Protein AF-A0A6N7VT45-F1 (afdb_monomer_lite)

Radius of gyration: 26.15 Å; chains: 1; bounding box: 59×44×74 Å

Secondary structure (DSSP, 8-state):
--TTS--TTEEEEEEEESGGGGGG---GGGHHHHHHHHHHHHHHHHHHHHHH-TTSPPPGGGGG--EEE----SSSEEEEEEE---TTSHHHHHHHHHHHHHHHHHHH-TT-PPP---TT--HHHHHHHHTTTTT--TT-EEEEEEEETTEEEEEEE-HHHHHHHHHHHHHS-------SS-----TTEEEEEEEEEEEEEEETTTTEEEEE-TTS-EEEEE-TT-GGGHHHHHHHHTTSTT--EEEEEEEEEEETTEEEEEEEEEEEEEE---SSTTHHHHHHHHT--TTTTSSSPPPPPHHHHHHHHHHHHTS-TT-SSPPEEEEETTTEEEEEEE-SS-EEEEEE-TTS-EEEEEE-TT----EEEEES-HHHHHHHHHHHH-

pLDDT: mean 81.91, std 13.83, range [29.31, 97.38]

Sequence (386 aa):
MDENGKEGNEALELRLSGKRFENGHLPIDSLADLERYQRLVRSITIAKWTTANPEEEVPKDLSEIGLSIARIDEGSVVLPLLFTPNVEYVDYQLEAAQAVETAFVEIYDDNGGMVILPPEMDEEDAEALAGIGRTLLPDEKLTVTLQVQEESRVVVIDSASRERAEERMRVSGLMIVEDDEVATVTENSKLPGKVCGKITALDTDAMRYRLKLPTGETINGLYKNAPTVVDDLRDAIDKAEEGPVVRISGTLHYKDEMLWRVWQTDEVEVFDSPEISRRGDLERIALLGRGWDGEDAPAISFVALEVAGKLLQDLPESTQFDASIFPDEGSGLLIEWANAQRVLSVEVDAAGRMIITHLPEGKFETYEEETANVADAVKFVREVLS

Organism: NCBI:txid2652290

Foldseek 3Di:
DPPLPDDLFFQWKKFKDDDCCAFLHDDPLLCVLVVLLFVQLLQLLQLVVCVVPVPDDRDPCSNVWGKDFPDFDHDRTMTGIGIDDDPVSSVSSNVSSQQLLLQLCQLLPPPPDARAHALSADLVSQLSSLCRCVSPDQRMWMWIFGQHPNDTDIGIDHPVSSVSSNVSSVVRQHANDDDDDDPPLPQKDKDWFKAKFAWQDADLVQQKTWGQAPVRDIAIAHAPVPNVCVVVSVQQHVDDNGGFMKMFTDIFIDHPNHGRHHDYTDDIDTQDADPDPCSVVLRVLQSQQACNNNYGQHRAASLQSVLVRLLRVLADPPQVADWDWDQDSQSHIKIWDDDPFWIWIWIQHNNRKIWIWIDGGPDPDIDIDIDSDSVVVSVVVNVVRD

Structure (mmCIF, N/CA/C/O backbone):
data_AF-A0A6N7VT45-F1
#
_entry.id   AF-A0A6N7VT45-F1
#
loop_
_atom_site.group_PDB
_atom_site.id
_atom_site.type_symbol
_atom_site.label_atom_id
_atom_site.label_alt_id
_atom_site.label_comp_id
_atom_site.label_asym_id
_atom_site.label_entity_id
_atom_site.label_seq_id
_atom_site.pdbx_PDB_ins_code
_atom_site.Cartn_x
_atom_site.Cartn_y
_atom_site.Cartn_z
_atom_site.occupancy
_atom_site.B_iso_or_equiv
_atom_site.auth_seq_id
_atom_site.auth_comp_id
_atom_site.auth_asym_id
_atom_site.auth_atom_id
_atom_site.pdbx_PDB_model_num
ATOM 1 N N . MET A 1 1 ? -1.310 -1.747 -41.324 1.00 36.09 1 MET A N 1
ATOM 2 C CA . MET A 1 1 ? -0.644 -3.007 -40.980 1.00 36.09 1 MET A CA 1
ATOM 3 C C . MET A 1 1 ? 0.737 -2.641 -40.522 1.00 36.09 1 MET A C 1
ATOM 5 O O . MET A 1 1 ? 1.634 -2.460 -41.340 1.00 36.09 1 MET A O 1
ATOM 9 N N . ASP A 1 2 ? 0.820 -2.388 -39.226 1.00 39.03 2 ASP A N 1
ATOM 10 C CA . ASP A 1 2 ? 2.075 -2.406 -38.490 1.00 39.03 2 ASP A CA 1
ATOM 11 C C . ASP A 1 2 ? 2.617 -3.848 -38.427 1.00 39.03 2 ASP A C 1
ATOM 13 O O . ASP A 1 2 ? 2.012 -4.783 -38.968 1.00 39.03 2 ASP A O 1
ATOM 17 N N . GLU A 1 3 ? 3.772 -4.034 -37.789 1.00 33.59 3 GLU A N 1
ATOM 18 C CA . GLU A 1 3 ? 4.434 -5.340 -37.652 1.00 33.59 3 GLU A CA 1
ATOM 19 C C . GLU A 1 3 ? 3.574 -6.384 -36.903 1.00 33.59 3 GLU A C 1
ATOM 21 O O . GLU A 1 3 ? 3.852 -7.579 -36.994 1.00 33.59 3 GLU A O 1
ATOM 26 N N . ASN A 1 4 ? 2.461 -5.956 -36.291 1.00 40.97 4 ASN A N 1
ATOM 27 C CA . ASN A 1 4 ? 1.520 -6.772 -35.522 1.00 40.97 4 ASN A CA 1
ATOM 28 C C . ASN A 1 4 ? 0.184 -7.043 -36.241 1.00 40.97 4 ASN A C 1
ATOM 30 O O . ASN A 1 4 ? -0.714 -7.667 -35.677 1.00 40.97 4 ASN A O 1
ATOM 34 N N . GLY A 1 5 ? 0.037 -6.624 -37.503 1.00 36.84 5 GLY A N 1
ATOM 35 C CA . GLY A 1 5 ? -1.136 -6.945 -38.319 1.00 36.84 5 GLY A CA 1
ATOM 36 C C . GLY A 1 5 ? -2.401 -6.140 -38.002 1.00 36.84 5 GLY A C 1
ATOM 37 O O . GLY A 1 5 ? -3.433 -6.428 -38.611 1.00 36.84 5 GLY A O 1
ATOM 38 N N . LYS A 1 6 ? -2.328 -5.111 -37.146 1.00 47.81 6 LYS A N 1
ATOM 39 C CA . LYS A 1 6 ? -3.442 -4.184 -36.899 1.00 47.81 6 LYS A CA 1
ATOM 40 C C . LYS A 1 6 ? -3.551 -3.159 -38.040 1.00 47.81 6 LYS A C 1
ATOM 42 O O . LYS A 1 6 ? -2.555 -2.703 -38.631 1.00 47.81 6 LYS A O 1
ATOM 47 N N . GLU A 1 7 ? -4.773 -2.787 -38.423 1.00 51.41 7 GLU A N 1
ATOM 48 C CA . GLU A 1 7 ? -4.971 -1.520 -39.144 1.00 51.41 7 GLU A CA 1
ATOM 49 C C . GLU A 1 7 ? -4.612 -0.377 -38.182 1.00 51.41 7 GLU A C 1
ATOM 51 O O . GLU A 1 7 ? -4.917 -0.467 -37.001 1.00 51.41 7 GLU A O 1
ATOM 56 N N . GLY A 1 8 ? -3.938 0.682 -38.649 1.00 53.69 8 GLY A N 1
ATOM 57 C CA . GLY A 1 8 ? -3.247 1.662 -37.783 1.00 53.69 8 GLY A CA 1
ATOM 58 C C . GLY A 1 8 ? -4.119 2.466 -36.801 1.00 53.69 8 GLY A C 1
ATOM 59 O O . GLY A 1 8 ? -3.593 3.332 -36.118 1.00 53.69 8 GLY A O 1
ATOM 60 N N . ASN A 1 9 ? -5.423 2.181 -36.726 1.00 63.88 9 ASN A N 1
ATOM 61 C CA . ASN A 1 9 ? -6.386 2.804 -35.820 1.00 63.88 9 ASN A CA 1
ATOM 62 C C . ASN A 1 9 ? -7.136 1.782 -34.934 1.00 63.88 9 ASN A C 1
ATOM 64 O O . ASN A 1 9 ? -8.100 2.166 -34.270 1.00 63.88 9 ASN A O 1
ATOM 68 N N . GLU A 1 10 ? -6.766 0.495 -34.944 1.00 69.25 10 GLU A N 1
ATOM 69 C CA . GLU A 1 10 ? -7.385 -0.529 -34.088 1.00 69.25 10 GLU A CA 1
ATOM 70 C C . GLU A 1 10 ? -6.926 -0.399 -32.634 1.00 69.25 10 GLU A C 1
ATOM 72 O O . GLU A 1 10 ? -5.774 -0.673 -32.302 1.00 69.25 10 GLU A O 1
ATOM 77 N N . ALA A 1 11 ? -7.862 -0.016 -31.765 1.00 70.88 11 ALA A N 1
ATOM 78 C CA . ALA A 1 11 ? -7.623 0.151 -30.340 1.00 70.88 11 ALA A CA 1
ATOM 79 C C . ALA A 1 11 ? -7.677 -1.206 -29.626 1.00 70.88 11 ALA A C 1
ATOM 81 O O . ALA A 1 11 ? -6.660 -1.698 -29.150 1.00 70.88 11 ALA A O 1
ATOM 82 N N . LEU A 1 12 ? -8.847 -1.854 -29.612 1.00 83.69 12 LEU A N 1
ATOM 83 C CA . LEU A 1 12 ? -9.111 -3.011 -28.754 1.00 83.69 12 LEU A CA 1
ATOM 84 C C . LEU A 1 12 ? -10.168 -3.944 -29.355 1.00 83.69 12 LEU A C 1
ATOM 86 O O . LEU A 1 12 ? -11.122 -3.474 -29.974 1.00 83.69 12 LEU A O 1
ATOM 90 N N . GLU A 1 13 ? -10.048 -5.253 -29.123 1.00 86.00 13 GLU A N 1
ATOM 91 C CA . GLU A 1 13 ? -11.112 -6.218 -29.420 1.00 86.00 13 GLU A CA 1
ATOM 92 C C . GLU A 1 13 ? -11.757 -6.722 -28.124 1.00 86.00 13 GLU A C 1
ATOM 94 O O . GLU A 1 13 ? -11.098 -7.291 -27.249 1.00 86.00 13 GLU A O 1
ATOM 99 N N . LEU A 1 14 ? -13.072 -6.531 -28.021 1.00 88.69 14 LEU A N 1
ATOM 100 C CA . LEU A 1 14 ? -13.881 -6.960 -26.884 1.00 88.69 14 LEU A CA 1
ATOM 101 C C . LEU A 1 14 ? -14.895 -8.010 -27.320 1.00 88.69 14 LEU A C 1
ATOM 103 O O . LEU A 1 14 ? -15.483 -7.908 -28.391 1.00 88.69 14 LEU A O 1
ATOM 107 N N . ARG A 1 15 ? -15.176 -8.991 -26.467 1.00 89.69 15 ARG A N 1
ATOM 108 C CA . ARG A 1 15 ? -16.216 -9.995 -26.689 1.00 89.69 15 ARG A CA 1
ATOM 109 C C . ARG A 1 15 ? -17.127 -10.109 -25.475 1.00 89.69 15 ARG A C 1
ATOM 111 O O . ARG A 1 15 ? -16.706 -10.558 -24.415 1.00 89.69 15 ARG A O 1
ATOM 118 N N . LEU A 1 16 ? -18.401 -9.783 -25.653 1.00 87.94 16 LEU A N 1
ATOM 119 C CA . LEU A 1 16 ? -19.444 -9.914 -24.638 1.00 87.94 16 LEU A CA 1
ATOM 120 C C . LEU A 1 16 ? -20.206 -11.226 -24.821 1.00 87.94 16 LEU A C 1
ATOM 122 O O . LEU A 1 16 ? -20.733 -11.517 -25.895 1.00 87.94 16 LEU A O 1
ATOM 126 N N . SER A 1 17 ? -20.272 -12.037 -23.770 1.00 89.62 17 SER A N 1
ATOM 127 C CA . SER A 1 17 ? -20.905 -13.357 -23.789 1.00 89.62 17 SER A CA 1
ATOM 128 C C . SER A 1 17 ? -21.931 -13.509 -22.672 1.00 89.62 17 SER A C 1
ATOM 130 O O . SER A 1 17 ? -21.762 -12.981 -21.576 1.00 89.62 17 SER A O 1
ATOM 132 N N . GLY A 1 18 ? -23.023 -14.208 -22.981 1.00 88.50 18 GLY A N 1
ATOM 133 C CA . GLY A 1 18 ? -24.178 -14.361 -22.103 1.00 88.50 18 GLY A CA 1
ATOM 134 C C . GLY A 1 18 ? -25.484 -14.277 -22.884 1.00 88.50 18 GLY A C 1
ATOM 135 O O . GLY A 1 18 ? -25.509 -13.830 -24.031 1.00 88.50 18 GLY A O 1
ATOM 136 N N . LYS A 1 19 ? -26.586 -14.697 -22.258 1.00 88.38 19 LYS A N 1
ATOM 137 C CA . LYS A 1 19 ? -27.891 -14.849 -22.920 1.00 88.38 19 LYS A CA 1
ATOM 138 C C . LYS A 1 19 ? -28.386 -13.569 -23.605 1.00 88.38 19 LYS A C 1
ATOM 140 O O . LYS A 1 19 ? -29.022 -13.642 -24.652 1.00 88.38 19 LYS A O 1
ATOM 145 N N . ARG A 1 20 ? -28.111 -12.393 -23.028 1.00 88.00 20 ARG A N 1
ATOM 146 C CA . ARG A 1 20 ? -28.543 -11.103 -23.593 1.00 88.00 20 ARG A CA 1
ATOM 147 C C . ARG A 1 20 ? -27.713 -10.637 -24.791 1.00 88.00 20 ARG A C 1
ATOM 149 O O . ARG A 1 20 ? -28.169 -9.759 -25.513 1.00 88.00 20 ARG A O 1
ATOM 156 N N . PHE A 1 21 ? -26.535 -11.231 -24.983 1.00 86.94 21 PHE A N 1
ATOM 157 C CA . PHE A 1 21 ? -25.620 -10.935 -26.083 1.00 86.94 21 PHE A CA 1
ATOM 158 C C . PHE A 1 21 ? -25.774 -11.897 -27.266 1.00 86.94 21 PHE A C 1
ATOM 160 O O . PHE A 1 21 ? -25.095 -11.752 -28.276 1.00 86.94 21 PHE A O 1
ATOM 167 N N . GLU A 1 22 ? -26.646 -12.902 -27.158 1.00 82.50 22 GLU A N 1
ATOM 168 C CA . GLU A 1 22 ? -26.900 -13.846 -28.245 1.00 82.50 22 GLU A CA 1
ATOM 169 C C . GLU A 1 22 ? -27.477 -13.139 -29.479 1.00 82.50 22 GLU A C 1
ATOM 171 O O . GLU A 1 22 ? -28.194 -12.144 -29.376 1.00 82.50 22 GLU A O 1
ATOM 176 N N . ASN A 1 23 ? -27.197 -13.688 -30.664 1.00 79.62 23 ASN A N 1
ATOM 177 C CA . ASN A 1 23 ? -27.683 -13.175 -31.951 1.00 79.62 23 ASN A CA 1
ATOM 178 C C . ASN A 1 23 ? -27.278 -11.716 -32.243 1.00 79.62 23 ASN A C 1
ATOM 180 O O . ASN A 1 23 ? -28.004 -11.006 -32.937 1.00 79.62 23 ASN A O 1
ATOM 184 N N . GLY A 1 24 ? -26.135 -11.259 -31.717 1.00 76.06 24 GLY A N 1
ATOM 185 C CA . GLY A 1 24 ? -25.619 -9.916 -31.997 1.00 76.06 24 GLY A CA 1
ATOM 186 C C . GLY A 1 24 ? -26.363 -8.790 -31.268 1.00 76.06 24 GLY A C 1
ATOM 187 O O . GLY A 1 24 ? -26.262 -7.628 -31.660 1.00 76.06 24 GLY A O 1
ATOM 188 N N . HIS A 1 25 ? -27.139 -9.105 -30.227 1.00 82.94 25 HIS A N 1
ATOM 189 C CA . HIS A 1 25 ? -27.810 -8.090 -29.419 1.00 82.94 25 HIS A CA 1
ATOM 190 C C . HIS A 1 25 ? -26.824 -7.403 -28.469 1.00 82.94 25 HIS A C 1
ATOM 192 O O . HIS A 1 25 ? -26.188 -8.056 -27.653 1.00 82.94 25 HIS A O 1
ATOM 198 N N . LEU A 1 26 ? -26.734 -6.072 -28.534 1.00 85.19 26 LEU A N 1
ATOM 199 C CA . LEU A 1 26 ? -25.936 -5.268 -27.608 1.00 85.19 26 LEU A CA 1
ATOM 200 C C . LEU A 1 26 ? -26.868 -4.402 -26.745 1.00 85.19 26 LEU A C 1
ATOM 202 O O . LEU A 1 26 ? -27.403 -3.403 -27.235 1.00 85.19 26 LEU A O 1
ATOM 206 N N . PRO A 1 27 ? -27.124 -4.793 -25.488 1.00 86.44 27 PRO A N 1
ATOM 207 C CA . PRO A 1 27 ? -27.891 -3.985 -24.549 1.00 86.44 27 PRO A CA 1
ATOM 208 C C . PRO A 1 27 ? -27.260 -2.605 -24.335 1.00 86.44 27 PRO A C 1
ATOM 210 O O . PRO A 1 27 ? -26.041 -2.461 -24.287 1.00 86.44 27 PRO A O 1
ATOM 213 N N . ILE A 1 28 ? -28.102 -1.578 -24.202 1.00 85.62 28 ILE A N 1
ATOM 214 C CA . ILE A 1 28 ? -27.654 -0.178 -24.088 1.00 85.62 28 ILE A CA 1
ATOM 215 C C . ILE A 1 28 ? -26.821 0.041 -22.824 1.00 85.62 28 ILE A C 1
ATOM 217 O O . ILE A 1 28 ? -25.854 0.792 -22.846 1.00 85.62 28 ILE A O 1
ATOM 221 N N . ASP A 1 29 ? -27.179 -0.617 -21.727 1.00 83.00 29 ASP A N 1
ATOM 222 C CA . ASP A 1 29 ? -26.443 -0.539 -20.469 1.00 83.00 29 ASP A CA 1
ATOM 223 C C . ASP A 1 29 ? -25.021 -1.103 -20.594 1.00 83.00 29 ASP A C 1
ATOM 225 O O . ASP A 1 29 ? -24.113 -0.554 -19.983 1.00 83.00 29 ASP A O 1
ATOM 229 N N . SER A 1 30 ? -24.790 -2.104 -21.453 1.00 84.44 30 SER A N 1
ATOM 230 C CA . SER A 1 30 ? -23.446 -2.644 -21.728 1.00 84.44 30 SER A CA 1
ATOM 231 C C . SER A 1 30 ? -22.500 -1.635 -22.387 1.00 84.44 30 SER A C 1
ATOM 233 O O . SER A 1 30 ? -21.284 -1.803 -22.332 1.00 84.44 30 SER A O 1
ATOM 235 N N . LEU A 1 31 ? -23.029 -0.568 -23.000 1.00 87.00 31 LEU A N 1
ATOM 236 C CA . LEU A 1 31 ? -22.211 0.495 -23.591 1.00 87.00 31 LEU A CA 1
ATOM 237 C C . LEU A 1 31 ? -21.480 1.330 -22.531 1.00 87.00 31 LEU A C 1
ATOM 239 O O . LEU A 1 31 ? -20.489 1.976 -22.860 1.00 87.00 31 LEU A O 1
ATOM 243 N N . ALA A 1 32 ? -21.924 1.298 -21.270 1.00 88.88 32 ALA A N 1
ATOM 244 C CA . ALA A 1 32 ? -21.266 2.030 -20.191 1.00 88.88 32 ALA A CA 1
ATOM 245 C C . ALA A 1 32 ? -19.831 1.532 -19.936 1.00 88.88 32 ALA A C 1
ATOM 247 O O . ALA A 1 32 ? -18.970 2.327 -19.571 1.00 88.88 32 ALA A O 1
ATOM 248 N N . ASP A 1 33 ? -19.551 0.244 -20.159 1.00 88.06 33 ASP A N 1
ATOM 249 C CA . ASP A 1 33 ? -18.195 -0.305 -20.030 1.00 88.06 33 ASP A CA 1
ATOM 250 C C . ASP A 1 33 ? -17.280 0.170 -21.179 1.00 88.06 33 ASP A C 1
ATOM 252 O O . ASP A 1 33 ? -16.107 0.466 -20.956 1.00 88.06 33 ASP A O 1
ATOM 256 N N . LEU A 1 34 ? -17.827 0.346 -22.390 1.00 88.00 34 LEU A N 1
ATOM 257 C CA . LEU A 1 34 ? -17.097 0.935 -23.524 1.00 88.00 34 LEU A CA 1
ATOM 258 C C . LEU A 1 34 ? -16.803 2.421 -23.295 1.00 88.00 34 LEU A C 1
ATOM 260 O O . LEU A 1 34 ? -15.720 2.904 -23.620 1.00 88.00 34 LEU A O 1
ATOM 264 N N . GLU A 1 35 ? -17.764 3.147 -22.723 1.00 88.56 35 GLU A N 1
ATOM 265 C CA . GLU A 1 35 ? -17.587 4.552 -22.365 1.00 88.56 35 GLU A CA 1
ATOM 266 C C . GLU A 1 35 ? -16.511 4.724 -21.285 1.00 88.56 35 GLU A C 1
ATOM 268 O O . GLU A 1 35 ? -15.682 5.625 -21.403 1.00 88.56 35 GLU A O 1
ATOM 273 N N . ARG A 1 36 ? -16.480 3.850 -20.265 1.00 90.44 36 ARG A N 1
ATOM 274 C CA . ARG A 1 36 ? -15.406 3.832 -19.257 1.00 90.44 36 ARG A CA 1
ATOM 275 C C . ARG A 1 36 ? -14.045 3.646 -19.913 1.00 90.44 36 ARG A C 1
ATOM 277 O O . ARG A 1 36 ? -13.170 4.475 -19.700 1.00 90.44 36 ARG A O 1
ATOM 284 N N . TYR A 1 37 ? -13.895 2.633 -20.766 1.00 89.56 37 TYR A N 1
ATOM 285 C CA . TYR A 1 37 ? -12.637 2.400 -21.476 1.00 89.56 37 TYR A CA 1
ATOM 286 C C . TYR A 1 37 ? -12.209 3.612 -22.322 1.00 89.56 37 TYR A C 1
ATOM 288 O O . TYR A 1 37 ? -11.057 4.032 -22.265 1.00 89.56 37 TYR A O 1
ATOM 296 N N . GLN A 1 38 ? -13.140 4.245 -23.046 1.00 90.25 38 GLN A N 1
ATOM 297 C CA . GLN A 1 38 ? -12.843 5.467 -23.801 1.00 90.25 38 GLN A CA 1
ATOM 298 C C . GLN A 1 38 ? -12.351 6.611 -22.902 1.00 90.25 38 GLN A C 1
ATOM 300 O O . GLN A 1 38 ? -11.449 7.350 -23.296 1.00 90.25 38 GLN A O 1
ATOM 305 N N . ARG A 1 39 ? -12.958 6.791 -21.723 1.00 90.56 39 ARG A N 1
ATOM 306 C CA . ARG A 1 39 ? -12.552 7.835 -20.771 1.00 90.56 39 ARG A CA 1
ATOM 307 C C . ARG A 1 39 ? -11.147 7.589 -20.234 1.00 90.56 39 ARG A C 1
ATOM 309 O O . ARG A 1 39 ? -10.378 8.538 -20.231 1.00 90.56 39 ARG A O 1
ATOM 316 N N . LEU A 1 40 ? -10.809 6.344 -19.898 1.00 91.06 40 LEU A N 1
ATOM 317 C CA . LEU A 1 40 ? -9.468 5.959 -19.440 1.00 91.06 40 LEU A CA 1
ATOM 318 C C . LEU A 1 40 ? -8.399 6.298 -20.476 1.00 91.06 40 LEU A C 1
ATOM 320 O O . LEU A 1 40 ? -7.451 7.024 -20.198 1.00 91.06 40 LEU A O 1
ATOM 324 N N . VAL A 1 41 ? -8.593 5.840 -21.716 1.00 89.69 41 VAL A N 1
ATOM 325 C CA . VAL A 1 41 ? -7.637 6.124 -22.793 1.00 89.69 41 VAL A CA 1
ATOM 326 C C . VAL A 1 41 ? -7.493 7.630 -23.012 1.00 89.69 41 VAL A C 1
ATOM 328 O O . VAL A 1 41 ? -6.388 8.120 -23.229 1.00 89.69 41 VAL A O 1
ATOM 331 N N . ARG A 1 42 ? -8.592 8.386 -22.926 1.00 89.81 42 ARG A N 1
ATOM 332 C CA . ARG A 1 42 ? -8.562 9.847 -23.046 1.00 89.81 42 ARG A CA 1
ATOM 333 C C . ARG A 1 42 ? -7.813 10.507 -21.886 1.00 89.81 42 ARG A C 1
ATOM 335 O O . ARG A 1 42 ? -7.014 11.396 -22.157 1.00 89.81 42 ARG A O 1
ATOM 342 N N . SER A 1 43 ? -8.073 10.091 -20.648 1.00 90.62 43 SER A N 1
ATOM 343 C CA . SER A 1 43 ? -7.412 10.601 -19.440 1.00 90.62 43 SER A CA 1
ATOM 344 C C . SER A 1 43 ? -5.895 10.471 -19.570 1.00 90.62 43 SER A C 1
ATOM 346 O O . SER A 1 43 ? -5.178 11.471 -19.590 1.00 90.62 43 SER A O 1
ATOM 348 N N . ILE A 1 44 ? -5.427 9.260 -19.874 1.00 89.81 44 ILE A N 1
ATOM 349 C CA . ILE A 1 44 ? -4.000 8.957 -20.031 1.00 89.81 44 ILE A CA 1
ATOM 350 C C . ILE A 1 44 ? -3.397 9.673 -21.244 1.00 89.81 44 ILE A C 1
ATOM 352 O O . ILE A 1 44 ? -2.256 10.127 -21.199 1.00 89.81 44 ILE A O 1
ATOM 356 N N . THR A 1 45 ? -4.159 9.835 -22.330 1.00 89.75 45 THR A N 1
ATOM 357 C CA . THR A 1 45 ? -3.715 10.632 -23.487 1.00 89.75 45 THR A CA 1
ATOM 358 C C . THR A 1 45 ? -3.469 12.092 -23.089 1.00 89.75 45 THR A C 1
ATOM 360 O O . THR A 1 45 ? -2.461 12.675 -23.490 1.00 89.75 45 THR A O 1
ATOM 363 N N . ILE A 1 46 ? -4.358 12.684 -22.281 1.00 89.19 46 ILE A N 1
ATOM 364 C CA . ILE A 1 46 ? -4.202 14.049 -21.758 1.00 89.19 46 ILE A CA 1
ATOM 365 C C . ILE A 1 46 ? -3.001 14.128 -20.811 1.00 89.19 46 ILE A C 1
ATOM 367 O O . ILE A 1 46 ? -2.205 15.060 -20.940 1.00 89.19 46 ILE A O 1
ATOM 371 N N . ALA A 1 47 ? -2.837 13.156 -19.909 1.00 86.00 47 ALA A N 1
ATOM 372 C CA . ALA A 1 47 ? -1.704 13.091 -18.990 1.00 86.00 47 ALA A CA 1
ATOM 373 C C . ALA A 1 47 ? -0.371 13.049 -19.757 1.00 86.00 47 ALA A C 1
ATOM 375 O O . ALA A 1 47 ? 0.470 13.930 -19.584 1.00 86.00 47 ALA A O 1
ATOM 376 N N . LYS A 1 48 ? -0.226 12.120 -20.713 1.00 85.44 48 LYS A N 1
ATOM 377 C CA . LYS A 1 48 ? 0.968 12.007 -21.569 1.00 85.44 48 LYS A CA 1
ATOM 378 C C . LYS A 1 48 ? 1.250 13.276 -22.372 1.00 85.44 48 LYS A C 1
ATOM 380 O O . LYS A 1 48 ? 2.400 13.709 -22.456 1.00 85.44 48 LYS A O 1
ATOM 385 N N . TRP A 1 49 ? 0.219 13.888 -22.957 1.00 88.31 49 TRP A N 1
ATOM 386 C CA . TRP A 1 49 ? 0.385 15.141 -23.693 1.00 88.31 49 TRP A CA 1
ATOM 387 C C . TRP A 1 49 ? 0.870 16.268 -22.775 1.00 88.31 49 TRP A C 1
ATOM 389 O O . TRP A 1 49 ? 1.780 17.007 -23.148 1.00 88.31 49 TRP A O 1
ATOM 399 N N . THR A 1 50 ? 0.308 16.370 -21.569 1.00 86.94 50 THR A N 1
ATOM 400 C CA . THR A 1 50 ? 0.655 17.408 -20.587 1.00 86.94 50 THR A CA 1
ATOM 401 C C . THR A 1 50 ? 2.097 17.255 -20.110 1.00 86.94 50 THR A C 1
ATOM 403 O O . THR A 1 50 ? 2.836 18.236 -20.086 1.00 86.94 50 THR A O 1
ATOM 406 N N . THR A 1 51 ? 2.539 16.026 -19.830 1.00 83.00 51 THR A N 1
ATOM 407 C CA . THR A 1 51 ? 3.933 15.729 -19.464 1.00 83.00 51 THR A CA 1
ATOM 408 C C . THR A 1 51 ? 4.913 16.123 -20.570 1.00 83.00 51 THR A C 1
ATOM 410 O O . THR A 1 51 ? 5.976 16.677 -20.296 1.00 83.00 51 THR A O 1
ATOM 413 N N . ALA A 1 52 ? 4.557 15.885 -21.836 1.00 82.75 52 ALA A N 1
ATOM 414 C CA . ALA A 1 52 ? 5.389 16.270 -22.974 1.00 82.75 52 ALA A CA 1
ATOM 415 C C . ALA A 1 52 ? 5.368 17.785 -23.271 1.00 82.75 52 ALA A C 1
ATOM 417 O O . ALA A 1 52 ? 6.311 18.294 -23.879 1.00 82.75 52 ALA A O 1
ATOM 418 N N . ASN A 1 53 ? 4.320 18.504 -22.849 1.00 86.19 53 ASN A N 1
ATOM 419 C CA . ASN A 1 53 ? 4.089 19.919 -23.156 1.00 86.19 53 ASN A CA 1
ATOM 420 C C . ASN A 1 53 ? 3.735 20.728 -21.884 1.00 86.19 53 ASN A C 1
ATOM 422 O O . ASN A 1 53 ? 2.650 21.305 -21.800 1.00 86.19 53 ASN A O 1
ATOM 426 N N . PRO A 1 54 ? 4.641 20.822 -20.890 1.00 86.75 54 PRO A N 1
ATOM 427 C CA . PRO A 1 54 ? 4.324 21.350 -19.555 1.00 86.75 54 PRO A CA 1
ATOM 428 C C . PRO A 1 54 ? 3.998 22.852 -19.520 1.00 86.75 54 PRO A C 1
ATOM 430 O O . PRO A 1 54 ? 3.408 23.341 -18.559 1.00 86.75 54 PRO A O 1
ATOM 433 N N . GLU A 1 55 ? 4.404 23.606 -20.545 1.00 90.88 55 GLU A N 1
ATOM 434 C CA . GLU A 1 55 ? 4.150 25.049 -20.655 1.00 90.88 55 GLU A CA 1
ATOM 435 C C . GLU A 1 55 ? 2.909 25.380 -21.505 1.00 90.88 55 GLU A C 1
ATOM 437 O O . GLU A 1 55 ? 2.555 26.555 -21.643 1.00 90.88 55 GLU A O 1
ATOM 442 N N . GLU A 1 56 ? 2.251 24.374 -22.089 1.00 91.12 56 GLU A N 1
ATOM 443 C CA . GLU A 1 56 ? 1.121 24.555 -22.998 1.00 91.12 56 GLU A CA 1
ATOM 444 C C . GLU A 1 56 ? -0.212 24.163 -22.340 1.00 91.12 56 GLU A C 1
ATOM 446 O O . GLU A 1 56 ? -0.304 23.226 -21.551 1.00 91.12 56 GLU A O 1
ATOM 451 N N . GLU A 1 57 ? -1.283 24.892 -22.668 1.00 89.12 57 GLU A N 1
ATOM 452 C CA . GLU A 1 57 ? -2.634 24.506 -22.251 1.00 89.12 57 GLU A CA 1
ATOM 453 C C . GLU A 1 57 ? -3.127 23.319 -23.086 1.00 89.12 57 GLU A C 1
ATOM 455 O O . GLU A 1 57 ? -2.984 23.320 -24.309 1.00 89.12 57 GLU A O 1
ATOM 460 N N . VAL A 1 58 ? -3.788 22.354 -22.436 1.00 88.69 58 VAL A N 1
ATOM 461 C CA . VAL A 1 58 ? -4.343 21.166 -23.102 1.00 88.69 58 VAL A CA 1
ATOM 462 C C . VAL A 1 58 ? -5.277 21.564 -24.262 1.00 88.69 58 VAL A C 1
ATOM 464 O O . VAL A 1 58 ? -6.266 22.278 -24.036 1.00 88.69 58 VAL A O 1
ATOM 467 N N . PRO A 1 59 ? -5.020 21.087 -25.498 1.00 89.81 59 PRO A N 1
ATOM 468 C CA . PRO A 1 59 ? -5.865 21.344 -26.651 1.00 89.81 59 PRO A CA 1
ATOM 469 C C . PRO A 1 59 ? -7.295 20.860 -26.414 1.00 89.81 59 PRO A C 1
ATOM 471 O O . PRO A 1 59 ? -7.545 19.771 -25.893 1.00 89.81 59 PRO A O 1
ATOM 474 N N . LYS A 1 60 ? -8.277 21.675 -26.808 1.00 86.75 60 LYS A N 1
ATOM 475 C CA . LYS A 1 60 ? -9.696 21.365 -26.558 1.00 86.75 60 LYS A CA 1
ATOM 476 C C . LYS A 1 60 ? -10.153 20.098 -27.275 1.00 86.75 60 LYS A C 1
ATOM 478 O O . LYS A 1 60 ? -10.977 19.361 -26.744 1.00 86.75 60 LYS A O 1
ATOM 483 N N . ASP A 1 61 ? -9.622 19.843 -28.458 1.00 85.81 61 ASP A N 1
ATOM 484 C CA . ASP A 1 61 ? -9.908 18.680 -29.295 1.00 85.81 61 ASP A CA 1
ATOM 485 C C . ASP A 1 61 ? -9.271 17.380 -28.776 1.00 85.81 61 ASP A C 1
ATOM 487 O O . ASP A 1 61 ? -9.754 16.293 -29.094 1.00 85.81 61 ASP A O 1
ATOM 491 N N . LEU A 1 62 ? -8.284 17.460 -27.877 1.00 83.44 62 LEU A N 1
ATOM 492 C CA . LEU A 1 62 ? -7.762 16.304 -27.135 1.00 83.44 62 LEU A CA 1
ATOM 493 C C . LEU A 1 62 ? -8.842 15.695 -26.219 1.00 83.44 62 LEU A C 1
ATOM 495 O O . LEU A 1 62 ? -8.926 14.480 -26.037 1.00 83.44 62 LEU A O 1
ATOM 499 N N . SER A 1 63 ? -9.767 16.528 -25.727 1.00 79.12 63 SER A N 1
ATOM 500 C CA . SER A 1 63 ? -10.943 16.071 -24.975 1.00 79.12 63 SER A CA 1
ATOM 501 C C . SER A 1 63 ? -12.035 15.439 -25.853 1.00 79.12 63 SER A C 1
ATOM 503 O O . SER A 1 63 ? -12.975 14.839 -25.328 1.00 79.12 63 SER A O 1
ATOM 505 N N . GLU A 1 64 ? -11.924 15.532 -27.182 1.00 81.56 64 GLU A N 1
ATOM 506 C CA . GLU A 1 64 ? -12.891 14.988 -28.145 1.00 81.56 64 GLU A CA 1
ATOM 507 C C . GLU A 1 64 ? -12.493 13.597 -28.671 1.00 81.56 64 GLU A C 1
ATOM 509 O O . GLU A 1 64 ? -13.261 12.973 -29.406 1.00 81.56 64 GLU A O 1
ATOM 514 N N . ILE A 1 65 ? -11.338 13.066 -28.248 1.00 77.56 65 ILE A N 1
ATOM 515 C CA . ILE A 1 65 ? -10.863 11.723 -28.611 1.00 77.56 65 ILE A CA 1
ATOM 516 C C . ILE A 1 65 ? -11.913 10.677 -28.231 1.00 77.56 65 ILE A C 1
ATOM 518 O O . ILE A 1 65 ? -12.334 10.588 -27.073 1.00 77.56 65 ILE A O 1
ATOM 522 N N . GLY A 1 66 ? -12.345 9.882 -29.208 1.00 82.56 66 GLY A N 1
ATOM 523 C CA . GLY A 1 66 ? -13.419 8.910 -29.043 1.00 82.56 66 GLY A CA 1
ATOM 524 C C . GLY A 1 66 ? -13.151 7.589 -29.750 1.00 82.56 66 GLY A C 1
ATOM 525 O O . GLY A 1 66 ? -12.371 7.522 -30.703 1.00 82.56 66 GLY A O 1
ATOM 526 N N . LEU A 1 67 ? -13.846 6.551 -29.297 1.00 84.81 67 LEU A N 1
ATOM 527 C CA . LEU A 1 67 ? -13.834 5.211 -29.862 1.00 84.81 67 LEU A CA 1
ATOM 528 C C . LEU A 1 67 ? -15.129 4.954 -30.629 1.00 84.81 67 LEU A C 1
ATOM 530 O O . LEU A 1 67 ? -16.207 5.426 -30.267 1.00 84.81 67 LEU A O 1
ATOM 534 N N . SER A 1 68 ? -15.024 4.167 -31.692 1.00 84.94 68 SER A N 1
ATOM 535 C CA . SER A 1 68 ? -16.167 3.726 -32.484 1.00 84.94 68 SER A CA 1
ATOM 536 C C . SER A 1 68 ? -16.164 2.211 -32.634 1.00 84.94 68 SER A C 1
ATOM 538 O O . SER A 1 68 ? -15.114 1.589 -32.782 1.00 84.94 68 SER A O 1
ATOM 540 N N . ILE A 1 69 ? -17.353 1.609 -32.588 1.00 85.31 69 ILE A N 1
ATOM 541 C CA . ILE A 1 69 ? -17.535 0.184 -32.872 1.00 85.31 69 ILE A CA 1
ATOM 542 C C . ILE A 1 69 ? -17.431 0.004 -34.389 1.00 85.31 69 ILE A C 1
ATOM 544 O O . ILE A 1 69 ? -18.270 0.527 -35.124 1.00 85.31 69 ILE A O 1
ATOM 548 N N . ALA A 1 70 ? -16.428 -0.737 -34.863 1.00 81.44 70 ALA A N 1
ATOM 549 C CA . ALA A 1 70 ? -16.208 -0.916 -36.300 1.00 81.44 70 ALA A CA 1
ATOM 550 C C . ALA A 1 70 ? -17.274 -1.815 -36.939 1.00 81.44 70 ALA A C 1
ATOM 552 O O . ALA A 1 70 ? -17.748 -1.562 -38.047 1.00 81.44 70 ALA A O 1
ATOM 553 N N . ARG A 1 71 ? -17.650 -2.884 -36.231 1.00 77.50 71 ARG A N 1
ATOM 554 C CA . ARG A 1 71 ? -18.698 -3.835 -36.616 1.00 77.50 71 ARG A CA 1
ATOM 555 C C . ARG A 1 71 ? -19.211 -4.594 -35.393 1.00 77.50 71 ARG A C 1
ATOM 557 O O . ARG A 1 71 ? -18.571 -4.587 -34.348 1.00 77.50 71 ARG A O 1
ATOM 564 N N . ILE A 1 72 ? -20.359 -5.246 -35.548 1.00 78.06 72 ILE A N 1
ATOM 565 C CA . ILE A 1 72 ? -20.937 -6.167 -34.564 1.00 78.06 72 ILE A CA 1
ATOM 566 C C . ILE A 1 72 ? -21.125 -7.503 -35.283 1.00 78.06 72 ILE A C 1
ATOM 568 O O . ILE A 1 72 ? -21.940 -7.588 -36.203 1.00 78.06 72 ILE A O 1
ATOM 572 N N . ASP A 1 73 ? -20.355 -8.517 -34.893 1.00 69.75 73 ASP A N 1
ATOM 573 C CA . ASP A 1 73 ? -20.395 -9.844 -35.518 1.00 69.75 73 ASP A CA 1
ATOM 574 C C . ASP A 1 73 ? -21.400 -10.792 -34.818 1.00 69.75 73 ASP A C 1
ATOM 576 O O . ASP A 1 73 ? -21.718 -10.632 -33.635 1.00 69.75 73 ASP A O 1
ATOM 580 N N . GLU A 1 74 ? -21.924 -11.789 -35.550 1.00 58.06 74 GLU A N 1
ATOM 581 C CA . GLU A 1 74 ? -22.876 -12.785 -35.023 1.00 58.06 74 GLU A CA 1
ATOM 582 C C . GLU A 1 74 ? -22.211 -13.743 -34.011 1.00 58.06 74 GLU A C 1
ATOM 584 O O . GLU A 1 74 ? -21.218 -14.405 -34.314 1.00 58.06 74 GLU A O 1
ATOM 589 N N . GLY A 1 75 ? -22.794 -13.869 -32.813 1.00 60.69 75 GLY A N 1
ATOM 590 C CA . GLY A 1 75 ? -22.304 -14.725 -31.726 1.00 60.69 75 GLY A CA 1
ATOM 591 C C . GLY A 1 75 ? -22.427 -14.034 -30.368 1.00 60.69 75 GLY A C 1
ATOM 592 O O . GLY A 1 75 ? -23.264 -13.153 -30.203 1.00 60.69 75 GLY A O 1
ATOM 593 N N . SER A 1 76 ? -21.586 -14.420 -29.401 1.00 56.41 76 SER A N 1
ATOM 594 C CA . SER A 1 76 ? -21.190 -13.506 -28.319 1.00 56.41 76 SER A CA 1
ATOM 595 C C . SER A 1 76 ? -20.648 -12.236 -28.982 1.00 56.41 76 SER A C 1
ATOM 597 O O . SER A 1 76 ? -19.684 -12.352 -29.733 1.00 56.41 76 SER A O 1
ATOM 599 N N . VAL A 1 77 ? -21.289 -11.086 -28.777 1.00 73.81 77 VAL A N 1
ATOM 600 C CA . VAL A 1 77 ? -20.998 -9.825 -29.478 1.00 73.81 77 VAL A CA 1
ATOM 601 C C . VAL A 1 77 ? -19.501 -9.505 -29.432 1.00 73.81 77 VAL A C 1
ATOM 603 O O . VAL A 1 77 ? -18.976 -9.197 -28.364 1.00 73.81 77 VAL A O 1
ATOM 606 N N . VAL A 1 78 ? -18.825 -9.597 -30.584 1.00 78.56 78 VAL A N 1
ATOM 607 C CA . VAL A 1 78 ? -17.429 -9.168 -30.766 1.00 78.56 78 VAL A CA 1
ATOM 608 C C . VAL A 1 78 ? -17.428 -7.736 -31.294 1.00 78.56 78 VAL A C 1
ATOM 610 O O . VAL A 1 78 ? -18.115 -7.433 -32.270 1.00 78.56 78 VAL A O 1
ATOM 613 N N . LEU A 1 79 ? -16.683 -6.865 -30.621 1.00 80.81 79 LEU A N 1
ATOM 614 C CA . LEU A 1 79 ? -16.621 -5.424 -30.823 1.00 80.81 79 LEU A CA 1
ATOM 615 C C . LEU A 1 79 ? -15.162 -5.014 -31.050 1.00 80.81 79 LEU A C 1
ATOM 617 O O . LEU A 1 79 ? -14.455 -4.715 -30.085 1.00 80.81 79 LEU A O 1
ATOM 621 N N . PRO A 1 80 ? -14.693 -4.996 -32.305 1.00 80.06 80 PRO A N 1
ATOM 622 C CA . PRO A 1 80 ? -13.478 -4.276 -32.650 1.00 80.06 80 PRO A CA 1
ATOM 623 C C . PRO A 1 80 ? -13.719 -2.767 -32.498 1.00 80.06 80 PRO A C 1
ATOM 625 O O . PRO A 1 80 ? -14.650 -2.209 -33.093 1.00 80.06 80 PRO A O 1
ATOM 628 N N . LEU A 1 81 ? -12.892 -2.116 -31.684 1.00 82.00 81 LEU A N 1
ATOM 629 C CA . LEU A 1 81 ? -12.926 -0.680 -31.429 1.00 82.00 81 LEU A CA 1
ATOM 630 C C . LEU A 1 81 ? -11.849 0.033 -32.244 1.00 82.00 81 LEU A C 1
ATOM 632 O O . LEU A 1 81 ? -10.688 -0.377 -32.254 1.00 82.00 81 LEU A O 1
ATOM 636 N N . LEU A 1 82 ? -12.236 1.133 -32.888 1.00 83.12 82 LEU A N 1
ATOM 637 C CA . LEU A 1 82 ? -11.333 2.006 -33.634 1.00 83.12 82 LEU A CA 1
ATOM 638 C C . LEU A 1 82 ? -11.267 3.384 -32.991 1.00 83.12 82 LEU A C 1
ATOM 640 O O . LEU A 1 82 ? -12.309 3.952 -32.638 1.00 83.12 82 LEU A O 1
ATOM 644 N N . PHE A 1 83 ? -10.066 3.956 -32.936 1.00 81.19 83 PHE A N 1
ATOM 645 C CA . PHE A 1 83 ? -9.909 5.376 -32.654 1.00 81.19 83 PHE A CA 1
ATOM 646 C C . PHE A 1 83 ? -10.545 6.218 -33.752 1.00 81.19 83 PHE A C 1
ATOM 648 O O . PHE A 1 83 ? -10.387 5.962 -34.952 1.00 81.19 83 PHE A O 1
ATOM 655 N N . THR A 1 84 ? -11.252 7.263 -33.329 1.00 77.62 84 THR A N 1
ATOM 656 C CA . THR A 1 84 ? -11.669 8.322 -34.244 1.00 77.62 84 THR A CA 1
ATOM 657 C C . THR A 1 84 ? -10.400 8.968 -34.805 1.00 77.62 84 THR A C 1
ATOM 659 O O . THR A 1 84 ? -9.574 9.413 -34.010 1.00 77.62 84 THR A O 1
ATOM 662 N N . PRO A 1 85 ? -10.206 9.017 -36.137 1.00 64.38 85 PRO A N 1
ATOM 663 C CA . PRO A 1 85 ? -8.943 9.456 -36.715 1.00 64.38 85 PRO A CA 1
ATOM 664 C C . PRO A 1 85 ? -8.605 10.888 -36.290 1.00 64.38 85 PRO A C 1
ATOM 666 O O . PRO A 1 85 ? -9.246 11.836 -36.745 1.00 64.38 85 PRO A O 1
ATOM 669 N N . ASN A 1 86 ? -7.576 11.042 -35.460 1.00 70.12 86 ASN A N 1
ATOM 670 C CA . ASN A 1 86 ? -6.928 12.319 -35.206 1.00 70.12 86 ASN A CA 1
ATOM 671 C C . ASN A 1 86 ? -5.421 12.136 -35.407 1.00 70.12 86 ASN A C 1
ATOM 673 O O . ASN A 1 86 ? -4.740 11.547 -34.576 1.00 70.12 86 ASN A O 1
ATOM 677 N N . VAL A 1 87 ? -4.921 12.610 -36.551 1.00 71.56 87 VAL A N 1
ATOM 678 C CA . VAL A 1 87 ? -3.521 12.422 -36.969 1.00 71.56 87 VAL A CA 1
ATOM 679 C C . VAL A 1 87 ? -2.549 13.145 -36.031 1.00 71.56 87 VAL A C 1
ATOM 681 O O . VAL A 1 87 ? -1.396 12.749 -35.944 1.00 71.56 87 VAL A O 1
ATOM 684 N N . GLU A 1 88 ? -3.004 14.185 -35.330 1.00 81.19 88 GLU A N 1
ATOM 685 C CA . GLU A 1 88 ? -2.156 15.006 -34.462 1.00 81.19 88 GLU A CA 1
ATOM 686 C C . GLU A 1 88 ? -1.803 14.306 -33.144 1.00 81.19 88 GLU A C 1
ATOM 688 O O . GLU A 1 88 ? -0.699 14.477 -32.639 1.00 81.19 88 GLU A O 1
ATOM 693 N N . TYR A 1 89 ? -2.710 13.477 -32.618 1.00 83.50 89 TYR A N 1
ATOM 694 C CA . TYR A 1 89 ? -2.562 12.834 -31.304 1.00 83.50 89 TYR A CA 1
ATOM 695 C C . TYR A 1 89 ? -2.496 11.308 -31.377 1.00 83.50 89 TYR A C 1
ATOM 697 O O . TYR A 1 89 ? -2.620 10.643 -30.352 1.00 83.50 89 TYR A O 1
ATOM 705 N N . VAL A 1 90 ? -2.333 10.746 -32.578 1.00 81.31 90 VAL A N 1
ATOM 706 C CA . VAL A 1 90 ? -2.379 9.294 -32.794 1.00 81.31 90 VAL A CA 1
ATOM 707 C C . VAL A 1 90 ? -1.330 8.554 -31.961 1.00 81.31 90 VAL A C 1
ATOM 709 O O . VAL A 1 90 ? -1.650 7.526 -31.375 1.00 81.31 90 VAL A O 1
ATOM 712 N N . ASP A 1 91 ? -0.124 9.107 -31.825 1.00 81.56 91 ASP A N 1
ATOM 713 C CA . ASP A 1 91 ? 0.948 8.480 -31.046 1.00 81.56 91 ASP A CA 1
ATOM 714 C C . ASP A 1 91 ? 0.585 8.436 -29.551 1.00 81.56 91 ASP A C 1
ATOM 716 O O . ASP A 1 91 ? 0.614 7.369 -28.941 1.00 81.56 91 ASP A O 1
ATOM 720 N N . TYR A 1 92 ? 0.099 9.550 -28.987 1.00 83.81 92 TYR A N 1
ATOM 721 C CA . TYR A 1 92 ? -0.371 9.593 -27.598 1.00 83.81 92 TYR A CA 1
ATOM 722 C C . TYR A 1 92 ? -1.557 8.654 -27.343 1.00 83.81 92 TYR A C 1
ATOM 724 O O . TYR A 1 92 ? -1.629 8.035 -26.286 1.00 83.81 92 TYR A O 1
ATOM 732 N N . GLN A 1 93 ? -2.473 8.515 -28.308 1.00 83.88 93 GLN A N 1
ATOM 733 C CA . GLN A 1 93 ? -3.611 7.594 -28.209 1.00 83.88 93 GLN A CA 1
ATOM 734 C C . GLN A 1 93 ? -3.168 6.131 -28.198 1.00 83.88 93 GLN A C 1
ATOM 736 O O . GLN A 1 93 ? -3.704 5.334 -27.428 1.00 83.88 93 GLN A O 1
ATOM 741 N N . LEU A 1 94 ? -2.207 5.772 -29.052 1.00 81.44 94 LEU A N 1
ATOM 742 C CA . LEU A 1 94 ? -1.665 4.418 -29.120 1.00 81.44 94 LEU A CA 1
ATOM 743 C C . LEU A 1 94 ? -0.891 4.073 -27.846 1.00 81.44 94 LEU A C 1
ATOM 745 O O . LEU A 1 94 ? -1.105 3.003 -27.279 1.00 81.44 94 LEU A O 1
ATOM 749 N N . GLU A 1 95 ? -0.058 4.988 -27.353 1.00 83.00 95 GLU A N 1
ATOM 750 C CA . GLU A 1 95 ? 0.652 4.807 -26.085 1.00 83.00 95 GLU A CA 1
ATOM 751 C C . GLU A 1 95 ? -0.308 4.722 -24.892 1.00 83.00 95 GLU A C 1
ATOM 753 O O . GLU A 1 95 ? -0.133 3.882 -24.011 1.00 83.00 95 GLU A O 1
ATOM 758 N N . ALA A 1 96 ? -1.352 5.555 -24.862 1.00 87.00 96 ALA A N 1
ATOM 759 C CA . ALA A 1 96 ? -2.376 5.496 -23.825 1.00 87.00 96 ALA A CA 1
ATOM 760 C C . ALA A 1 96 ? -3.150 4.173 -23.868 1.00 87.00 96 ALA A C 1
ATOM 762 O O . ALA A 1 96 ? -3.398 3.574 -22.825 1.00 87.00 96 ALA A O 1
ATOM 763 N N . ALA A 1 97 ? -3.494 3.674 -25.060 1.00 86.06 97 ALA A N 1
ATOM 764 C CA . ALA A 1 97 ? -4.110 2.359 -25.206 1.00 86.06 97 ALA A CA 1
ATOM 765 C C . ALA A 1 97 ? -3.213 1.265 -24.617 1.00 86.06 97 ALA A C 1
ATOM 767 O O . ALA A 1 97 ? -3.680 0.482 -23.798 1.00 86.06 97 ALA A O 1
ATOM 768 N N . GLN A 1 98 ? -1.922 1.259 -24.962 1.00 84.31 98 GLN A N 1
ATOM 769 C CA . GLN A 1 98 ? -0.946 0.297 -24.439 1.00 84.31 98 GLN A CA 1
ATOM 770 C C . GLN A 1 98 ? -0.806 0.365 -22.913 1.00 84.31 98 GLN A C 1
ATOM 772 O O . GLN A 1 98 ? -0.712 -0.677 -22.260 1.00 84.31 98 GLN A O 1
ATOM 777 N N . ALA A 1 99 ? -0.836 1.569 -22.335 1.00 85.06 99 ALA A N 1
ATOM 778 C CA . ALA A 1 99 ? -0.838 1.763 -20.888 1.00 85.06 99 ALA A CA 1
ATOM 779 C C . ALA A 1 99 ? -2.084 1.126 -20.244 1.00 85.06 99 ALA A C 1
ATOM 781 O O . ALA A 1 99 ? -1.954 0.317 -19.324 1.00 85.06 99 ALA A O 1
ATOM 782 N N . VAL A 1 100 ? -3.284 1.390 -20.780 1.00 89.38 100 VAL A N 1
ATOM 783 C CA . VAL A 1 100 ? -4.525 0.758 -20.290 1.00 89.38 100 VAL A CA 1
ATOM 784 C C . VAL A 1 100 ? -4.494 -0.762 -20.468 1.00 89.38 100 VAL A C 1
ATOM 786 O O . VAL A 1 100 ? -4.934 -1.490 -19.583 1.00 89.38 100 VAL A O 1
ATOM 789 N N . GLU A 1 101 ? -3.982 -1.268 -21.592 1.00 87.81 101 GLU A N 1
ATOM 790 C CA . GLU A 1 101 ? -3.866 -2.709 -21.841 1.00 87.81 101 GLU A CA 1
ATOM 791 C C . GLU A 1 101 ? -2.916 -3.391 -20.842 1.00 87.81 101 GLU A C 1
ATOM 793 O O . GLU A 1 101 ? -3.231 -4.466 -20.331 1.00 87.81 101 GLU A O 1
ATOM 798 N N . THR A 1 102 ? -1.792 -2.746 -20.519 1.00 84.44 102 THR A N 1
ATOM 799 C CA . THR A 1 102 ? -0.842 -3.220 -19.500 1.00 84.44 102 THR A CA 1
ATOM 800 C C . THR A 1 102 ? -1.514 -3.270 -18.130 1.00 84.44 102 THR A C 1
ATOM 802 O O . THR A 1 102 ? -1.536 -4.321 -17.492 1.00 84.44 102 THR A O 1
ATOM 805 N N . ALA A 1 103 ? -2.170 -2.180 -17.729 1.00 87.31 103 ALA A N 1
ATOM 806 C CA . ALA A 1 103 ? -2.918 -2.111 -16.477 1.00 87.31 103 ALA A CA 1
ATOM 807 C C . ALA A 1 103 ? -4.045 -3.160 -16.400 1.00 87.31 103 ALA A C 1
ATOM 809 O O . ALA A 1 103 ? -4.282 -3.745 -15.346 1.00 87.31 103 ALA A O 1
ATOM 810 N N . PHE A 1 104 ? -4.717 -3.455 -17.519 1.00 88.50 104 PHE A N 1
ATOM 811 C CA . PHE A 1 104 ? -5.731 -4.509 -17.593 1.00 88.50 104 PHE A CA 1
ATOM 812 C C . PHE A 1 104 ? -5.165 -5.876 -17.219 1.00 88.50 104 PHE A C 1
ATOM 814 O O . PHE A 1 104 ? -5.811 -6.621 -16.481 1.00 88.50 104 PHE A O 1
ATOM 821 N N . VAL A 1 105 ? -3.988 -6.223 -17.751 1.00 86.00 105 VAL A N 1
ATOM 822 C CA . VAL A 1 105 ? -3.327 -7.487 -17.417 1.00 86.00 105 VAL A CA 1
ATOM 823 C C . VAL A 1 105 ? -2.980 -7.499 -15.937 1.00 86.00 105 VAL A C 1
ATOM 825 O O . VAL A 1 105 ? -3.358 -8.440 -15.250 1.00 86.00 105 VAL A O 1
ATOM 828 N N . GLU A 1 106 ? -2.351 -6.442 -15.435 1.00 84.50 106 GLU A N 1
ATOM 829 C CA . GLU A 1 106 ? -1.881 -6.364 -14.051 1.00 84.50 106 GLU A CA 1
ATOM 830 C C . GLU A 1 106 ? -3.026 -6.468 -13.030 1.00 84.50 106 GLU A C 1
ATOM 832 O O . GLU A 1 106 ? -2.978 -7.290 -12.109 1.00 84.50 106 GLU A O 1
ATOM 837 N N . ILE A 1 107 ? -4.109 -5.708 -13.229 1.00 86.88 107 ILE A N 1
ATOM 838 C CA . ILE A 1 107 ? -5.274 -5.684 -12.331 1.00 86.88 107 ILE A CA 1
ATOM 839 C C . ILE A 1 107 ? -6.004 -7.034 -12.316 1.00 86.88 107 ILE A C 1
ATOM 841 O O . ILE A 1 107 ? -6.428 -7.502 -11.252 1.00 86.88 107 ILE A O 1
ATOM 845 N N . TYR A 1 108 ? -6.139 -7.678 -13.476 1.00 85.94 108 TYR A N 1
ATOM 846 C CA . TYR A 1 108 ? -6.889 -8.929 -13.618 1.00 85.94 108 TYR A CA 1
ATOM 847 C C . TYR A 1 108 ? -6.014 -10.192 -13.575 1.00 85.94 108 TYR A C 1
ATOM 849 O O . TYR A 1 108 ? -6.543 -11.294 -13.746 1.00 85.94 108 TYR A O 1
ATOM 857 N N . ASP A 1 109 ? -4.706 -10.073 -13.325 1.00 79.88 109 ASP A N 1
ATOM 858 C CA . ASP A 1 109 ? -3.830 -11.233 -13.158 1.00 79.88 109 ASP A CA 1
ATOM 859 C C . ASP A 1 109 ? -4.082 -11.952 -11.820 1.00 79.88 109 ASP A C 1
ATOM 861 O O . ASP A 1 109 ? -3.786 -11.453 -10.736 1.00 79.88 109 ASP A O 1
ATOM 865 N N . ASP A 1 110 ? -4.591 -13.181 -11.879 1.00 67.56 110 ASP A N 1
ATOM 866 C CA . ASP A 1 110 ? -4.943 -13.980 -10.698 1.00 67.56 110 ASP A CA 1
ATOM 867 C C . ASP A 1 110 ? -3.710 -14.538 -9.940 1.00 67.56 110 ASP A C 1
ATOM 869 O O . ASP A 1 110 ? -3.865 -15.274 -8.962 1.00 67.56 110 ASP A O 1
ATOM 873 N N . ASN A 1 111 ? -2.481 -14.193 -10.343 1.00 66.50 111 ASN A N 1
ATOM 874 C CA . ASN A 1 111 ? -1.250 -14.676 -9.703 1.00 66.50 111 ASN A CA 1
ATOM 875 C C . ASN A 1 111 ? -0.969 -14.066 -8.316 1.00 66.50 111 ASN A C 1
ATOM 877 O O . ASN A 1 111 ? -0.022 -14.486 -7.651 1.00 66.50 111 ASN A O 1
ATOM 881 N N . GLY A 1 112 ? -1.784 -13.110 -7.853 1.00 53.66 112 GLY A N 1
ATOM 882 C CA . GLY A 1 112 ? -1.693 -12.561 -6.494 1.00 53.66 112 GLY A CA 1
ATOM 883 C C . GLY A 1 112 ? -0.443 -11.712 -6.234 1.00 53.66 112 GLY A C 1
ATOM 884 O O . GLY A 1 112 ? -0.086 -11.498 -5.077 1.00 53.66 112 GLY A O 1
ATOM 885 N N . GLY A 1 113 ? 0.222 -11.252 -7.298 1.00 55.88 113 GLY A N 1
ATOM 886 C CA . GLY A 1 113 ? 1.321 -10.293 -7.230 1.00 55.88 113 GLY A CA 1
ATOM 887 C C . GLY A 1 113 ? 0.840 -8.868 -6.947 1.00 55.88 113 GLY A C 1
ATOM 888 O O . GLY A 1 113 ? -0.358 -8.570 -6.996 1.00 55.88 113 GLY A O 1
ATOM 889 N N . MET A 1 114 ? 1.793 -7.986 -6.657 1.00 61.00 114 MET A N 1
ATOM 890 C CA . MET A 1 114 ? 1.561 -6.543 -6.580 1.00 61.00 114 MET A CA 1
ATOM 891 C C . MET A 1 114 ? 1.112 -6.020 -7.949 1.00 61.00 114 MET A C 1
ATOM 893 O O . MET A 1 114 ? 1.640 -6.465 -8.962 1.00 61.00 114 MET A O 1
ATOM 897 N N . VAL A 1 115 ? 0.142 -5.106 -7.974 1.00 65.81 115 VAL A N 1
ATOM 898 C CA . VAL A 1 115 ? -0.301 -4.459 -9.215 1.00 65.81 115 VAL A CA 1
ATOM 899 C C . VAL A 1 115 ? 0.603 -3.262 -9.481 1.00 65.81 115 VAL A C 1
ATOM 901 O O . VAL A 1 115 ? 0.679 -2.362 -8.648 1.00 65.81 115 VAL A O 1
ATOM 904 N N . ILE A 1 116 ? 1.288 -3.262 -10.623 1.00 67.25 116 ILE A N 1
ATOM 905 C CA . ILE A 1 116 ? 2.108 -2.133 -11.074 1.00 67.25 116 ILE A CA 1
ATOM 906 C C . ILE A 1 116 ? 1.334 -1.423 -12.179 1.00 67.25 116 ILE A C 1
ATOM 908 O O . ILE A 1 116 ? 1.084 -2.009 -13.231 1.00 67.25 116 ILE A O 1
ATOM 912 N N . LEU A 1 117 ? 0.927 -0.178 -11.938 1.00 78.00 117 LEU A N 1
ATOM 913 C CA . LEU A 1 117 ? 0.213 0.610 -12.938 1.00 78.00 117 LEU A CA 1
ATOM 914 C C . LEU A 1 117 ? 1.161 1.538 -13.704 1.00 78.00 117 LEU A C 1
ATOM 916 O O . LEU A 1 117 ? 2.210 1.918 -13.179 1.00 78.00 117 LEU A O 1
ATOM 920 N N . PRO A 1 118 ? 0.815 1.897 -14.952 1.00 76.12 118 PRO A N 1
ATOM 921 C CA . PRO A 1 118 ? 1.518 2.945 -15.677 1.00 76.12 118 PRO A CA 1
ATOM 922 C C . PRO A 1 118 ? 1.535 4.249 -14.867 1.00 76.12 118 PRO A C 1
ATOM 924 O O . PRO A 1 118 ? 0.519 4.580 -14.258 1.00 76.12 118 PRO A O 1
ATOM 927 N N . PRO A 1 119 ? 2.638 5.015 -14.884 1.00 67.75 119 PRO A N 1
ATOM 928 C CA . PRO A 1 119 ? 2.766 6.236 -14.085 1.00 67.75 119 PRO A CA 1
ATOM 929 C C . PRO A 1 119 ? 1.761 7.322 -14.485 1.00 67.75 119 PRO A C 1
ATOM 931 O O . PRO A 1 119 ? 1.453 8.201 -13.693 1.00 67.75 119 PRO A O 1
ATOM 934 N N . GLU A 1 120 ? 1.229 7.270 -15.708 1.00 79.69 120 GLU A N 1
ATOM 935 C CA . GLU A 1 120 ? 0.212 8.211 -16.180 1.00 79.69 120 GLU A CA 1
ATOM 936 C C . GLU A 1 120 ? -1.216 7.838 -15.754 1.00 79.69 120 GLU A C 1
ATOM 938 O O . GLU A 1 120 ? -2.154 8.534 -16.136 1.00 79.69 120 GLU A O 1
ATOM 943 N N . MET A 1 121 ? -1.390 6.726 -15.030 1.00 82.25 121 MET A N 1
ATOM 944 C CA . MET A 1 121 ? -2.674 6.251 -14.521 1.00 82.25 121 MET A CA 1
ATOM 945 C C . MET A 1 121 ? -2.809 6.613 -13.040 1.00 82.25 121 MET A C 1
ATOM 947 O O . MET A 1 121 ? -2.069 6.096 -12.204 1.00 82.25 121 MET A O 1
ATOM 951 N N . ASP A 1 122 ? -3.773 7.476 -12.726 1.00 80.88 122 ASP A N 1
ATOM 952 C CA . ASP A 1 122 ? -4.106 7.831 -11.347 1.00 80.88 122 ASP A CA 1
ATOM 953 C C . ASP A 1 122 ? -5.049 6.802 -10.685 1.00 80.88 122 ASP A C 1
ATOM 955 O O . ASP A 1 122 ? -5.459 5.803 -11.289 1.00 80.88 122 ASP A O 1
ATOM 959 N N . GLU A 1 123 ? -5.382 7.028 -9.411 1.00 77.88 123 GLU A N 1
ATOM 960 C CA . GLU A 1 123 ? -6.288 6.159 -8.650 1.00 77.88 123 GLU A CA 1
ATOM 961 C C . GLU A 1 123 ? -7.703 6.112 -9.245 1.00 77.88 123 GLU A C 1
ATOM 963 O O . GLU A 1 123 ? -8.307 5.039 -9.303 1.00 77.88 123 GLU A O 1
ATOM 968 N N . GLU A 1 124 ? -8.228 7.234 -9.747 1.00 83.56 124 GLU A N 1
ATOM 969 C CA . GLU A 1 124 ? -9.565 7.273 -10.347 1.00 83.56 124 GLU A CA 1
ATOM 970 C C . GLU A 1 124 ? -9.611 6.424 -11.628 1.00 83.56 124 GLU A C 1
ATOM 972 O O . GLU A 1 124 ? -10.560 5.657 -11.842 1.00 83.56 124 GLU A O 1
ATOM 977 N N . ASP A 1 125 ? -8.565 6.500 -12.451 1.00 88.06 125 ASP A N 1
ATOM 978 C CA . ASP A 1 125 ? -8.396 5.693 -13.653 1.00 88.06 125 ASP A CA 1
ATOM 979 C C . ASP A 1 125 ? -8.224 4.199 -13.304 1.00 88.06 125 ASP A C 1
ATOM 981 O O .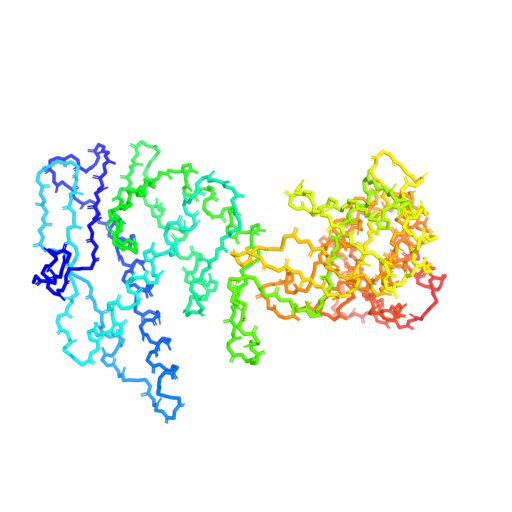 ASP A 1 125 ? -8.866 3.331 -13.912 1.00 88.06 125 ASP A O 1
ATOM 985 N N . ALA A 1 126 ? -7.434 3.875 -12.278 1.00 87.06 126 ALA A N 1
ATOM 986 C CA . ALA A 1 126 ? -7.255 2.508 -11.788 1.00 87.06 126 ALA A CA 1
ATOM 987 C C . ALA A 1 126 ? -8.572 1.882 -11.292 1.00 87.06 126 ALA A C 1
ATOM 989 O O . ALA A 1 126 ? -8.944 0.767 -11.685 1.00 87.06 126 ALA A O 1
ATOM 990 N N . GLU A 1 127 ? -9.331 2.612 -10.471 1.00 87.25 127 GLU A N 1
ATOM 991 C CA . GLU A 1 127 ? -10.643 2.187 -9.983 1.00 87.25 127 GLU A CA 1
ATOM 992 C C . GLU A 1 127 ? -11.656 2.040 -11.123 1.00 87.25 127 GLU A C 1
ATOM 994 O O . GLU A 1 127 ? -12.455 1.092 -11.157 1.00 87.25 127 GLU A O 1
ATOM 999 N N . ALA A 1 128 ? -11.643 2.971 -12.080 1.00 89.69 128 ALA A N 1
ATOM 1000 C CA . ALA A 1 128 ? -12.521 2.921 -13.237 1.00 89.69 128 ALA A CA 1
ATOM 1001 C C . ALA A 1 128 ? -12.224 1.701 -14.123 1.00 89.69 128 ALA A C 1
ATOM 1003 O O . ALA A 1 128 ? -13.176 1.088 -14.626 1.00 89.69 128 ALA A O 1
ATOM 1004 N N . LEU A 1 129 ? -10.951 1.314 -14.258 1.00 91.81 129 LEU A N 1
ATOM 1005 C CA . LEU A 1 129 ? -10.499 0.115 -14.963 1.00 91.81 129 LEU A CA 1
ATOM 1006 C C . LEU A 1 129 ? -10.896 -1.178 -14.230 1.00 91.81 129 LEU A C 1
ATOM 1008 O O . LEU A 1 129 ? -11.479 -2.084 -14.837 1.00 91.81 129 LEU A O 1
ATOM 1012 N N . ALA A 1 130 ? -10.680 -1.251 -12.915 1.00 90.94 130 ALA A N 1
ATOM 1013 C CA . ALA A 1 130 ? -11.126 -2.375 -12.085 1.00 90.94 130 ALA A CA 1
ATOM 1014 C C . ALA A 1 130 ? -12.660 -2.523 -12.062 1.00 90.94 130 ALA A C 1
ATOM 1016 O O . ALA A 1 130 ? -13.190 -3.627 -11.936 1.00 90.94 130 ALA A O 1
ATOM 1017 N N . GLY A 1 131 ? -13.387 -1.420 -12.250 1.00 90.44 131 GLY A N 1
ATOM 1018 C CA . GLY A 1 131 ? -14.843 -1.395 -12.351 1.00 90.44 131 GLY A CA 1
ATOM 1019 C C . GLY A 1 131 ? -15.416 -1.817 -13.711 1.00 90.44 131 GLY A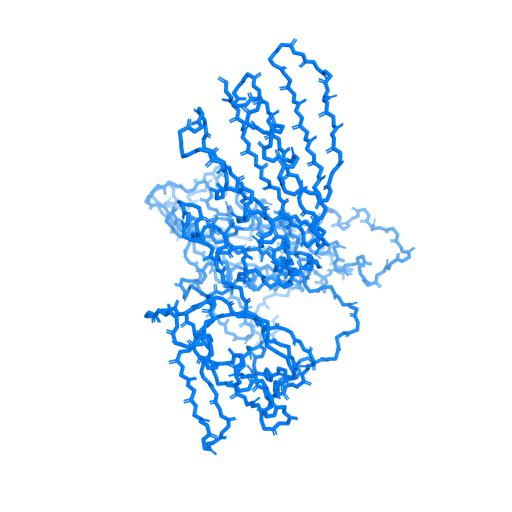 C 1
ATOM 1020 O O . GLY A 1 131 ? -16.645 -1.850 -13.852 1.00 90.44 131 GLY A O 1
ATOM 1021 N N . ILE A 1 132 ? -14.590 -2.119 -14.718 1.00 91.50 132 ILE A N 1
ATOM 1022 C CA . ILE A 1 132 ? -15.078 -2.599 -16.019 1.00 91.50 132 ILE A CA 1
ATOM 1023 C C . ILE A 1 132 ? -15.802 -3.943 -15.858 1.00 91.50 132 ILE A C 1
ATOM 1025 O O . ILE A 1 132 ? -15.392 -4.830 -15.116 1.00 91.50 132 ILE A O 1
ATOM 1029 N N . GLY A 1 133 ? -16.936 -4.088 -16.546 1.00 89.94 133 GLY A N 1
ATOM 1030 C CA . GLY A 1 133 ? -17.807 -5.256 -16.422 1.00 89.94 133 GLY A CA 1
ATOM 1031 C C . GLY A 1 133 ? -18.828 -5.124 -15.293 1.00 89.94 133 GLY A C 1
ATOM 1032 O O . GLY A 1 133 ? -19.524 -6.087 -14.968 1.00 89.94 133 GLY A O 1
ATOM 1033 N N . ARG A 1 134 ? -18.991 -3.927 -14.706 1.00 89.94 134 ARG A N 1
ATOM 1034 C CA . ARG A 1 134 ? -20.027 -3.652 -13.692 1.00 89.94 134 ARG A CA 1
ATOM 1035 C C . ARG A 1 134 ? -21.451 -3.900 -14.175 1.00 89.94 134 ARG A C 1
ATOM 1037 O O . ARG A 1 134 ? -22.342 -4.087 -13.349 1.00 89.94 134 ARG A O 1
ATOM 1044 N N . THR A 1 135 ? -21.662 -3.891 -15.486 1.00 88.25 135 THR A N 1
ATOM 1045 C CA . THR A 1 135 ? -22.972 -4.095 -16.110 1.00 88.25 135 THR A CA 1
ATOM 1046 C C . THR A 1 135 ? -23.283 -5.565 -16.401 1.00 88.25 135 THR A C 1
ATOM 1048 O O . THR A 1 135 ? -24.393 -5.868 -16.844 1.00 88.25 135 THR A O 1
ATOM 1051 N N . LEU A 1 136 ? -22.325 -6.472 -16.169 1.00 88.75 136 LEU A N 1
ATOM 1052 C CA . LEU A 1 136 ? -22.471 -7.906 -16.408 1.00 88.75 136 LEU A CA 1
ATOM 1053 C C . LEU A 1 136 ? -23.378 -8.551 -15.353 1.00 88.75 136 LEU A C 1
ATOM 1055 O O . LEU A 1 136 ? -23.233 -8.323 -14.150 1.00 88.75 136 LEU A O 1
ATOM 1059 N N . LEU A 1 137 ? -24.299 -9.400 -15.809 1.00 89.12 137 LEU A N 1
ATOM 1060 C CA . LEU A 1 137 ? -25.058 -10.299 -14.935 1.00 89.12 137 LEU A CA 1
ATOM 1061 C C . LEU A 1 137 ? -24.196 -11.510 -14.502 1.00 89.12 137 LEU A C 1
ATOM 1063 O O . LEU A 1 137 ? -23.179 -11.782 -15.135 1.00 89.12 137 LEU A O 1
ATOM 1067 N N . PRO A 1 138 ? -24.597 -12.289 -13.472 1.00 85.50 138 PRO A N 1
ATOM 1068 C CA . PRO A 1 138 ? -23.766 -13.368 -12.912 1.00 85.50 138 PRO A CA 1
ATOM 1069 C C . PRO A 1 138 ? -23.274 -14.441 -13.900 1.00 85.50 138 PRO A C 1
ATOM 1071 O O . PRO A 1 138 ? -22.223 -15.034 -13.676 1.00 85.50 138 PRO A O 1
ATOM 1074 N N . ASP A 1 139 ? -24.011 -14.685 -14.989 1.00 87.31 139 ASP A N 1
ATOM 1075 C CA . ASP A 1 139 ? -23.663 -15.670 -16.028 1.00 87.31 139 ASP A CA 1
ATOM 1076 C C . ASP A 1 139 ? -23.044 -15.024 -17.287 1.00 87.31 139 ASP A C 1
ATOM 1078 O O . ASP A 1 139 ? -22.947 -15.657 -18.342 1.00 87.31 139 ASP A O 1
ATOM 1082 N N . GLU A 1 140 ? -22.671 -13.747 -17.208 1.00 89.81 140 GLU A N 1
ATOM 1083 C CA . GLU A 1 140 ? -22.129 -12.971 -18.321 1.00 89.81 140 GLU A CA 1
ATOM 1084 C C . GLU A 1 140 ? -20.635 -12.733 -18.160 1.00 89.81 140 GLU A C 1
ATOM 1086 O O . GLU A 1 140 ? -20.113 -12.643 -17.048 1.00 89.81 140 GLU A O 1
ATOM 1091 N N . LYS A 1 141 ? -19.943 -12.625 -19.295 1.00 92.81 141 LYS A N 1
ATOM 1092 C CA . LYS A 1 141 ? -18.503 -12.367 -19.323 1.00 92.81 141 LYS A CA 1
ATOM 1093 C C . LYS A 1 141 ? -18.144 -11.377 -20.410 1.00 92.81 141 LYS A C 1
ATOM 1095 O O . LYS A 1 141 ? -18.646 -11.489 -21.532 1.00 92.81 141 LYS A O 1
ATOM 1100 N N . LEU A 1 142 ? -17.212 -10.492 -20.096 1.00 91.81 142 LEU A N 1
ATOM 1101 C CA . LEU A 1 142 ? -16.484 -9.674 -21.049 1.00 91.81 142 LEU A CA 1
ATOM 1102 C C . LEU A 1 142 ? -15.097 -10.291 -21.239 1.00 91.81 142 LEU A C 1
ATOM 1104 O O . LEU A 1 142 ? -14.366 -10.508 -20.284 1.00 91.81 142 LEU A O 1
ATOM 1108 N N . THR A 1 143 ? -14.740 -10.628 -22.468 1.00 90.56 143 THR A N 1
ATOM 1109 C CA . THR A 1 143 ? -13.396 -11.084 -22.829 1.00 90.56 143 THR A CA 1
ATOM 1110 C C . THR A 1 143 ? -12.699 -9.971 -23.585 1.00 90.56 143 THR A C 1
ATOM 1112 O O . THR A 1 143 ? -13.279 -9.410 -24.510 1.00 90.56 143 THR A O 1
ATOM 1115 N N . VAL A 1 144 ? -11.475 -9.660 -23.191 1.00 89.75 144 VAL A N 1
ATOM 1116 C CA . VAL A 1 144 ? -10.659 -8.611 -23.795 1.00 89.75 144 VAL A CA 1
ATOM 1117 C C . VAL A 1 144 ? -9.416 -9.259 -24.387 1.00 89.75 144 VAL A C 1
ATOM 1119 O O . VAL A 1 144 ? -8.704 -9.974 -23.679 1.00 89.75 144 VAL A O 1
ATOM 1122 N N . THR A 1 145 ? -9.172 -9.036 -25.677 1.00 86.00 145 THR A N 1
ATOM 1123 C CA . THR A 1 145 ? -7.945 -9.487 -26.343 1.00 86.00 145 THR A CA 1
ATOM 1124 C C . THR A 1 145 ? -6.963 -8.323 -26.388 1.00 86.00 145 THR A C 1
ATOM 1126 O O . THR A 1 145 ? -7.210 -7.328 -27.067 1.00 86.00 145 THR A O 1
ATOM 1129 N N . LEU A 1 146 ? -5.856 -8.468 -25.669 1.00 84.75 146 LEU A N 1
ATOM 1130 C CA . LEU A 1 146 ? -4.822 -7.458 -25.457 1.00 84.75 146 LEU A CA 1
ATOM 1131 C C . LEU A 1 146 ? -3.547 -7.838 -26.217 1.00 84.75 146 LEU A C 1
ATOM 1133 O O . LEU A 1 146 ? -3.277 -9.026 -26.434 1.00 84.75 146 LEU A O 1
ATOM 1137 N N . GLN A 1 147 ? -2.766 -6.838 -26.610 1.00 74.81 147 GLN A N 1
ATOM 1138 C CA . GLN A 1 147 ? -1.435 -6.985 -27.194 1.00 74.81 147 GLN A CA 1
ATOM 1139 C C . GLN A 1 147 ? -0.424 -6.306 -26.272 1.00 74.81 147 GLN A C 1
ATOM 1141 O O . GLN A 1 147 ? -0.250 -5.091 -26.309 1.00 74.81 147 GLN A O 1
ATOM 1146 N N . VAL A 1 148 ? 0.263 -7.098 -25.452 1.00 70.75 148 VAL A N 1
ATOM 1147 C CA . VAL A 1 148 ? 1.235 -6.595 -24.474 1.00 70.75 148 VAL A CA 1
ATOM 1148 C C . VAL A 1 148 ? 2.607 -7.152 -24.828 1.00 70.75 148 VAL A C 1
ATOM 1150 O O . VAL A 1 148 ? 2.773 -8.366 -24.885 1.00 70.75 148 VAL A O 1
ATOM 1153 N N . GLN A 1 149 ? 3.582 -6.273 -25.086 1.00 65.69 149 GLN A N 1
ATOM 1154 C CA . GLN A 1 149 ? 4.972 -6.641 -25.419 1.00 65.69 149 GLN A CA 1
ATOM 1155 C C . GLN A 1 149 ? 5.084 -7.719 -26.520 1.00 65.69 149 GLN A C 1
ATOM 1157 O O . GLN A 1 149 ? 5.817 -8.692 -26.375 1.00 65.69 149 GLN A O 1
ATOM 1162 N N . GLU A 1 150 ? 4.331 -7.556 -27.615 1.00 66.69 150 GLU A N 1
ATOM 1163 C CA . GLU A 1 150 ? 4.263 -8.498 -28.754 1.00 66.69 150 GLU A CA 1
ATOM 1164 C C . GLU A 1 150 ? 3.613 -9.867 -28.443 1.00 66.69 150 GLU A C 1
ATOM 1166 O O . GLU A 1 150 ? 3.530 -10.733 -29.318 1.00 66.69 150 GLU A O 1
ATOM 1171 N N . GLU A 1 151 ? 3.081 -10.070 -27.232 1.00 73.06 151 GLU A N 1
ATOM 1172 C CA . GLU A 1 151 ? 2.285 -11.241 -26.869 1.00 73.06 151 GLU A CA 1
ATOM 1173 C C . GLU A 1 151 ? 0.785 -10.923 -26.835 1.00 73.06 151 GLU A C 1
ATOM 1175 O O . GLU A 1 151 ? 0.330 -9.945 -26.237 1.00 73.06 151 GLU A O 1
ATOM 1180 N N . SER A 1 152 ? -0.021 -11.819 -27.411 1.00 78.69 152 SER A N 1
ATOM 1181 C CA . SER A 1 152 ? -1.472 -11.746 -27.263 1.00 78.69 152 SER A CA 1
ATOM 1182 C C . SER A 1 152 ? -1.900 -12.332 -25.918 1.00 78.69 152 SER A C 1
ATOM 1184 O O . SER A 1 152 ? -1.690 -13.519 -25.646 1.00 78.69 152 SER A O 1
ATOM 1186 N N . ARG A 1 153 ? -2.532 -11.505 -25.085 1.00 81.81 153 ARG A N 1
ATOM 1187 C CA . ARG A 1 153 ? -3.100 -11.892 -23.788 1.00 81.81 153 ARG A CA 1
ATOM 1188 C C . ARG A 1 153 ? -4.619 -11.807 -23.850 1.00 81.81 153 ARG A C 1
ATOM 1190 O O . ARG A 1 153 ? -5.179 -10.919 -24.482 1.00 81.81 153 ARG A O 1
ATOM 1197 N N . VAL A 1 154 ? -5.296 -12.744 -23.194 1.00 86.06 154 VAL A N 1
ATOM 1198 C CA . VAL A 1 154 ? -6.760 -12.763 -23.119 1.00 86.06 154 VAL A CA 1
ATOM 1199 C C . VAL A 1 154 ? -7.168 -12.620 -21.664 1.00 86.06 154 VAL A C 1
ATOM 1201 O O . VAL A 1 154 ? -6.878 -13.500 -20.856 1.00 86.06 154 VAL A O 1
ATOM 1204 N N . VAL A 1 155 ? -7.861 -11.530 -21.349 1.00 89.31 155 VAL A N 1
ATOM 1205 C CA . VAL A 1 155 ? -8.409 -11.268 -20.016 1.00 89.31 155 VAL A CA 1
ATOM 1206 C C . VAL A 1 155 ? -9.899 -11.583 -20.028 1.00 89.31 155 VAL A C 1
ATOM 1208 O O . VAL A 1 155 ? -10.631 -11.152 -20.919 1.00 89.31 155 VAL A O 1
ATOM 1211 N N . VAL A 1 156 ? -10.356 -12.366 -19.048 1.00 90.62 156 VAL A N 1
ATOM 1212 C CA . VAL A 1 156 ? -11.769 -12.736 -18.898 1.00 90.62 156 VAL A CA 1
ATOM 1213 C C . VAL A 1 156 ? -12.330 -12.089 -17.638 1.00 90.62 156 VAL A C 1
ATOM 1215 O O . VAL A 1 156 ? -11.962 -12.423 -16.513 1.00 90.62 156 VAL A O 1
ATOM 1218 N N . ILE A 1 157 ? -13.271 -11.182 -17.851 1.00 92.94 157 ILE A N 1
ATOM 1219 C CA . ILE A 1 157 ? -13.935 -10.397 -16.823 1.00 92.94 157 ILE A CA 1
ATOM 1220 C C . ILE A 1 157 ? -15.322 -10.991 -16.599 1.00 92.94 157 ILE A C 1
ATOM 1222 O O . ILE A 1 157 ? -16.163 -11.011 -17.500 1.00 92.94 157 ILE A O 1
ATOM 1226 N N . ASP A 1 158 ? -15.554 -11.492 -15.396 1.00 92.12 158 ASP A N 1
ATOM 1227 C CA . ASP A 1 158 ? -16.861 -11.883 -14.890 1.00 92.12 158 ASP A CA 1
ATOM 1228 C C . ASP A 1 158 ? -17.068 -11.287 -13.493 1.00 92.12 158 ASP A C 1
ATOM 1230 O O . ASP A 1 158 ? -16.213 -10.564 -12.976 1.00 92.12 158 ASP A O 1
ATOM 1234 N N . SER A 1 159 ? -18.225 -11.539 -12.876 1.00 88.00 159 SER A N 1
ATOM 1235 C CA . SER A 1 159 ? -18.536 -10.947 -11.570 1.00 88.00 159 SER A CA 1
ATOM 1236 C C . SER A 1 159 ? -17.469 -11.247 -10.510 1.00 88.00 159 SER A C 1
ATOM 1238 O O . SER A 1 159 ? -17.208 -10.382 -9.676 1.00 88.00 159 SER A O 1
ATOM 1240 N N . ALA A 1 160 ? -16.847 -12.431 -10.559 1.00 87.75 160 ALA A N 1
ATOM 1241 C CA . ALA A 1 160 ? -15.866 -12.860 -9.573 1.00 87.75 160 ALA A CA 1
ATOM 1242 C C . ALA A 1 160 ? -14.475 -12.275 -9.846 1.00 87.75 160 ALA A C 1
ATOM 1244 O O . ALA A 1 160 ? -13.805 -11.872 -8.898 1.00 87.75 160 ALA A O 1
ATOM 1245 N N . SER A 1 161 ? -14.018 -12.226 -11.104 1.00 89.44 161 SER A N 1
ATOM 1246 C CA . SER A 1 161 ? -12.728 -11.588 -11.413 1.00 89.44 161 SER A CA 1
ATOM 1247 C C . SER A 1 161 ? -12.772 -10.071 -11.228 1.00 89.44 161 SER A C 1
ATOM 1249 O O . SER A 1 161 ? -11.809 -9.508 -10.721 1.00 89.44 161 SER A O 1
ATOM 1251 N N . ARG A 1 162 ? -13.910 -9.421 -11.507 1.00 91.38 162 ARG A N 1
ATOM 1252 C CA . ARG A 1 162 ? -14.118 -8.000 -11.188 1.00 91.38 162 ARG A CA 1
ATOM 1253 C C . ARG A 1 162 ? -14.071 -7.734 -9.682 1.00 91.38 162 ARG A C 1
ATOM 1255 O O . ARG A 1 162 ? -13.420 -6.795 -9.256 1.00 91.38 162 ARG A O 1
ATOM 1262 N N . GLU A 1 163 ? -14.742 -8.549 -8.866 1.00 87.44 163 GLU A N 1
ATOM 1263 C CA . GLU A 1 163 ? -14.692 -8.385 -7.403 1.00 87.44 163 GLU A CA 1
ATOM 1264 C C . GLU A 1 163 ? -13.256 -8.517 -6.873 1.00 87.44 163 GLU A C 1
ATOM 1266 O O . GLU A 1 163 ? -12.839 -7.727 -6.032 1.00 87.44 163 GLU A O 1
ATOM 1271 N N . ARG A 1 164 ? -12.469 -9.454 -7.423 1.00 86.19 164 ARG A N 1
ATOM 1272 C CA . ARG A 1 164 ? -11.036 -9.567 -7.110 1.00 86.19 164 ARG A CA 1
ATOM 1273 C C . ARG A 1 164 ? -10.235 -8.352 -7.569 1.00 86.19 164 ARG A C 1
ATOM 1275 O O . ARG A 1 164 ? -9.391 -7.896 -6.811 1.00 86.19 164 ARG A O 1
ATOM 1282 N N . ALA A 1 165 ? -10.486 -7.835 -8.770 1.00 86.19 165 ALA A N 1
ATOM 1283 C CA . ALA A 1 165 ? -9.832 -6.634 -9.286 1.00 86.19 165 ALA A CA 1
ATOM 1284 C C . ALA A 1 165 ? -10.116 -5.408 -8.403 1.00 86.19 165 ALA A C 1
ATOM 1286 O O . ALA A 1 165 ? -9.185 -4.732 -7.979 1.00 86.19 165 ALA A O 1
ATOM 1287 N N . GLU A 1 166 ? -11.386 -5.165 -8.061 1.00 85.94 166 GLU A N 1
ATOM 1288 C CA . GLU A 1 166 ? -11.785 -4.074 -7.162 1.00 85.94 166 GLU A CA 1
ATOM 1289 C C . GLU A 1 166 ? -11.148 -4.233 -5.773 1.00 85.94 166 GLU A C 1
ATOM 1291 O O . GLU A 1 166 ? -10.660 -3.262 -5.205 1.00 85.94 166 GLU A O 1
ATOM 1296 N N . GLU A 1 167 ? -11.100 -5.452 -5.231 1.00 78.44 167 GLU A N 1
ATOM 1297 C CA . GLU A 1 167 ? -10.446 -5.704 -3.945 1.00 78.44 167 GLU A CA 1
ATOM 1298 C C . GLU A 1 167 ? -8.924 -5.527 -4.021 1.00 78.44 167 GLU A C 1
ATOM 1300 O O . GLU A 1 167 ? -8.325 -4.967 -3.109 1.00 78.44 167 GLU A O 1
ATOM 1305 N N . ARG A 1 168 ? -8.281 -5.929 -5.123 1.00 73.25 168 ARG A N 1
ATOM 1306 C CA . ARG A 1 168 ? -6.847 -5.687 -5.332 1.00 73.25 168 ARG A CA 1
ATOM 1307 C C . ARG A 1 168 ? -6.530 -4.202 -5.392 1.00 73.25 168 ARG A C 1
ATOM 1309 O O . ARG A 1 168 ? -5.477 -3.840 -4.883 1.00 73.25 168 ARG A O 1
ATOM 1316 N N . MET A 1 169 ? -7.413 -3.371 -5.944 1.00 74.31 169 MET A N 1
ATOM 1317 C CA . MET A 1 169 ? -7.242 -1.911 -5.930 1.00 74.31 169 MET A CA 1
ATOM 1318 C C . MET A 1 169 ? -7.465 -1.305 -4.543 1.00 74.31 169 MET A C 1
ATOM 1320 O O . MET A 1 169 ? -6.833 -0.316 -4.213 1.00 74.31 169 MET A O 1
ATOM 1324 N N . ARG A 1 170 ? -8.274 -1.934 -3.680 1.00 64.75 170 ARG A N 1
ATOM 1325 C CA . ARG A 1 170 ? -8.399 -1.515 -2.271 1.00 64.75 170 ARG A CA 1
ATOM 1326 C C . ARG A 1 170 ? -7.234 -1.958 -1.385 1.00 64.75 170 ARG A C 1
ATOM 1328 O O . ARG A 1 170 ? -6.958 -1.317 -0.378 1.00 64.75 170 ARG A O 1
ATOM 1335 N N . VAL A 1 171 ? -6.625 -3.106 -1.692 1.00 49.12 171 VAL A N 1
ATOM 1336 C CA . VAL A 1 171 ? -5.593 -3.754 -0.858 1.00 49.12 171 VAL A CA 1
ATOM 1337 C C . VAL A 1 171 ? -4.172 -3.412 -1.320 1.00 49.12 171 VAL A C 1
ATOM 1339 O O . VAL A 1 171 ? -3.251 -3.411 -0.504 1.00 49.12 171 VAL A O 1
ATOM 1342 N N . SER A 1 172 ? -3.981 -3.117 -2.606 1.00 47.41 172 SER A N 1
ATOM 1343 C CA . SER A 1 172 ? -2.710 -2.641 -3.157 1.00 47.41 172 SER A CA 1
ATOM 1344 C C . SER A 1 172 ? -2.746 -1.117 -3.147 1.00 47.41 172 SER A C 1
ATOM 1346 O O . SER A 1 172 ? -3.379 -0.529 -4.014 1.00 47.41 172 SER A O 1
ATOM 1348 N N . GLY A 1 173 ? -2.091 -0.478 -2.174 1.00 41.72 173 GLY A N 1
ATOM 1349 C CA . GLY A 1 173 ? -1.768 0.945 -2.294 1.00 41.72 173 GLY A CA 1
ATOM 1350 C C . GLY A 1 173 ? -0.996 1.151 -3.598 1.00 41.72 173 GLY A C 1
ATOM 1351 O O . GLY A 1 173 ? 0.029 0.501 -3.817 1.00 41.72 173 GLY A O 1
ATOM 1352 N N . LEU A 1 174 ? -1.557 1.946 -4.503 1.00 41.25 174 LEU A N 1
ATOM 1353 C CA . LEU A 1 174 ? -1.019 2.228 -5.829 1.00 41.25 174 LEU A CA 1
ATOM 1354 C C . LEU A 1 174 ? 0.338 2.917 -5.694 1.00 41.25 174 LEU A C 1
ATOM 1356 O O . LEU A 1 174 ? 0.378 4.046 -5.242 1.00 41.25 174 LEU A O 1
ATOM 1360 N N . MET A 1 175 ? 1.448 2.281 -6.083 1.00 36.25 175 MET A N 1
ATOM 1361 C CA . MET A 1 175 ? 2.708 3.020 -6.239 1.00 36.25 175 MET A CA 1
ATOM 1362 C C . MET A 1 175 ? 2.706 3.732 -7.593 1.00 36.25 175 MET A C 1
ATOM 1364 O O . MET A 1 175 ? 2.911 3.088 -8.623 1.00 36.25 175 MET A O 1
ATOM 1368 N N . ILE A 1 176 ? 2.501 5.050 -7.582 1.00 36.53 176 ILE A N 1
ATOM 1369 C CA . ILE A 1 176 ? 2.779 5.921 -8.728 1.00 36.53 176 ILE A CA 1
ATOM 1370 C C . ILE A 1 176 ? 4.259 6.300 -8.650 1.00 36.53 176 ILE A C 1
ATOM 1372 O O . ILE A 1 176 ? 4.702 6.978 -7.726 1.00 36.53 176 ILE A O 1
ATOM 1376 N N . VAL A 1 177 ? 5.060 5.813 -9.598 1.00 35.03 177 VAL A N 1
ATOM 1377 C CA . VAL A 1 177 ? 6.474 6.192 -9.686 1.00 35.03 177 VAL A CA 1
ATOM 1378 C C . VAL A 1 177 ? 6.557 7.510 -10.450 1.00 35.03 177 VAL A C 1
ATOM 1380 O O . VAL A 1 177 ? 6.559 7.508 -11.680 1.00 35.03 177 VAL A O 1
ATOM 1383 N N . GLU A 1 178 ? 6.615 8.633 -9.733 1.00 29.31 178 GLU A N 1
ATOM 1384 C CA . GLU A 1 178 ? 6.973 9.917 -10.338 1.00 29.31 178 GLU A CA 1
ATOM 1385 C C . GLU A 1 178 ? 8.492 10.010 -10.559 1.00 29.31 178 GLU A C 1
ATOM 1387 O O . GLU A 1 178 ? 9.315 9.646 -9.713 1.00 29.31 178 GLU A O 1
ATOM 1392 N N . ASP A 1 179 ? 8.846 10.463 -11.759 1.00 36.84 179 ASP A N 1
ATOM 1393 C CA . ASP A 1 179 ? 10.203 10.630 -12.267 1.00 36.84 179 ASP A CA 1
ATOM 1394 C C . ASP A 1 179 ? 10.876 11.829 -11.583 1.00 36.84 179 ASP A C 1
ATOM 1396 O O . ASP A 1 179 ? 10.823 12.945 -12.087 1.00 36.84 179 ASP A O 1
ATOM 1400 N N . ASP A 1 180 ? 11.512 11.614 -10.429 1.00 30.98 180 ASP A N 1
ATOM 1401 C CA . ASP A 1 180 ? 12.546 12.523 -9.928 1.00 30.98 180 ASP A CA 1
ATOM 1402 C C . ASP A 1 180 ? 13.678 11.750 -9.216 1.00 30.98 180 ASP A C 1
ATOM 1404 O O . ASP A 1 180 ? 13.520 11.108 -8.178 1.00 30.98 180 ASP A O 1
ATOM 1408 N N . GLU A 1 181 ? 14.859 11.796 -9.843 1.00 35.25 181 GLU A N 1
ATOM 1409 C CA . GLU A 1 181 ? 16.145 11.208 -9.426 1.00 35.25 181 GLU A CA 1
ATOM 1410 C C . GLU A 1 181 ? 16.173 9.687 -9.160 1.00 35.25 181 GLU A C 1
ATOM 1412 O O . GLU A 1 181 ? 16.825 9.191 -8.234 1.00 35.25 181 GLU A O 1
ATOM 1417 N N . VAL A 1 182 ? 15.582 8.893 -10.058 1.00 36.69 182 VAL A N 1
ATOM 1418 C CA . VAL A 1 182 ? 15.829 7.447 -10.087 1.00 36.69 182 VAL A CA 1
ATOM 1419 C C . VAL A 1 182 ? 17.237 7.187 -10.633 1.00 36.69 182 VAL A C 1
ATOM 1421 O O . VAL A 1 182 ? 17.515 7.252 -11.834 1.00 36.69 182 VAL A O 1
ATOM 1424 N N . ALA A 1 183 ? 18.154 6.795 -9.747 1.00 34.09 183 ALA A N 1
ATOM 1425 C CA . ALA A 1 183 ? 19.230 5.898 -10.140 1.00 34.09 183 ALA A CA 1
ATOM 1426 C C . ALA A 1 183 ? 18.567 4.637 -10.708 1.00 34.09 183 ALA A C 1
ATOM 1428 O O . ALA A 1 183 ? 18.183 3.757 -9.943 1.00 34.09 183 ALA A O 1
ATOM 1429 N N . THR A 1 184 ? 18.366 4.620 -12.032 1.00 32.59 184 THR A N 1
ATOM 1430 C CA . THR A 1 184 ? 17.713 3.546 -12.795 1.00 32.59 184 THR A CA 1
ATOM 1431 C C . THR A 1 184 ? 17.953 2.191 -12.136 1.00 32.59 184 THR A C 1
ATOM 1433 O O . THR A 1 184 ? 19.096 1.720 -12.043 1.00 32.59 184 THR A O 1
ATOM 1436 N N . VAL A 1 185 ? 16.874 1.575 -11.636 1.00 38.03 185 VAL A N 1
ATOM 1437 C CA . VAL A 1 185 ? 16.873 0.178 -11.195 1.00 38.03 185 VAL A CA 1
ATOM 1438 C C . VAL A 1 185 ? 17.056 -0.661 -12.455 1.00 38.03 185 VAL A C 1
ATOM 1440 O O . VAL A 1 185 ? 16.132 -1.188 -13.046 1.00 38.03 185 VAL A O 1
ATOM 1443 N N . THR A 1 186 ? 18.292 -0.708 -12.932 1.00 37.94 186 THR A N 1
ATOM 1444 C CA . THR A 1 186 ? 18.711 -1.629 -13.975 1.00 37.94 186 THR A CA 1
ATOM 1445 C C . THR A 1 186 ? 18.666 -3.046 -13.417 1.00 37.94 186 THR A C 1
ATOM 1447 O O . THR A 1 186 ? 18.776 -3.266 -12.207 1.00 37.94 186 THR A O 1
ATOM 1450 N N . GLU A 1 187 ? 18.528 -4.018 -14.312 1.00 46.12 187 GLU A N 1
ATOM 1451 C CA . GLU A 1 187 ? 18.694 -5.444 -14.046 1.00 46.12 187 GLU A CA 1
ATOM 1452 C C . GLU A 1 187 ? 19.977 -5.666 -13.197 1.00 46.12 187 GLU A C 1
ATOM 1454 O O . GLU A 1 187 ? 21.094 -5.634 -13.714 1.00 46.12 187 GLU A O 1
ATOM 1459 N N . ASN A 1 188 ? 19.835 -5.867 -11.875 1.00 65.19 188 ASN A N 1
ATOM 1460 C CA . ASN A 1 188 ? 20.904 -5.872 -10.847 1.00 65.19 188 ASN A CA 1
ATOM 1461 C C . ASN A 1 188 ? 21.373 -4.503 -10.292 1.00 65.19 188 ASN A C 1
ATOM 1463 O O . ASN A 1 188 ? 22.579 -4.226 -10.247 1.00 65.19 188 ASN A O 1
ATOM 1467 N N . SER A 1 189 ? 20.466 -3.673 -9.775 1.00 72.69 189 SER A N 1
ATOM 1468 C CA . SER A 1 189 ? 20.823 -2.421 -9.092 1.00 72.69 189 SER A CA 1
ATOM 1469 C C . SER A 1 189 ? 21.078 -2.613 -7.589 1.00 72.69 189 SER A C 1
ATOM 1471 O O . SER A 1 189 ? 20.467 -3.447 -6.915 1.00 72.69 189 SER A O 1
ATOM 1473 N N . LYS A 1 190 ? 22.017 -1.835 -7.040 1.00 82.50 190 LYS A N 1
ATOM 1474 C CA . LYS A 1 190 ? 22.317 -1.786 -5.601 1.00 82.50 190 LYS A CA 1
ATOM 1475 C C . LYS A 1 190 ? 22.093 -0.374 -5.098 1.00 82.50 190 LYS A C 1
ATOM 1477 O O . LYS A 1 190 ? 22.859 0.513 -5.465 1.00 82.50 190 LYS A O 1
ATOM 1482 N N . LEU A 1 191 ? 21.088 -0.188 -4.256 1.00 77.19 191 LEU A N 1
ATOM 1483 C CA . LEU A 1 191 ? 20.661 1.128 -3.794 1.00 77.19 191 LEU A CA 1
ATOM 1484 C C . LEU A 1 191 ? 20.620 1.173 -2.264 1.00 77.19 191 LEU A C 1
ATOM 1486 O O . LEU A 1 191 ? 20.313 0.154 -1.637 1.00 77.19 191 LEU A O 1
ATOM 1490 N N . PRO A 1 192 ? 20.942 2.317 -1.639 1.00 74.31 192 PRO A N 1
ATOM 1491 C CA . PRO A 1 192 ? 20.657 2.511 -0.226 1.00 74.31 192 PRO A CA 1
ATOM 1492 C C . PRO A 1 192 ? 19.141 2.451 -0.001 1.00 74.31 192 PRO A C 1
ATOM 1494 O O . PRO A 1 192 ? 18.369 2.975 -0.799 1.00 74.31 192 PRO A O 1
ATOM 1497 N N . GLY A 1 193 ? 18.704 1.809 1.076 1.00 79.56 193 GLY A N 1
ATOM 1498 C CA . GLY A 1 193 ? 17.286 1.684 1.384 1.00 79.56 193 GLY A CA 1
ATOM 1499 C C . GLY A 1 193 ? 17.021 1.045 2.739 1.00 79.56 193 GLY A C 1
ATOM 1500 O O . GLY A 1 193 ? 17.944 0.649 3.458 1.00 79.56 193 GLY A O 1
ATOM 1501 N N . LYS A 1 194 ? 15.733 0.951 3.073 1.00 86.00 194 LYS A N 1
ATOM 1502 C CA . LYS A 1 194 ? 15.238 0.292 4.281 1.00 86.00 194 LYS A CA 1
ATOM 1503 C C . LYS A 1 194 ? 14.239 -0.798 3.910 1.00 86.00 194 LYS A C 1
ATOM 1505 O O . LYS A 1 194 ? 13.473 -0.625 2.968 1.00 86.00 194 LYS A O 1
ATOM 1510 N N . VAL A 1 195 ? 14.236 -1.901 4.651 1.00 87.81 195 VAL A N 1
ATOM 1511 C CA . VAL A 1 195 ? 13.257 -2.987 4.489 1.00 87.81 195 VAL A CA 1
ATOM 1512 C C . VAL A 1 195 ? 12.783 -3.491 5.848 1.00 87.81 195 VAL A C 1
ATOM 1514 O O . VAL A 1 195 ? 13.588 -3.654 6.766 1.00 87.81 195 VAL A O 1
ATOM 1517 N N . CYS A 1 196 ? 11.480 -3.744 5.970 1.00 90.31 196 CYS A N 1
ATOM 1518 C CA . CYS A 1 196 ? 10.863 -4.305 7.170 1.00 90.31 196 CYS A CA 1
ATOM 1519 C C . CYS A 1 196 ? 10.591 -5.808 7.002 1.00 90.31 196 CYS A C 1
ATOM 1521 O O . CYS A 1 196 ? 10.307 -6.285 5.902 1.00 90.31 196 CYS A O 1
ATOM 1523 N N . GLY A 1 197 ? 10.660 -6.568 8.092 1.00 90.75 197 GLY A N 1
ATOM 1524 C CA . GLY A 1 197 ? 10.332 -7.994 8.083 1.00 90.75 197 GLY A CA 1
ATOM 1525 C C . GLY A 1 197 ? 10.593 -8.667 9.424 1.00 90.75 197 GLY A C 1
ATOM 1526 O O . GLY A 1 197 ? 10.738 -7.997 10.440 1.00 90.75 197 GLY A O 1
ATOM 1527 N N . LYS A 1 198 ? 10.671 -9.999 9.432 1.00 91.88 198 LYS A N 1
ATOM 1528 C CA . LYS A 1 198 ? 10.995 -10.804 10.623 1.00 91.88 198 LYS A CA 1
ATOM 1529 C C . LYS A 1 198 ? 12.236 -11.659 10.376 1.00 91.88 198 LYS A C 1
ATOM 1531 O O . LYS A 1 198 ? 12.350 -12.306 9.330 1.00 91.88 198 LYS A O 1
ATOM 1536 N N . ILE A 1 199 ? 13.176 -11.683 11.320 1.00 92.81 199 ILE A N 1
ATOM 1537 C CA . ILE A 1 199 ? 14.373 -12.532 11.217 1.00 92.81 199 ILE A CA 1
ATOM 1538 C C . ILE A 1 199 ? 13.991 -13.988 11.499 1.00 92.81 199 ILE A C 1
ATOM 1540 O O . ILE A 1 199 ? 13.387 -14.295 12.518 1.00 92.81 199 ILE A O 1
ATOM 1544 N N . THR A 1 200 ? 14.353 -14.899 10.593 1.00 91.56 200 THR A N 1
ATOM 1545 C CA . THR A 1 200 ? 13.989 -16.331 10.679 1.00 91.56 200 THR A CA 1
ATOM 1546 C C . THR A 1 200 ? 15.189 -17.273 10.770 1.00 91.56 200 THR A C 1
ATOM 1548 O O . THR A 1 200 ? 15.036 -18.470 11.009 1.00 91.56 200 THR A O 1
ATOM 1551 N N . ALA A 1 201 ? 16.401 -16.772 10.526 1.00 91.25 201 ALA A N 1
ATOM 1552 C CA . ALA A 1 201 ? 17.647 -17.500 10.747 1.00 91.25 201 ALA A CA 1
ATOM 1553 C C . ALA A 1 201 ? 18.822 -16.532 10.851 1.00 91.25 201 ALA A C 1
ATOM 1555 O O . ALA A 1 201 ? 18.840 -15.518 10.154 1.00 91.25 201 ALA A O 1
ATOM 1556 N N . LEU A 1 202 ? 19.832 -16.916 11.628 1.00 93.31 202 LEU A N 1
ATOM 1557 C CA . LEU A 1 202 ? 21.103 -16.214 11.759 1.00 93.31 202 LEU A CA 1
ATOM 1558 C C . LEU A 1 202 ? 22.254 -17.224 11.657 1.00 93.31 202 LEU A C 1
ATOM 1560 O O . LEU A 1 202 ? 22.273 -18.224 12.369 1.00 93.31 202 LEU A O 1
ATOM 1564 N N . ASP A 1 203 ? 23.206 -16.959 10.767 1.00 91.88 203 ASP A N 1
ATOM 1565 C CA . ASP A 1 203 ? 24.452 -17.708 10.605 1.00 91.88 203 ASP A CA 1
ATOM 1566 C C . ASP A 1 203 ? 25.622 -16.777 10.939 1.00 91.88 203 ASP A C 1
ATOM 1568 O O . ASP A 1 203 ? 26.021 -15.922 10.137 1.00 91.88 203 ASP A O 1
ATOM 1572 N N . THR A 1 204 ? 26.158 -16.943 12.149 1.00 91.44 204 THR A N 1
ATOM 1573 C CA . THR A 1 204 ? 27.242 -16.109 12.675 1.00 91.44 204 THR A CA 1
ATOM 1574 C C . THR A 1 204 ? 28.584 -16.361 12.009 1.00 91.44 204 THR A C 1
ATOM 1576 O O . THR A 1 204 ? 29.398 -15.442 11.937 1.00 91.44 204 THR A O 1
ATOM 1579 N N . ASP A 1 205 ? 28.807 -17.566 11.483 1.00 88.19 205 ASP A N 1
ATOM 1580 C CA . ASP A 1 205 ? 30.066 -17.935 10.836 1.00 88.19 205 ASP A CA 1
ATOM 1581 C C . ASP A 1 205 ? 30.123 -17.370 9.412 1.00 88.19 205 ASP A C 1
ATOM 1583 O O . ASP A 1 205 ? 31.135 -16.808 8.983 1.00 88.19 205 ASP A O 1
ATOM 1587 N N . ALA A 1 206 ? 29.015 -17.468 8.671 1.00 88.69 206 ALA A N 1
ATOM 1588 C CA . ALA A 1 206 ? 28.901 -16.906 7.327 1.00 88.69 206 ALA A CA 1
ATOM 1589 C C . ALA A 1 206 ? 28.573 -15.399 7.318 1.00 88.69 206 ALA A C 1
ATOM 1591 O O . ALA A 1 206 ? 28.658 -14.767 6.252 1.00 88.69 206 ALA A O 1
ATOM 1592 N N . MET A 1 207 ? 28.214 -14.836 8.479 1.00 91.62 207 MET A N 1
ATOM 1593 C CA . MET A 1 207 ? 27.708 -13.473 8.675 1.00 91.62 207 MET A CA 1
ATOM 1594 C C . MET A 1 207 ? 26.501 -13.169 7.777 1.00 91.62 207 MET A C 1
ATOM 1596 O O . MET A 1 207 ? 26.502 -12.213 6.988 1.00 91.62 207 MET A O 1
ATOM 1600 N N . ARG A 1 208 ? 25.492 -14.045 7.855 1.00 93.81 208 ARG A N 1
ATOM 1601 C CA . ARG A 1 208 ? 24.251 -13.966 7.073 1.00 93.81 208 ARG A CA 1
ATOM 1602 C C . ARG A 1 208 ? 23.022 -14.134 7.952 1.00 93.81 208 ARG A C 1
ATOM 1604 O O . ARG A 1 208 ? 23.080 -14.825 8.960 1.00 93.81 208 ARG A O 1
ATOM 1611 N N . TYR A 1 209 ? 21.899 -13.581 7.523 1.00 94.50 209 TYR A N 1
ATOM 1612 C CA . TYR A 1 209 ? 20.591 -13.863 8.113 1.00 94.50 209 TYR A CA 1
ATOM 1613 C C . TYR A 1 209 ? 19.540 -14.094 7.027 1.00 94.50 209 TYR A C 1
ATOM 1615 O O . TYR A 1 209 ? 19.769 -13.800 5.849 1.00 94.50 209 TYR A O 1
ATOM 1623 N N . ARG A 1 210 ? 18.388 -14.633 7.430 1.00 94.19 210 ARG A N 1
ATOM 1624 C CA . ARG A 1 210 ? 17.181 -14.714 6.599 1.00 94.19 210 ARG A CA 1
ATOM 1625 C C . ARG A 1 210 ? 16.111 -13.785 7.149 1.00 94.19 210 ARG A C 1
ATOM 1627 O O . ARG A 1 210 ? 15.821 -13.836 8.342 1.00 94.19 210 ARG A O 1
ATOM 1634 N N . LEU A 1 211 ? 15.520 -12.987 6.268 1.00 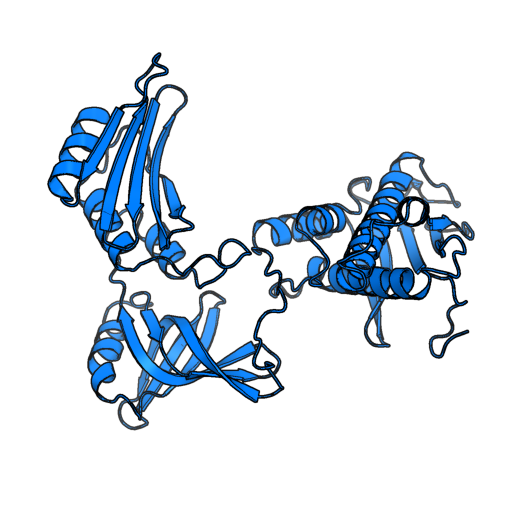92.56 211 LEU A N 1
ATOM 1635 C CA . LEU A 1 211 ? 14.451 -12.041 6.567 1.00 92.56 211 LEU A CA 1
ATOM 1636 C C . LEU A 1 211 ? 13.186 -12.481 5.826 1.00 92.56 211 LEU A C 1
ATOM 1638 O O . LEU A 1 211 ? 13.212 -12.603 4.602 1.00 92.56 211 LEU A O 1
ATOM 1642 N N . LYS A 1 212 ? 12.104 -12.736 6.562 1.00 90.81 212 LYS A N 1
ATOM 1643 C CA . LYS A 1 212 ? 10.765 -12.970 6.012 1.00 90.81 212 LYS A CA 1
ATOM 1644 C C . LYS A 1 212 ? 10.079 -11.616 5.836 1.00 90.81 212 LYS A C 1
ATOM 1646 O O . LYS A 1 212 ? 9.915 -10.889 6.814 1.00 90.81 212 LYS A O 1
ATOM 1651 N N . LEU A 1 213 ? 9.739 -11.279 4.600 1.00 86.75 213 LEU A N 1
ATOM 1652 C CA . LEU A 1 213 ? 9.065 -10.042 4.218 1.00 86.75 213 LEU A CA 1
ATOM 1653 C C . LEU A 1 213 ? 7.557 -10.117 4.527 1.00 86.75 213 LEU A C 1
ATOM 1655 O O . LEU A 1 213 ? 7.028 -11.224 4.687 1.00 86.75 213 LEU A O 1
ATOM 1659 N N . PRO A 1 214 ? 6.842 -8.975 4.569 1.00 79.94 214 PRO A N 1
ATOM 1660 C CA . PRO A 1 214 ? 5.383 -8.952 4.716 1.00 79.94 214 PRO A CA 1
ATOM 1661 C C . PRO A 1 214 ? 4.658 -9.752 3.623 1.00 79.94 214 PRO A C 1
ATOM 1663 O O . PRO A 1 214 ? 3.633 -10.370 3.891 1.00 79.94 214 PRO A O 1
ATOM 1666 N N . THR A 1 215 ? 5.240 -9.811 2.419 1.00 76.56 215 THR A N 1
ATOM 1667 C CA . THR A 1 215 ? 4.757 -10.606 1.274 1.00 76.56 215 THR A CA 1
ATOM 1668 C C . THR A 1 215 ? 4.822 -12.121 1.510 1.00 76.56 215 THR A C 1
ATOM 1670 O O . THR A 1 215 ? 4.303 -12.901 0.718 1.00 76.56 215 THR A O 1
ATOM 1673 N N . GLY A 1 216 ? 5.477 -12.569 2.587 1.00 82.31 216 GLY A N 1
ATOM 1674 C CA . GLY A 1 216 ? 5.734 -13.978 2.887 1.00 82.31 216 GLY A CA 1
ATOM 1675 C C . GLY A 1 216 ? 7.018 -14.520 2.254 1.00 82.31 216 GLY A C 1
ATOM 1676 O O . GLY A 1 216 ? 7.494 -15.586 2.658 1.00 82.31 216 GLY A O 1
ATOM 1677 N N . GLU A 1 217 ? 7.623 -13.784 1.322 1.00 84.88 217 GLU A N 1
ATOM 1678 C CA . GLU A 1 217 ? 8.908 -14.137 0.729 1.00 84.88 217 GLU A CA 1
ATOM 1679 C C . GLU A 1 217 ? 10.031 -14.106 1.766 1.00 84.88 217 GLU A C 1
ATOM 1681 O O . GLU A 1 217 ? 10.006 -13.350 2.734 1.00 84.88 217 GLU A O 1
ATOM 1686 N N . THR A 1 218 ? 11.051 -14.941 1.571 1.00 89.94 218 THR A N 1
ATOM 1687 C CA . THR A 1 218 ? 12.238 -14.944 2.431 1.00 89.94 218 THR A CA 1
ATOM 1688 C C . THR A 1 218 ? 13.469 -14.586 1.621 1.00 89.94 218 THR A C 1
ATOM 1690 O O . THR A 1 218 ? 13.878 -15.337 0.735 1.00 89.94 218 THR A O 1
ATOM 1693 N N . ILE A 1 219 ? 14.104 -13.477 1.987 1.00 90.88 219 ILE A N 1
ATOM 1694 C CA . ILE A 1 219 ? 15.342 -13.006 1.372 1.00 90.88 219 ILE A CA 1
ATOM 1695 C C . ILE A 1 219 ? 16.534 -13.223 2.305 1.00 90.88 219 ILE A C 1
ATOM 1697 O O . ILE A 1 219 ? 16.398 -13.392 3.519 1.00 90.88 219 ILE A O 1
ATOM 1701 N N . ASN A 1 220 ? 17.734 -13.226 1.730 1.00 93.38 220 ASN A N 1
ATOM 1702 C CA . ASN A 1 220 ? 18.969 -13.284 2.508 1.00 93.38 220 ASN A CA 1
ATOM 1703 C C . ASN A 1 220 ? 19.482 -11.874 2.801 1.00 93.38 220 ASN A C 1
ATOM 1705 O O . ASN A 1 220 ? 19.334 -10.972 1.979 1.00 93.38 220 ASN A O 1
ATOM 1709 N N . GLY A 1 221 ? 20.166 -11.714 3.927 1.00 93.44 221 GLY A N 1
ATOM 1710 C CA . GLY A 1 221 ? 20.904 -10.504 4.255 1.00 93.44 221 GLY A CA 1
ATOM 1711 C C . GLY A 1 221 ? 22.339 -10.787 4.673 1.00 93.44 221 GLY A C 1
ATOM 1712 O O . GLY A 1 221 ? 22.661 -11.879 5.150 1.00 93.44 221 GLY A O 1
ATOM 1713 N N . LEU A 1 222 ? 23.218 -9.810 4.453 1.00 91.00 222 LEU A N 1
ATOM 1714 C CA . LEU A 1 222 ? 24.625 -9.848 4.853 1.00 91.00 222 LEU A CA 1
ATOM 1715 C C . LEU A 1 222 ? 24.921 -8.704 5.826 1.00 91.00 222 LEU A C 1
ATOM 1717 O O . LEU A 1 222 ? 24.524 -7.569 5.574 1.00 91.00 222 LEU A O 1
ATOM 1721 N N . TYR A 1 223 ? 25.695 -8.978 6.876 1.00 92.88 223 TYR A N 1
ATOM 1722 C CA . TYR A 1 223 ? 26.102 -7.970 7.872 1.00 92.88 223 TYR A CA 1
ATOM 1723 C C . TYR A 1 223 ? 27.621 -7.926 8.102 1.00 92.88 223 TYR A C 1
ATOM 1725 O O . TYR A 1 223 ? 28.112 -7.441 9.115 1.00 92.88 223 TYR A O 1
ATOM 1733 N N . LYS A 1 224 ? 28.403 -8.402 7.125 1.00 85.62 224 LYS A N 1
ATOM 1734 C CA . LYS A 1 224 ? 29.877 -8.453 7.195 1.00 85.62 224 LYS A CA 1
ATOM 1735 C C . LYS A 1 224 ? 30.541 -7.105 7.491 1.00 85.62 224 LYS A C 1
ATOM 1737 O O . LYS A 1 224 ? 31.600 -7.080 8.108 1.00 85.62 224 LYS A O 1
ATOM 1742 N N . ASN A 1 225 ? 29.935 -6.014 7.026 1.00 82.38 225 ASN A N 1
ATOM 1743 C CA . ASN A 1 225 ? 30.490 -4.665 7.142 1.00 82.38 225 ASN A CA 1
ATOM 1744 C C . ASN A 1 225 ? 30.058 -3.952 8.432 1.00 82.38 225 ASN A C 1
ATOM 1746 O O . ASN A 1 225 ? 30.686 -2.966 8.804 1.00 82.38 225 ASN A O 1
ATOM 1750 N N . ALA A 1 226 ? 29.068 -4.497 9.142 1.00 88.31 226 ALA A N 1
ATOM 1751 C CA . ALA A 1 226 ? 28.634 -4.026 10.450 1.00 88.31 226 ALA A CA 1
ATOM 1752 C C . ALA A 1 226 ? 28.491 -5.213 11.424 1.00 88.31 226 ALA A C 1
ATOM 1754 O O . ALA A 1 226 ? 27.382 -5.547 11.830 1.00 88.31 226 ALA A O 1
ATOM 1755 N N . PRO A 1 227 ? 29.590 -5.889 11.827 1.00 86.31 227 PRO A N 1
ATOM 1756 C CA . PRO A 1 227 ? 29.505 -7.069 12.695 1.00 86.31 227 PRO A CA 1
ATOM 1757 C C . PRO A 1 227 ? 28.834 -6.813 14.049 1.00 86.31 227 PRO A C 1
ATOM 1759 O O . PRO A 1 227 ? 28.414 -7.762 14.699 1.00 86.31 227 PRO A O 1
ATOM 1762 N N . THR A 1 228 ? 28.746 -5.553 14.476 1.00 91.31 228 THR A N 1
ATOM 1763 C CA . THR A 1 228 ? 28.102 -5.132 15.724 1.00 91.31 228 THR A CA 1
ATOM 1764 C C . THR A 1 228 ? 26.590 -5.342 15.724 1.00 91.31 228 THR A C 1
ATOM 1766 O O . THR A 1 228 ? 26.045 -5.587 16.790 1.00 91.31 228 THR A O 1
ATOM 1769 N N . VAL A 1 229 ? 25.923 -5.351 14.561 1.00 93.06 229 VAL A N 1
ATOM 1770 C CA . VAL A 1 229 ? 24.462 -5.581 14.475 1.00 93.06 229 VAL A CA 1
ATOM 1771 C C . VAL A 1 229 ? 24.067 -7.037 14.761 1.00 93.06 229 VAL A C 1
ATOM 1773 O O . VAL A 1 229 ? 22.892 -7.390 14.750 1.00 93.06 229 VAL A O 1
ATOM 1776 N N . VAL A 1 230 ? 25.046 -7.926 14.979 1.00 93.06 230 VAL A N 1
ATOM 1777 C CA . VAL A 1 230 ? 24.796 -9.343 15.274 1.00 93.06 230 VAL A CA 1
ATOM 1778 C C . VAL A 1 230 ? 24.028 -9.538 16.578 1.00 93.06 230 VAL A C 1
ATOM 1780 O O . VAL A 1 230 ? 23.304 -10.524 16.696 1.00 93.06 230 VAL A O 1
ATOM 1783 N N . ASP A 1 231 ? 24.199 -8.635 17.543 1.00 91.31 231 ASP A N 1
ATOM 1784 C CA . ASP A 1 231 ? 23.493 -8.712 18.817 1.00 91.31 231 ASP A CA 1
ATOM 1785 C C . ASP A 1 231 ? 22.011 -8.363 18.614 1.00 91.31 231 ASP A C 1
ATOM 1787 O O . ASP A 1 231 ? 21.162 -9.165 18.993 1.00 91.31 231 ASP A O 1
ATOM 1791 N N . ASP A 1 232 ? 21.698 -7.304 17.856 1.00 91.88 232 ASP A N 1
ATOM 1792 C CA . ASP A 1 232 ? 20.317 -6.942 17.491 1.00 91.88 232 ASP A CA 1
ATOM 1793 C C . ASP A 1 232 ? 19.626 -8.049 16.671 1.00 91.88 232 ASP A C 1
ATOM 1795 O O . ASP A 1 232 ? 18.477 -8.419 16.919 1.00 91.88 232 ASP A O 1
ATOM 1799 N N . LEU A 1 233 ? 20.348 -8.649 15.714 1.00 92.25 233 LEU A N 1
ATOM 1800 C CA . LEU A 1 233 ? 19.849 -9.779 14.921 1.00 92.25 233 LEU A CA 1
ATOM 1801 C C . LEU A 1 233 ? 19.599 -11.034 15.770 1.00 92.25 233 LEU A C 1
ATOM 1803 O O . LEU A 1 233 ? 18.697 -11.815 15.456 1.00 92.25 233 LEU A O 1
ATOM 1807 N N . ARG A 1 234 ? 20.411 -11.261 16.810 1.00 90.19 234 ARG A N 1
ATOM 1808 C CA . ARG A 1 234 ? 20.243 -12.389 17.735 1.00 90.19 234 ARG A CA 1
ATOM 1809 C C . ARG A 1 234 ? 19.044 -12.155 18.651 1.00 90.19 234 ARG A C 1
ATOM 1811 O O . ARG A 1 234 ? 18.206 -13.040 18.789 1.00 90.19 234 ARG A O 1
ATOM 1818 N N . ASP A 1 235 ? 18.910 -10.952 19.189 1.00 86.12 235 ASP A N 1
ATOM 1819 C CA . ASP A 1 235 ? 17.771 -10.584 20.027 1.00 86.12 235 ASP A CA 1
ATOM 1820 C C . ASP A 1 235 ? 16.445 -10.687 19.255 1.00 86.12 235 ASP A C 1
ATOM 1822 O O . ASP A 1 235 ? 15.423 -11.085 19.819 1.00 86.12 235 ASP A O 1
ATOM 1826 N N . ALA A 1 236 ? 16.458 -10.404 17.948 1.00 88.44 236 ALA A N 1
ATOM 1827 C CA . ALA A 1 236 ? 15.290 -10.547 17.086 1.00 88.44 236 ALA A CA 1
ATOM 1828 C C . ALA A 1 236 ? 14.888 -12.007 16.795 1.00 88.44 236 ALA A C 1
ATOM 1830 O O . ALA A 1 236 ? 13.713 -12.264 16.543 1.00 88.44 236 ALA A O 1
ATOM 1831 N N . ILE A 1 237 ? 15.811 -12.979 16.816 1.00 85.50 237 ILE A N 1
ATOM 1832 C CA . ILE A 1 237 ? 15.462 -14.389 16.551 1.00 85.50 237 ILE A CA 1
ATOM 1833 C C . ILE A 1 237 ? 15.051 -15.150 17.817 1.00 85.50 237 ILE A C 1
ATOM 1835 O O . ILE A 1 237 ? 14.233 -16.065 17.743 1.00 85.50 237 ILE A O 1
ATOM 1839 N N . ASP A 1 238 ? 15.564 -14.758 18.984 1.00 69.75 238 ASP A N 1
ATOM 1840 C CA . ASP A 1 238 ? 15.351 -15.486 20.241 1.00 69.75 238 ASP A CA 1
ATOM 1841 C C . ASP A 1 238 ? 13.954 -15.257 20.872 1.00 69.75 238 ASP A C 1
ATOM 1843 O O . ASP A 1 238 ? 13.624 -15.887 21.880 1.00 69.75 238 ASP A O 1
ATOM 1847 N N . LYS A 1 239 ? 13.106 -14.383 20.301 1.00 63.41 239 LYS A N 1
ATOM 1848 C CA . LYS A 1 239 ? 11.886 -13.873 20.963 1.00 63.41 239 LYS A CA 1
ATOM 1849 C C . LYS A 1 239 ? 10.534 -14.555 20.649 1.00 63.41 239 LYS A C 1
ATOM 1851 O O . LYS A 1 239 ? 9.606 -14.302 21.406 1.00 63.41 239 LYS A O 1
ATOM 1856 N N . ALA A 1 240 ? 10.367 -15.419 19.637 1.00 56.66 240 ALA A N 1
ATOM 1857 C CA . ALA A 1 240 ? 9.143 -16.232 19.392 1.00 56.66 240 ALA A CA 1
ATOM 1858 C C . ALA A 1 240 ? 9.305 -17.139 18.144 1.00 56.66 240 ALA A C 1
ATOM 1860 O O . ALA A 1 240 ? 10.293 -17.008 17.429 1.00 56.66 240 ALA A O 1
ATOM 1861 N N . GLU A 1 241 ? 8.323 -18.008 17.826 1.00 57.69 241 GLU A N 1
ATOM 1862 C CA . GLU A 1 241 ? 8.284 -18.775 16.551 1.00 57.69 241 GLU A CA 1
ATOM 1863 C C . GLU A 1 241 ? 8.342 -17.872 15.297 1.00 57.69 241 GLU A C 1
ATOM 1865 O O . GLU A 1 241 ? 8.854 -18.290 14.260 1.00 57.69 241 GLU A O 1
ATOM 1870 N N . GLU A 1 242 ? 7.874 -16.623 15.407 1.00 66.06 242 GLU A N 1
ATOM 1871 C CA . GLU A 1 242 ? 7.981 -15.567 14.394 1.00 66.06 242 GLU A CA 1
ATOM 1872 C C . GLU A 1 242 ? 8.366 -14.241 15.078 1.00 66.06 242 GLU A C 1
ATOM 1874 O O . GLU A 1 242 ? 7.485 -13.417 15.320 1.00 66.06 242 GLU A O 1
ATOM 1879 N N . GLY A 1 243 ? 9.647 -14.077 15.448 1.00 77.62 243 GLY A N 1
ATOM 1880 C CA . GLY A 1 243 ? 10.202 -12.960 16.243 1.00 77.62 243 GLY A CA 1
ATOM 1881 C C . GLY A 1 243 ? 9.770 -11.523 15.861 1.00 77.62 243 GLY A C 1
ATOM 1882 O O . GLY A 1 243 ? 9.048 -11.324 14.882 1.00 77.62 243 GLY A O 1
ATOM 1883 N N . PRO A 1 244 ? 10.179 -10.497 16.638 1.00 90.56 244 PRO A N 1
ATOM 1884 C CA . PRO A 1 244 ? 9.749 -9.110 16.451 1.00 90.56 244 PRO A CA 1
ATOM 1885 C C . PRO A 1 244 ? 9.945 -8.597 15.023 1.00 90.56 244 PRO A C 1
ATOM 1887 O O . PRO A 1 244 ? 10.803 -9.070 14.268 1.00 90.56 244 PRO A O 1
ATOM 1890 N N . VAL A 1 245 ? 9.152 -7.583 14.674 1.00 91.19 245 VAL A N 1
ATOM 1891 C CA . VAL A 1 245 ? 9.354 -6.847 13.427 1.00 91.19 245 VAL A CA 1
ATOM 1892 C C . VAL A 1 245 ? 10.686 -6.116 13.527 1.00 91.19 245 VAL A C 1
ATOM 1894 O O . VAL A 1 245 ? 10.964 -5.435 14.509 1.00 91.19 245 VAL A O 1
ATOM 1897 N N . VAL A 1 246 ? 11.516 -6.261 12.505 1.00 93.19 246 VAL A N 1
ATOM 1898 C CA . VAL A 1 246 ? 12.774 -5.537 12.375 1.00 93.19 246 VAL A CA 1
ATOM 1899 C C . VAL A 1 246 ? 12.724 -4.621 11.170 1.00 93.19 246 VAL A C 1
ATOM 1901 O O . VAL A 1 246 ? 12.091 -4.941 10.159 1.00 93.19 246 VAL A O 1
ATOM 1904 N N . ARG A 1 247 ? 13.452 -3.513 11.258 1.00 92.69 247 ARG A N 1
ATOM 1905 C CA . ARG A 1 247 ? 13.758 -2.645 10.128 1.00 92.69 247 ARG A CA 1
ATOM 1906 C C . ARG A 1 247 ? 15.254 -2.664 9.886 1.00 92.69 247 ARG A C 1
ATOM 1908 O O . ARG A 1 247 ? 16.054 -2.362 10.763 1.00 92.69 247 ARG A O 1
ATOM 1915 N N . ILE A 1 248 ? 15.618 -3.045 8.674 1.00 92.56 248 ILE A N 1
ATOM 1916 C CA . ILE A 1 248 ? 16.999 -3.157 8.235 1.00 92.56 248 ILE A CA 1
ATOM 1917 C C . ILE A 1 248 ? 17.311 -1.962 7.349 1.00 92.56 248 ILE A C 1
ATOM 1919 O O . ILE A 1 248 ? 16.660 -1.789 6.318 1.00 92.56 248 ILE A O 1
ATOM 1923 N N . SER A 1 249 ? 18.332 -1.187 7.708 1.00 87.75 249 SER A N 1
ATOM 1924 C CA . SER A 1 249 ? 18.882 -0.135 6.851 1.00 87.75 249 SER A CA 1
ATOM 1925 C C . SER A 1 249 ? 20.192 -0.606 6.227 1.00 87.75 249 SER A C 1
ATOM 1927 O O . SER A 1 249 ? 21.038 -1.207 6.897 1.00 87.75 249 SER A O 1
ATOM 1929 N N . GLY A 1 250 ? 20.382 -0.324 4.941 1.00 87.81 250 GLY A N 1
ATOM 1930 C CA . GLY A 1 250 ? 21.668 -0.518 4.285 1.00 87.81 250 GLY A CA 1
ATOM 1931 C C . GLY A 1 250 ? 21.576 -0.513 2.769 1.00 87.81 250 GLY A C 1
ATOM 1932 O O . GLY A 1 250 ? 20.776 0.212 2.190 1.00 87.81 250 GLY A O 1
ATOM 1933 N N . THR A 1 251 ? 22.402 -1.320 2.104 1.00 84.94 251 THR A N 1
ATOM 1934 C CA . THR A 1 251 ? 22.345 -1.471 0.644 1.00 84.94 251 THR A CA 1
ATOM 1935 C C . THR A 1 251 ? 21.461 -2.653 0.267 1.00 84.94 251 THR A C 1
ATOM 1937 O O . THR A 1 251 ? 21.791 -3.812 0.544 1.00 84.94 251 THR A O 1
ATOM 1940 N N . LEU A 1 252 ? 20.370 -2.361 -0.426 1.00 88.06 252 LEU A N 1
ATOM 1941 C CA . LEU A 1 252 ? 19.440 -3.323 -0.996 1.00 88.06 252 LEU A CA 1
ATOM 1942 C C . LEU A 1 252 ? 19.873 -3.676 -2.421 1.00 88.06 252 LEU A C 1
ATOM 1944 O O . LEU A 1 252 ? 20.403 -2.834 -3.143 1.00 88.06 252 LEU A O 1
ATOM 1948 N N . HIS A 1 253 ? 19.710 -4.938 -2.811 1.00 86.19 253 HIS A N 1
ATOM 1949 C CA . HIS A 1 253 ? 20.034 -5.404 -4.157 1.00 86.19 253 HIS A CA 1
ATOM 1950 C C . HIS A 1 253 ? 18.774 -5.913 -4.836 1.00 86.19 253 HIS A C 1
ATOM 1952 O O . HIS A 1 253 ? 18.185 -6.900 -4.384 1.00 86.19 253 HIS A O 1
ATOM 1958 N N . TYR A 1 254 ? 18.417 -5.247 -5.925 1.00 81.88 254 TYR A N 1
ATOM 1959 C CA . TYR A 1 254 ? 17.241 -5.533 -6.727 1.00 81.88 254 TYR A CA 1
ATOM 1960 C C . TYR A 1 254 ? 17.639 -6.336 -7.961 1.00 81.88 254 TYR A C 1
ATOM 1962 O O . TYR A 1 254 ? 18.692 -6.095 -8.550 1.00 81.88 254 TYR A O 1
ATOM 1970 N N . LYS A 1 255 ? 16.821 -7.314 -8.340 1.00 79.38 255 LYS A N 1
ATOM 1971 C CA . LYS A 1 255 ? 16.965 -8.088 -9.573 1.00 79.38 255 LYS A CA 1
ATOM 1972 C C . LYS A 1 255 ? 15.594 -8.155 -10.224 1.00 79.38 255 LYS A C 1
ATOM 1974 O O . LYS A 1 255 ? 14.656 -8.563 -9.552 1.00 79.38 255 LYS A O 1
ATOM 1979 N N . ASP A 1 256 ? 15.512 -7.772 -11.495 1.00 76.88 256 ASP A N 1
ATOM 1980 C CA . ASP A 1 256 ? 14.241 -7.692 -12.224 1.00 76.88 256 ASP A CA 1
ATOM 1981 C C . ASP A 1 256 ? 13.221 -6.858 -11.419 1.00 76.88 256 ASP A C 1
ATOM 1983 O O . ASP A 1 256 ? 12.117 -7.310 -11.151 1.00 76.88 256 ASP A O 1
ATOM 1987 N N . GLU A 1 257 ? 13.678 -5.704 -10.901 1.00 67.38 257 GLU A N 1
ATOM 1988 C CA . GLU A 1 257 ? 12.924 -4.755 -10.052 1.00 67.38 257 GLU A CA 1
ATOM 1989 C C . GLU A 1 257 ? 12.452 -5.289 -8.684 1.00 67.38 257 GLU A C 1
ATOM 1991 O O . GLU A 1 257 ? 12.084 -4.518 -7.801 1.00 67.38 257 GLU A O 1
ATOM 1996 N N . MET A 1 258 ? 12.596 -6.587 -8.422 1.00 76.00 258 MET A N 1
ATOM 1997 C CA . MET A 1 258 ? 12.274 -7.202 -7.137 1.00 76.00 258 MET A CA 1
ATOM 1998 C C . MET A 1 258 ? 13.444 -7.138 -6.156 1.00 76.00 258 MET A C 1
ATOM 2000 O O . MET A 1 258 ? 14.607 -7.372 -6.511 1.00 76.00 258 MET A O 1
ATOM 2004 N N . LEU A 1 259 ? 13.145 -6.893 -4.877 1.00 82.69 259 LEU A N 1
ATOM 2005 C CA . LEU A 1 259 ? 14.139 -6.963 -3.809 1.00 82.69 259 LEU A CA 1
ATOM 2006 C C . LEU A 1 259 ? 14.652 -8.400 -3.659 1.00 82.69 259 LEU A C 1
ATOM 2008 O O . LEU A 1 259 ? 14.008 -9.260 -3.067 1.00 82.69 259 LEU A O 1
ATOM 2012 N N . TRP A 1 260 ? 15.864 -8.662 -4.141 1.00 83.06 260 TRP A N 1
ATOM 2013 C CA . TRP A 1 260 ? 16.428 -10.009 -4.107 1.00 83.06 260 TRP A CA 1
ATOM 2014 C C . TRP A 1 260 ? 17.117 -10.327 -2.774 1.00 83.06 260 TRP A C 1
ATOM 2016 O O . TRP A 1 260 ? 17.085 -11.464 -2.291 1.00 83.06 260 TRP A O 1
ATOM 2026 N N . ARG A 1 261 ? 17.808 -9.343 -2.184 1.00 88.12 261 ARG A N 1
ATOM 2027 C CA . ARG A 1 261 ? 18.523 -9.497 -0.906 1.00 88.12 261 ARG A CA 1
ATOM 2028 C C . ARG A 1 261 ? 18.933 -8.164 -0.297 1.00 88.12 261 ARG A C 1
ATOM 2030 O O . ARG A 1 261 ? 19.160 -7.187 -1.010 1.00 88.12 261 ARG A O 1
ATOM 2037 N N . VAL A 1 262 ? 19.218 -8.189 1.001 1.00 91.94 262 VAL A N 1
ATOM 2038 C CA . VAL A 1 262 ? 20.008 -7.139 1.652 1.00 91.94 262 VAL A CA 1
ATOM 2039 C C . VAL A 1 262 ? 21.487 -7.417 1.377 1.00 91.94 262 VAL A C 1
ATOM 2041 O O . VAL A 1 262 ? 22.079 -8.369 1.896 1.00 91.94 262 VAL A O 1
ATOM 2044 N N . TRP A 1 263 ? 22.097 -6.625 0.496 1.00 87.56 263 TRP A N 1
ATOM 2045 C CA . TRP A 1 263 ? 23.499 -6.798 0.106 1.00 87.56 263 TRP A CA 1
ATOM 2046 C C . TRP A 1 263 ? 24.468 -6.381 1.207 1.00 87.56 263 TRP A C 1
ATOM 2048 O O . TRP A 1 263 ? 25.505 -7.022 1.383 1.00 87.56 263 TRP A O 1
ATOM 2058 N N . GLN A 1 264 ? 24.117 -5.334 1.945 1.00 89.38 264 GLN A N 1
ATOM 2059 C CA . GLN A 1 264 ? 24.855 -4.855 3.101 1.00 89.38 264 GLN A CA 1
ATOM 2060 C C . GLN A 1 264 ? 23.866 -4.327 4.133 1.00 89.38 264 GLN A C 1
ATOM 2062 O O . GLN A 1 264 ? 22.967 -3.572 3.784 1.00 89.38 264 GLN A O 1
ATOM 2067 N N . THR A 1 265 ? 24.061 -4.728 5.383 1.00 93.94 265 THR A N 1
ATOM 2068 C CA . THR A 1 265 ? 23.338 -4.206 6.544 1.00 93.94 265 THR A CA 1
ATOM 2069 C C . THR A 1 265 ? 24.232 -3.211 7.257 1.00 93.94 265 THR A C 1
ATOM 2071 O O . THR A 1 265 ? 25.377 -3.552 7.564 1.00 93.94 265 THR A O 1
ATOM 2074 N N . ASP A 1 266 ? 23.695 -2.025 7.508 1.00 89.12 266 ASP A N 1
ATOM 2075 C CA . ASP A 1 266 ? 24.357 -0.958 8.254 1.00 89.12 266 ASP A CA 1
ATOM 2076 C C . ASP A 1 266 ? 23.741 -0.813 9.653 1.00 89.12 266 ASP A C 1
ATOM 2078 O O . ASP A 1 266 ? 24.472 -0.643 10.627 1.00 89.12 266 ASP A O 1
ATOM 2082 N N . GLU A 1 267 ? 22.419 -0.964 9.765 1.00 91.75 267 GLU A N 1
ATOM 2083 C CA . GLU A 1 267 ? 21.667 -0.813 11.014 1.00 91.75 267 GLU A CA 1
ATOM 2084 C C . GLU A 1 267 ? 20.476 -1.780 11.062 1.00 91.75 267 GLU A C 1
ATOM 2086 O O . GLU A 1 267 ? 19.898 -2.132 10.026 1.00 91.75 267 GLU A O 1
ATOM 2091 N N . VAL A 1 268 ? 20.127 -2.210 12.275 1.00 93.56 268 VAL A N 1
ATOM 2092 C CA . VAL A 1 268 ? 18.970 -3.056 12.574 1.00 93.56 268 VAL A CA 1
ATOM 2093 C C . VAL A 1 268 ? 18.199 -2.403 13.714 1.00 93.56 268 VAL A C 1
ATOM 2095 O O . VAL A 1 268 ? 18.687 -2.331 14.835 1.00 93.56 268 VAL A O 1
ATOM 2098 N N . GLU A 1 269 ? 16.992 -1.935 13.425 1.00 92.00 269 GLU A N 1
ATOM 2099 C CA . GLU A 1 269 ? 16.033 -1.485 14.432 1.00 92.00 269 GLU A CA 1
ATOM 2100 C C . GLU A 1 269 ? 15.087 -2.655 14.744 1.00 92.00 269 GLU A C 1
ATOM 2102 O O . GLU A 1 269 ? 14.660 -3.372 13.834 1.00 92.00 269 GLU A O 1
ATOM 2107 N N . VAL A 1 270 ? 14.734 -2.854 16.014 1.00 91.62 270 VAL A N 1
ATOM 2108 C CA . VAL A 1 270 ? 13.835 -3.933 16.453 1.00 91.62 270 VAL A CA 1
ATOM 2109 C C . VAL A 1 270 ? 12.613 -3.317 17.118 1.00 91.62 270 VAL A C 1
ATOM 2111 O O . VAL A 1 270 ? 12.754 -2.583 18.091 1.00 91.62 270 VAL A O 1
ATOM 2114 N N . PHE A 1 271 ? 11.422 -3.644 16.623 1.00 90.56 271 PHE A N 1
ATOM 2115 C CA . PHE A 1 271 ? 10.160 -3.281 17.253 1.00 90.56 271 PHE A CA 1
ATOM 2116 C C . PHE A 1 271 ? 9.650 -4.441 18.111 1.00 90.56 271 PHE A C 1
ATOM 2118 O O . PHE A 1 271 ? 9.141 -5.447 17.605 1.00 90.56 271 PHE A O 1
ATOM 2125 N N . ASP A 1 272 ? 9.794 -4.292 19.426 1.00 87.12 272 ASP A N 1
ATOM 2126 C CA . ASP A 1 272 ? 9.301 -5.252 20.412 1.00 87.12 272 ASP A CA 1
ATOM 2127 C C . ASP A 1 272 ? 7.853 -4.917 20.791 1.00 87.12 272 ASP A C 1
ATOM 2129 O O . ASP A 1 272 ? 7.591 -4.118 21.692 1.00 87.12 272 ASP A O 1
ATOM 2133 N N . SER A 1 273 ? 6.905 -5.484 20.042 1.00 84.19 273 SER A N 1
ATOM 2134 C CA . SER A 1 273 ? 5.482 -5.191 20.228 1.00 84.19 273 SER A CA 1
ATOM 2135 C C . SER A 1 273 ? 4.994 -5.663 21.607 1.00 84.19 273 SER A C 1
ATOM 2137 O O . SER A 1 273 ? 5.239 -6.815 21.980 1.00 84.19 273 SER A O 1
ATOM 2139 N N . PRO A 1 274 ? 4.285 -4.818 22.378 1.00 86.06 274 PRO A N 1
ATOM 2140 C CA . PRO A 1 274 ? 3.798 -5.197 23.697 1.00 86.06 274 PRO A CA 1
ATOM 2141 C C . PRO A 1 274 ? 2.703 -6.271 23.619 1.00 86.06 274 PRO A C 1
ATOM 2143 O O . PRO A 1 274 ? 1.918 -6.337 22.672 1.00 86.06 274 PRO A O 1
ATOM 2146 N N . GLU A 1 275 ? 2.603 -7.091 24.667 1.00 86.06 275 GLU A N 1
ATOM 2147 C CA . GLU A 1 275 ? 1.564 -8.120 24.807 1.00 86.06 275 GLU A CA 1
ATOM 2148 C C . GLU A 1 275 ? 0.207 -7.490 25.166 1.00 86.06 275 GLU A C 1
ATOM 2150 O O . GLU A 1 275 ? -0.210 -7.479 26.325 1.00 86.06 275 GLU A O 1
ATOM 2155 N N . ILE A 1 276 ? -0.469 -6.933 24.160 1.00 86.94 276 ILE A N 1
ATOM 2156 C CA . ILE A 1 276 ? -1.793 -6.302 24.259 1.00 86.94 276 ILE A CA 1
ATOM 2157 C C . ILE A 1 276 ? -2.753 -6.878 23.209 1.00 86.94 276 ILE A C 1
ATOM 2159 O O . ILE A 1 276 ? -2.329 -7.451 22.206 1.00 86.94 276 ILE A O 1
ATOM 2163 N N . SER A 1 277 ? -4.064 -6.678 23.382 1.00 85.00 277 SER A N 1
ATOM 2164 C CA . SER A 1 277 ? -5.081 -7.141 22.416 1.00 85.00 277 SER A CA 1
ATOM 2165 C C . SER A 1 277 ? -4.878 -6.584 20.999 1.00 85.00 277 SER A C 1
ATOM 2167 O O . SER A 1 277 ? -5.211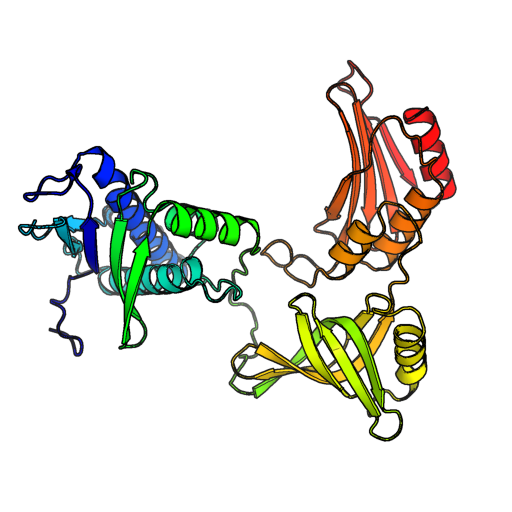 -7.248 20.021 1.00 85.00 277 SER A O 1
ATOM 2169 N N . ARG A 1 278 ? -4.278 -5.391 20.890 1.00 87.69 278 ARG A N 1
ATOM 2170 C CA . ARG A 1 278 ? -3.970 -4.682 19.635 1.00 87.69 278 ARG A CA 1
ATOM 2171 C C . ARG A 1 278 ? -2.562 -4.942 19.093 1.00 87.69 278 ARG A C 1
ATOM 2173 O O . ARG A 1 278 ? -2.122 -4.260 18.172 1.00 87.69 278 ARG A O 1
ATOM 2180 N N . ARG A 1 279 ? -1.852 -5.942 19.627 1.00 88.25 279 ARG A N 1
ATOM 2181 C CA . ARG A 1 279 ? -0.487 -6.297 19.205 1.00 88.25 279 ARG A CA 1
ATOM 2182 C C . ARG A 1 279 ? -0.383 -6.503 17.691 1.00 88.25 279 ARG A C 1
ATOM 2184 O O . ARG A 1 279 ? 0.558 -6.014 17.073 1.00 88.25 279 ARG A O 1
ATOM 2191 N N . GLY A 1 280 ? -1.355 -7.206 17.105 1.00 88.38 280 GLY A N 1
ATOM 2192 C CA . GLY A 1 280 ? -1.384 -7.492 15.668 1.00 88.38 280 GLY A CA 1
ATOM 2193 C C . GLY A 1 280 ? -1.514 -6.239 14.800 1.00 88.38 280 GLY A C 1
ATOM 2194 O O . GLY A 1 280 ? -0.875 -6.165 13.754 1.00 88.38 280 GLY A O 1
ATOM 2195 N N . ASP A 1 281 ? -2.272 -5.236 15.252 1.00 91.25 281 ASP A N 1
ATOM 2196 C CA . ASP A 1 281 ? -2.429 -3.965 14.537 1.00 91.25 281 ASP A CA 1
ATOM 2197 C C . ASP A 1 281 ? -1.103 -3.190 14.515 1.00 91.25 281 ASP A C 1
ATOM 2199 O O . ASP A 1 281 ? -0.674 -2.731 13.458 1.00 91.25 281 ASP A O 1
ATOM 2203 N N . LEU A 1 282 ? -0.403 -3.129 15.655 1.00 92.00 282 LEU A N 1
ATOM 2204 C CA . LEU A 1 282 ? 0.914 -2.492 15.754 1.00 92.00 282 LEU A CA 1
ATOM 2205 C C . LEU A 1 282 ? 1.976 -3.222 14.922 1.00 92.00 282 LEU A C 1
ATOM 2207 O O . LEU A 1 282 ? 2.741 -2.575 14.214 1.00 92.00 282 LEU A O 1
ATOM 2211 N N . GLU A 1 283 ? 2.018 -4.559 14.964 1.00 90.00 283 GLU A N 1
ATOM 2212 C CA . GLU A 1 283 ? 2.949 -5.337 14.133 1.00 90.00 283 GLU A CA 1
ATOM 2213 C C . GLU A 1 283 ? 2.675 -5.135 12.636 1.00 90.00 283 GLU A C 1
ATOM 2215 O O . GLU A 1 283 ? 3.616 -4.987 11.857 1.00 90.00 283 GLU A O 1
ATOM 2220 N N . ARG A 1 284 ? 1.401 -5.081 12.227 1.00 90.38 284 ARG A N 1
ATOM 2221 C CA . ARG A 1 284 ? 1.016 -4.814 10.835 1.00 90.38 284 ARG A CA 1
ATOM 2222 C C . ARG A 1 284 ? 1.469 -3.427 10.384 1.00 90.38 284 ARG A C 1
ATOM 2224 O O . ARG A 1 284 ? 2.010 -3.306 9.291 1.00 90.38 284 ARG A O 1
ATOM 2231 N N . ILE A 1 285 ? 1.284 -2.403 11.217 1.00 93.19 285 ILE A N 1
ATOM 2232 C CA . ILE A 1 285 ? 1.706 -1.035 10.893 1.00 93.19 285 ILE A CA 1
ATOM 2233 C C . ILE A 1 285 ? 3.238 -0.911 10.880 1.00 93.19 285 ILE A C 1
ATOM 2235 O O . ILE A 1 285 ? 3.794 -0.257 10.004 1.00 93.19 285 ILE A O 1
ATOM 2239 N N . ALA A 1 286 ? 3.947 -1.602 11.777 1.00 90.44 286 ALA A N 1
ATOM 2240 C CA . ALA A 1 286 ? 5.414 -1.627 11.795 1.00 90.44 286 ALA A CA 1
ATOM 2241 C C . ALA A 1 286 ? 6.035 -2.196 10.506 1.00 90.44 286 ALA A C 1
ATOM 2243 O O . ALA A 1 286 ? 7.170 -1.859 10.154 1.00 90.44 286 ALA A O 1
ATOM 2244 N N . LEU A 1 287 ? 5.298 -3.061 9.804 1.00 89.50 287 LEU A N 1
ATOM 2245 C CA . LEU A 1 287 ? 5.705 -3.645 8.528 1.00 89.50 287 LEU A CA 1
ATOM 2246 C C . LEU A 1 287 ? 5.496 -2.707 7.331 1.00 89.50 287 LEU A C 1
ATOM 2248 O O . LEU A 1 287 ? 6.016 -3.013 6.257 1.00 89.50 287 LEU A O 1
ATOM 2252 N N . LEU A 1 288 ? 4.789 -1.584 7.501 1.00 86.31 288 LEU A N 1
ATOM 2253 C CA . LEU A 1 288 ? 4.625 -0.589 6.446 1.00 86.31 288 LEU A CA 1
ATOM 2254 C C . LEU A 1 288 ? 5.978 0.062 6.131 1.00 86.31 288 LEU A C 1
ATOM 2256 O O . LEU A 1 288 ? 6.660 0.615 7.002 1.00 86.31 288 LEU A O 1
ATOM 2260 N N . GLY A 1 289 ? 6.386 -0.075 4.870 1.00 80.56 289 GLY A N 1
ATOM 2261 C CA . GLY A 1 289 ? 7.559 0.588 4.311 1.00 80.56 289 GLY A CA 1
ATOM 2262 C C . GLY A 1 289 ? 7.267 2.044 3.956 1.00 80.56 289 GLY A C 1
ATOM 2263 O O . GLY A 1 289 ? 6.219 2.575 4.298 1.00 80.56 289 GLY A O 1
ATOM 2264 N N . ARG A 1 290 ? 8.209 2.693 3.271 1.00 78.69 290 ARG A N 1
ATOM 2265 C CA . ARG A 1 290 ? 7.962 3.987 2.617 1.00 78.69 290 ARG A CA 1
ATOM 2266 C C . ARG A 1 290 ? 6.965 3.800 1.460 1.00 78.69 290 ARG A C 1
ATOM 2268 O O . ARG A 1 290 ? 7.009 2.741 0.836 1.00 78.69 290 ARG A O 1
ATOM 2275 N N . GLY A 1 291 ? 6.122 4.799 1.200 1.00 77.69 291 GLY A N 1
ATOM 2276 C CA . GLY A 1 291 ? 5.090 4.791 0.154 1.00 77.69 291 GLY A CA 1
ATOM 2277 C C . GLY A 1 291 ? 3.907 3.876 0.462 1.00 77.69 291 GLY A C 1
ATOM 2278 O O . GLY A 1 291 ? 3.300 3.299 -0.434 1.00 77.69 291 GLY A O 1
ATOM 2279 N N . TRP A 1 292 ? 3.615 3.660 1.747 1.00 82.06 292 TRP A N 1
ATOM 2280 C CA . TRP A 1 292 ? 2.523 2.779 2.173 1.00 82.06 292 TRP A CA 1
ATOM 2281 C C . TRP A 1 292 ? 1.130 3.348 1.874 1.00 82.06 292 TRP A C 1
ATOM 2283 O O . TRP A 1 292 ? 0.162 2.590 1.862 1.00 82.06 292 TRP A O 1
ATOM 2293 N N . ASP A 1 293 ? 1.044 4.657 1.665 1.00 81.00 293 ASP A N 1
ATOM 2294 C CA . ASP A 1 293 ? -0.143 5.419 1.281 1.00 81.00 293 ASP A CA 1
ATOM 2295 C C . ASP A 1 293 ? -0.332 5.504 -0.241 1.00 81.00 293 ASP A C 1
ATOM 2297 O O . ASP A 1 293 ? -1.342 6.021 -0.698 1.00 81.00 293 ASP A O 1
ATOM 2301 N N . GLY A 1 294 ? 0.612 4.967 -1.021 1.00 71.56 294 GLY A N 1
ATOM 2302 C CA . GLY A 1 294 ? 0.640 5.093 -2.478 1.00 71.56 294 GLY A CA 1
ATOM 2303 C C . GLY A 1 294 ? 1.384 6.330 -2.994 1.00 71.56 294 GLY A C 1
ATOM 2304 O O . GLY A 1 294 ? 1.620 6.446 -4.194 1.00 71.56 294 GLY A O 1
ATOM 2305 N N . GLU A 1 295 ? 1.831 7.210 -2.098 1.00 78.81 295 GLU A N 1
ATOM 2306 C CA . GLU A 1 295 ? 2.665 8.364 -2.424 1.00 78.81 295 GLU A CA 1
ATOM 2307 C C . GLU A 1 295 ? 4.077 8.168 -1.839 1.00 78.81 295 GLU A C 1
ATOM 2309 O O . GLU A 1 295 ? 4.690 7.103 -1.966 1.00 78.81 295 GLU A O 1
ATOM 2314 N N . ASP A 1 296 ? 4.624 9.200 -1.194 1.00 77.62 296 ASP A N 1
ATOM 2315 C CA . ASP A 1 296 ? 5.953 9.188 -0.595 1.00 77.62 296 ASP A CA 1
ATOM 2316 C C . ASP A 1 296 ? 5.914 9.136 0.940 1.00 77.62 296 ASP A C 1
ATOM 2318 O O . ASP A 1 296 ? 6.881 9.552 1.595 1.00 77.62 296 ASP A O 1
ATOM 2322 N N . ALA A 1 297 ? 4.829 8.626 1.555 1.00 83.12 297 ALA A N 1
ATOM 2323 C CA . ALA A 1 297 ? 4.765 8.621 3.011 1.00 83.12 297 ALA A CA 1
ATOM 2324 C C . ALA A 1 297 ? 5.956 7.861 3.612 1.00 83.12 297 ALA A C 1
ATOM 2326 O O . ALA A 1 297 ? 6.270 6.726 3.225 1.00 83.12 297 ALA A O 1
ATOM 2327 N N . PRO A 1 298 ? 6.642 8.445 4.604 1.00 84.56 298 PRO A N 1
ATOM 2328 C CA . PRO A 1 298 ? 7.687 7.758 5.333 1.00 84.56 298 PRO A CA 1
ATOM 2329 C C . PRO A 1 298 ? 7.137 6.515 6.041 1.00 84.56 298 PRO A C 1
ATOM 2331 O O . PRO A 1 298 ? 5.998 6.468 6.506 1.00 84.56 298 PRO A O 1
ATOM 2334 N N . ALA A 1 299 ? 8.002 5.512 6.200 1.00 87.69 299 ALA A N 1
ATOM 2335 C CA . ALA A 1 299 ? 7.711 4.372 7.062 1.00 87.69 299 ALA A CA 1
ATOM 2336 C C . ALA A 1 299 ? 7.399 4.846 8.491 1.00 87.69 299 ALA A C 1
ATOM 2338 O O . ALA A 1 299 ? 8.026 5.787 8.986 1.00 87.69 299 ALA A O 1
ATOM 2339 N N . ILE A 1 300 ? 6.490 4.160 9.181 1.00 93.31 300 ILE A N 1
ATOM 2340 C CA . ILE A 1 300 ? 6.050 4.563 10.523 1.00 93.31 300 ILE A CA 1
ATOM 2341 C C . ILE A 1 300 ? 7.182 4.448 11.548 1.00 93.31 300 ILE A C 1
ATOM 2343 O O . ILE A 1 300 ? 7.934 3.470 11.574 1.00 93.31 300 ILE A O 1
ATOM 2347 N N . SER A 1 301 ? 7.333 5.450 12.407 1.00 92.00 301 SER A N 1
ATOM 2348 C CA . SER A 1 301 ? 8.368 5.474 13.437 1.00 92.00 301 SER A CA 1
ATOM 2349 C C . SER A 1 301 ? 8.157 4.361 14.467 1.00 92.00 301 SER A C 1
ATOM 2351 O O . SER A 1 301 ? 7.074 4.211 15.034 1.00 92.00 301 SER A O 1
ATOM 2353 N N . PHE A 1 302 ? 9.215 3.601 14.774 1.00 91.19 302 PHE A N 1
ATOM 2354 C CA . PHE A 1 302 ? 9.172 2.630 15.874 1.00 91.19 302 PHE A CA 1
ATOM 2355 C C . PHE A 1 302 ? 8.981 3.325 17.228 1.00 91.19 302 PHE A C 1
ATOM 2357 O O . PHE A 1 302 ? 8.303 2.779 18.090 1.00 91.19 302 PHE A O 1
ATOM 2364 N N . VAL A 1 303 ? 9.453 4.568 17.380 1.00 88.06 303 VAL A N 1
ATOM 2365 C CA . VAL A 1 303 ? 9.188 5.382 18.577 1.00 88.06 303 VAL A CA 1
ATOM 2366 C C . VAL A 1 303 ? 7.690 5.652 18.729 1.00 88.06 303 VAL A C 1
ATOM 2368 O O . VAL A 1 303 ? 7.150 5.499 19.824 1.00 88.06 303 VAL A O 1
ATOM 2371 N N . ALA A 1 304 ? 6.999 6.002 17.638 1.00 93.75 304 ALA A N 1
ATOM 2372 C CA . ALA A 1 304 ? 5.553 6.218 17.664 1.00 93.75 304 ALA A CA 1
ATOM 2373 C C . ALA A 1 304 ? 4.808 4.929 18.051 1.00 93.75 304 ALA A C 1
ATOM 2375 O O . ALA A 1 304 ? 3.938 4.956 18.921 1.00 93.75 304 ALA A O 1
ATOM 2376 N N . LEU A 1 305 ? 5.201 3.787 17.474 1.00 93.88 305 LEU A N 1
ATOM 2377 C CA . LEU A 1 305 ? 4.630 2.470 17.781 1.00 93.88 305 LEU A CA 1
ATOM 2378 C C . LEU A 1 305 ? 4.855 2.041 19.236 1.00 93.88 305 LEU A C 1
ATOM 2380 O O . LEU A 1 305 ? 3.943 1.503 19.864 1.00 93.88 305 LEU A O 1
ATOM 2384 N N . GLU A 1 306 ? 6.034 2.301 19.796 1.00 89.56 306 GLU A N 1
ATOM 2385 C CA . GLU A 1 306 ? 6.339 2.033 21.204 1.00 89.56 306 GLU A CA 1
ATOM 2386 C C . GLU A 1 306 ? 5.509 2.915 22.145 1.00 89.56 306 GLU A C 1
ATOM 2388 O O . GLU A 1 306 ? 4.954 2.424 23.134 1.00 89.56 306 GLU A O 1
ATOM 2393 N N . VAL A 1 307 ? 5.378 4.209 21.833 1.00 91.25 307 VAL A N 1
ATOM 2394 C CA . VAL A 1 307 ? 4.551 5.151 22.602 1.00 91.25 307 VAL A CA 1
ATOM 2395 C C . VAL A 1 307 ? 3.076 4.751 22.548 1.00 91.25 307 VAL A C 1
ATOM 2397 O O . VAL A 1 307 ? 2.434 4.669 23.598 1.00 91.25 307 VAL A O 1
ATOM 2400 N N . ALA A 1 308 ? 2.561 4.426 21.362 1.00 94.44 308 ALA A N 1
ATOM 2401 C CA . ALA A 1 308 ? 1.205 3.924 21.161 1.00 94.44 308 ALA A CA 1
ATOM 2402 C C . ALA A 1 308 ? 0.960 2.617 21.924 1.00 94.44 308 ALA A C 1
ATOM 2404 O O . ALA A 1 308 ? -0.029 2.482 22.646 1.00 94.44 308 ALA A O 1
ATOM 2405 N N . GLY A 1 309 ? 1.887 1.664 21.817 1.00 92.25 309 GLY A N 1
ATOM 2406 C CA . GLY A 1 309 ? 1.821 0.393 22.524 1.00 92.25 309 GLY A CA 1
ATOM 2407 C C . GLY A 1 309 ? 1.777 0.571 24.040 1.00 92.25 309 GLY A C 1
ATOM 2408 O O . GLY A 1 309 ? 0.944 -0.043 24.706 1.00 92.25 309 GLY A O 1
ATOM 2409 N N . LYS A 1 310 ? 2.607 1.467 24.584 1.00 90.06 310 LYS A N 1
ATOM 2410 C CA . LYS A 1 310 ? 2.617 1.788 26.015 1.00 90.06 310 LYS A CA 1
ATOM 2411 C C . LYS A 1 310 ? 1.334 2.484 26.468 1.00 90.06 310 LYS A C 1
ATOM 2413 O O . LYS A 1 310 ? 0.789 2.124 27.508 1.00 90.06 310 LYS A O 1
ATOM 2418 N N . LEU A 1 311 ? 0.835 3.442 25.685 1.00 92.06 311 LEU A N 1
ATOM 2419 C CA . LEU A 1 311 ? -0.446 4.104 25.938 1.00 92.06 311 LEU A CA 1
ATOM 2420 C C . LEU A 1 311 ? -1.574 3.070 26.036 1.00 92.06 311 LEU A C 1
ATOM 2422 O O . LEU A 1 311 ? -2.310 3.062 27.016 1.00 92.06 311 LEU A O 1
ATOM 2426 N N . LEU A 1 312 ? -1.676 2.170 25.055 1.00 91.81 312 LEU A N 1
ATOM 2427 C CA . LEU A 1 312 ? -2.714 1.139 25.003 1.00 91.81 312 LEU A CA 1
ATOM 2428 C C . LEU A 1 312 ? -2.572 0.095 26.116 1.00 91.81 312 LEU A C 1
ATOM 2430 O O . LEU A 1 312 ? -3.578 -0.316 26.688 1.00 91.81 312 LEU A O 1
ATOM 2434 N N . GLN A 1 313 ? -1.344 -0.308 26.449 1.00 90.19 313 GLN A N 1
ATOM 2435 C CA . GLN A 1 313 ? -1.064 -1.245 27.540 1.00 90.19 313 GLN A CA 1
ATOM 2436 C C . GLN A 1 313 ? -1.508 -0.701 28.902 1.00 90.19 313 GLN A C 1
ATOM 2438 O O . GLN A 1 313 ? -2.001 -1.451 29.745 1.00 90.19 313 GLN A O 1
ATOM 2443 N N . ASP A 1 314 ? -1.339 0.604 29.114 1.00 89.50 314 ASP A N 1
ATOM 2444 C CA . ASP A 1 314 ? -1.722 1.269 30.353 1.00 89.50 314 ASP A CA 1
ATOM 2445 C C . ASP A 1 314 ? -3.216 1.648 30.383 1.00 89.50 314 ASP A C 1
ATOM 2447 O O . ASP A 1 314 ? -3.710 2.121 31.409 1.00 89.50 314 ASP A O 1
ATOM 2451 N N . LEU A 1 315 ? -3.991 1.434 29.319 1.00 87.31 315 LEU A N 1
ATOM 2452 C CA . LEU A 1 315 ? -5.443 1.625 29.345 1.00 87.31 315 LEU A CA 1
ATOM 2453 C C . LEU A 1 315 ? -6.164 0.356 29.833 1.00 87.31 315 LEU A C 1
ATOM 2455 O O . LEU A 1 315 ? -5.713 -0.759 29.588 1.00 87.31 315 LEU A O 1
ATOM 2459 N N . PRO A 1 316 ? -7.285 0.488 30.569 1.00 75.94 316 PRO A N 1
ATOM 2460 C CA . PRO A 1 316 ? -8.048 -0.679 30.999 1.00 75.94 316 PRO A CA 1
ATOM 2461 C C . PRO A 1 316 ? -8.608 -1.433 29.783 1.00 75.94 316 PRO A C 1
ATOM 2463 O O . PRO A 1 316 ? -9.190 -0.816 28.896 1.00 75.94 316 PRO A O 1
ATOM 2466 N N . GLU A 1 317 ? -8.516 -2.768 29.773 1.00 67.75 317 GLU A N 1
ATOM 2467 C CA . GLU A 1 317 ? -9.072 -3.609 28.691 1.00 67.75 317 GLU A CA 1
ATOM 2468 C C . GLU A 1 317 ? -10.578 -3.374 28.472 1.00 67.75 317 GLU A C 1
ATOM 2470 O O . GLU A 1 317 ? -11.094 -3.546 27.374 1.00 67.75 317 GLU A O 1
ATOM 2475 N N . SER A 1 318 ? -11.289 -2.950 29.522 1.00 63.84 318 SER A N 1
ATOM 2476 C CA . SER A 1 318 ? -12.721 -2.650 29.519 1.00 63.84 318 SER A CA 1
ATOM 2477 C C . SER A 1 318 ? -13.031 -1.180 29.209 1.00 63.84 318 SER A C 1
ATOM 2479 O O . SER A 1 318 ? -13.815 -0.550 29.928 1.00 63.84 318 SER A O 1
ATOM 2481 N N . THR A 1 319 ? -12.404 -0.599 28.187 1.00 65.38 319 THR A N 1
ATOM 2482 C CA . THR A 1 319 ? -12.890 0.686 27.662 1.00 65.38 319 THR A CA 1
ATOM 2483 C C . THR A 1 319 ? -14.262 0.466 27.019 1.00 65.38 319 THR A C 1
ATOM 2485 O O . THR A 1 319 ? -14.581 -0.626 26.553 1.00 65.38 319 THR A O 1
ATOM 2488 N N . GLN A 1 320 ? -15.134 1.477 27.052 1.00 65.06 320 GLN A N 1
ATOM 2489 C CA . GLN A 1 320 ? -16.504 1.329 26.539 1.00 65.06 320 GLN A CA 1
ATOM 2490 C C . GLN A 1 320 ? -16.535 1.016 25.028 1.00 65.06 320 GLN A C 1
ATOM 2492 O O . GLN A 1 320 ? -17.527 0.477 24.540 1.00 65.06 320 GLN A O 1
ATOM 2497 N N . PHE A 1 321 ? -15.459 1.350 24.306 1.00 74.50 321 PHE A N 1
ATOM 2498 C CA . PHE A 1 321 ? -15.294 1.130 22.872 1.00 74.50 321 PHE A CA 1
ATOM 2499 C C . PHE A 1 321 ? -13.848 0.755 22.561 1.00 74.50 321 PHE A C 1
ATOM 2501 O O . PHE A 1 321 ? -12.929 1.197 23.246 1.00 74.50 321 PHE A O 1
ATOM 2508 N N . ASP A 1 322 ? -13.677 -0.033 21.508 1.00 81.81 322 ASP A N 1
ATOM 2509 C CA . ASP A 1 322 ? -12.387 -0.480 21.005 1.00 81.81 322 ASP A CA 1
ATOM 2510 C C . ASP A 1 322 ? -11.610 0.647 20.307 1.00 81.81 322 ASP A C 1
ATOM 2512 O O . ASP A 1 322 ? -12.190 1.419 19.544 1.00 81.81 322 ASP A O 1
ATOM 2516 N N . ALA A 1 323 ? -10.295 0.708 20.537 1.00 89.75 323 ALA A N 1
ATOM 2517 C CA . ALA A 1 323 ? -9.399 1.589 19.788 1.00 89.75 323 ALA A CA 1
ATOM 2518 C C . ALA A 1 323 ? -9.200 1.082 18.355 1.00 89.75 323 ALA A C 1
ATOM 2520 O O . ALA A 1 323 ? -8.900 -0.098 18.146 1.00 89.75 323 ALA A O 1
ATOM 2521 N N . SER A 1 324 ? -9.287 1.997 17.395 1.00 91.81 324 SER A N 1
ATOM 2522 C CA . SER A 1 324 ? -8.767 1.819 16.038 1.00 91.81 324 SER A CA 1
ATOM 2523 C C . SER A 1 324 ? -7.400 2.491 15.936 1.00 91.81 324 SER A C 1
ATOM 2525 O O . SER A 1 324 ? -7.193 3.543 16.536 1.00 91.81 324 SER A O 1
ATOM 2527 N N . ILE A 1 325 ? -6.459 1.871 15.223 1.00 94.81 325 ILE A N 1
ATOM 2528 C CA . ILE A 1 325 ? -5.087 2.372 15.074 1.00 94.81 325 ILE A CA 1
ATOM 2529 C C . ILE A 1 325 ? -4.802 2.531 13.586 1.00 94.81 325 ILE A C 1
ATOM 2531 O O . ILE A 1 325 ? -4.927 1.565 12.827 1.00 94.81 325 ILE A O 1
ATOM 2535 N N . PHE A 1 326 ? -4.400 3.731 13.192 1.00 95.25 326 PHE A N 1
ATOM 2536 C CA . PHE A 1 326 ? -4.102 4.093 11.816 1.00 95.25 326 PHE A CA 1
ATOM 2537 C C . PHE A 1 326 ? -2.673 4.638 11.714 1.00 95.25 326 PHE A C 1
ATOM 2539 O O . PHE A 1 326 ? -2.217 5.314 12.638 1.00 95.25 326 PHE A O 1
ATOM 2546 N N . PRO A 1 327 ? -1.945 4.332 10.630 1.00 95.88 327 PRO A N 1
ATOM 2547 C CA . PRO A 1 327 ? -0.732 5.065 10.292 1.00 95.88 327 PRO A CA 1
ATOM 2548 C C . PRO A 1 327 ? -1.058 6.530 9.967 1.00 95.88 327 PRO A C 1
ATOM 2550 O O . PRO A 1 327 ? -2.157 6.833 9.509 1.00 95.88 327 PRO A O 1
ATOM 2553 N N . ASP A 1 328 ? -0.096 7.415 10.210 1.00 93.25 328 ASP A N 1
ATOM 2554 C CA . ASP A 1 328 ? -0.157 8.829 9.836 1.00 93.25 328 ASP A CA 1
ATOM 2555 C C . ASP A 1 328 ? 0.945 9.155 8.816 1.00 93.25 328 ASP A C 1
ATOM 2557 O O . ASP A 1 328 ? 2.069 8.645 8.922 1.00 93.25 328 ASP A O 1
ATOM 2561 N N . GLU A 1 329 ? 0.630 10.015 7.843 1.00 89.38 329 GLU A N 1
ATOM 2562 C CA . GLU A 1 329 ? 1.528 10.438 6.754 1.00 89.38 329 GLU A CA 1
ATOM 2563 C C . GLU A 1 329 ? 2.830 11.065 7.289 1.00 89.38 329 GLU A C 1
ATOM 2565 O O . GLU A 1 329 ? 3.881 10.990 6.660 1.00 89.38 329 GLU A O 1
ATOM 2570 N N . GLY A 1 330 ? 2.827 11.613 8.507 1.00 88.56 330 GLY A N 1
ATOM 2571 C CA . GLY A 1 330 ? 3.995 12.176 9.182 1.00 88.56 330 GLY A CA 1
ATOM 2572 C C . GLY A 1 330 ? 4.933 11.159 9.846 1.00 88.56 330 GLY A C 1
ATOM 2573 O O . GLY A 1 330 ? 5.715 11.554 10.715 1.00 88.56 330 GLY A O 1
ATOM 2574 N N . SER A 1 331 ? 4.884 9.866 9.485 1.00 89.25 331 SER A N 1
ATOM 2575 C CA . SER A 1 331 ? 5.592 8.757 10.170 1.00 89.25 331 SER A CA 1
ATOM 2576 C C . SER A 1 331 ? 5.052 8.476 11.587 1.00 89.25 331 SER A C 1
ATOM 2578 O O . SER A 1 331 ? 5.719 7.843 12.416 1.00 89.25 331 SER A O 1
ATOM 2580 N N . GLY A 1 332 ? 3.843 8.953 11.879 1.00 95.12 332 GLY A N 1
ATOM 2581 C CA . GLY A 1 332 ? 3.175 8.829 13.169 1.00 95.12 332 GLY A CA 1
ATOM 2582 C C . GLY A 1 332 ? 2.095 7.747 13.210 1.00 95.12 332 GLY A C 1
ATOM 2583 O O . GLY A 1 332 ? 2.048 6.831 12.389 1.00 95.12 332 GLY A O 1
ATOM 2584 N N . LEU A 1 333 ? 1.209 7.865 14.195 1.00 96.56 333 LEU A N 1
ATOM 2585 C CA . LEU A 1 333 ? 0.033 7.018 14.374 1.00 96.56 333 LEU A CA 1
ATOM 2586 C C . LEU A 1 333 ? -1.151 7.848 14.858 1.00 96.56 333 LEU A C 1
ATOM 2588 O O . LEU A 1 333 ? -0.991 8.699 15.724 1.00 96.56 333 LEU A O 1
ATOM 2592 N N . LEU A 1 334 ? -2.351 7.506 14.410 1.00 97.06 334 LEU A N 1
ATOM 2593 C CA . LEU A 1 334 ? -3.609 7.966 14.985 1.00 97.06 334 LEU A CA 1
ATOM 2594 C C . LEU A 1 334 ? -4.269 6.807 15.734 1.00 97.06 334 LEU A C 1
ATOM 2596 O O . LEU A 1 334 ? -4.507 5.739 15.171 1.00 97.06 334 LEU A O 1
ATOM 2600 N N . ILE A 1 335 ? -4.594 7.018 17.006 1.00 95.88 335 ILE A N 1
ATOM 2601 C CA . ILE A 1 335 ? -5.371 6.080 17.819 1.00 95.88 335 ILE A CA 1
ATOM 2602 C C . ILE A 1 335 ? -6.720 6.720 18.101 1.00 95.88 335 ILE A C 1
ATOM 2604 O O . ILE A 1 335 ? -6.773 7.785 18.709 1.00 95.88 335 ILE A O 1
ATOM 2608 N N . GLU A 1 336 ? -7.810 6.075 17.701 1.00 94.19 336 GLU A N 1
ATOM 2609 C CA . GLU A 1 336 ? -9.152 6.643 17.806 1.00 94.19 336 GLU A CA 1
ATOM 2610 C C . GLU A 1 336 ? -10.121 5.732 18.571 1.00 94.19 336 GLU A C 1
ATOM 2612 O O . GLU A 1 336 ? -10.250 4.538 18.293 1.00 94.19 336 GLU A O 1
ATOM 2617 N N . TRP A 1 337 ? -10.854 6.333 19.508 1.00 92.00 337 TRP A N 1
ATOM 2618 C CA . TRP A 1 337 ? -12.036 5.792 20.173 1.00 92.00 337 TRP A CA 1
ATOM 2619 C C . TRP A 1 337 ? -13.256 6.622 19.757 1.00 92.00 337 TRP A C 1
ATOM 2621 O O . TRP A 1 337 ? -13.605 7.616 20.405 1.00 92.00 337 TRP A O 1
ATOM 2631 N N . ALA A 1 338 ? -13.923 6.213 18.680 1.00 86.25 338 ALA A N 1
ATOM 2632 C CA . ALA A 1 338 ? -15.076 6.923 18.136 1.00 86.25 338 ALA A CA 1
ATOM 2633 C C . ALA A 1 338 ? -16.371 6.106 18.193 1.00 86.25 338 ALA A C 1
ATOM 2635 O O . ALA A 1 338 ? -16.391 4.880 18.078 1.00 86.25 338 ALA A O 1
ATOM 2636 N N . ASN A 1 339 ? -17.489 6.813 18.355 1.00 80.31 339 ASN A N 1
ATOM 2637 C CA . ASN A 1 339 ? -18.837 6.302 18.134 1.00 80.31 339 ASN A CA 1
ATOM 2638 C C . ASN A 1 339 ? -19.762 7.438 17.647 1.00 80.31 339 ASN A C 1
ATOM 2640 O O . ASN A 1 339 ? -19.333 8.572 17.457 1.00 80.31 339 ASN A O 1
ATOM 2644 N N . ALA A 1 340 ? -21.059 7.158 17.485 1.00 78.69 340 ALA A N 1
ATOM 2645 C CA . ALA A 1 340 ? -22.035 8.148 17.007 1.00 78.69 340 ALA A CA 1
ATOM 2646 C C . ALA A 1 340 ? -22.227 9.383 17.921 1.00 78.69 340 ALA A C 1
ATOM 2648 O O . ALA A 1 340 ? -22.874 10.344 17.515 1.00 78.69 340 ALA A O 1
ATOM 2649 N N . GLN A 1 341 ? -21.734 9.343 19.159 1.00 78.19 341 GLN A N 1
ATOM 2650 C CA . GLN A 1 341 ? -21.926 10.365 20.189 1.00 78.19 341 GLN A CA 1
ATOM 2651 C C . GLN A 1 341 ? -20.638 11.112 20.541 1.00 78.19 341 GLN A C 1
ATOM 2653 O O . GLN A 1 341 ? -20.725 12.257 20.965 1.00 78.19 341 GLN A O 1
ATOM 2658 N N . ARG A 1 342 ? -19.461 10.496 20.411 1.00 82.69 342 ARG A N 1
ATOM 2659 C CA . ARG A 1 342 ? -18.181 11.084 20.821 1.00 82.69 342 ARG A CA 1
ATOM 2660 C C . ARG A 1 342 ? -17.031 10.582 19.963 1.00 82.69 342 ARG A C 1
ATOM 2662 O O . ARG A 1 342 ? -17.050 9.437 19.512 1.00 82.69 342 ARG A O 1
ATOM 2669 N N . VAL A 1 343 ? -16.015 11.425 19.830 1.00 88.88 343 VAL A N 1
ATOM 2670 C CA . VAL A 1 343 ? -14.726 11.075 19.227 1.00 88.88 343 VAL A CA 1
ATOM 2671 C C . VAL A 1 343 ? -13.634 11.471 20.208 1.00 88.88 343 VAL A C 1
ATOM 2673 O O . VAL A 1 343 ? -13.599 12.610 20.677 1.00 88.88 343 VAL A O 1
ATOM 2676 N N . LEU A 1 344 ? -12.777 10.518 20.550 1.00 92.62 344 LEU A N 1
ATOM 2677 C CA . LEU A 1 344 ? -11.520 10.755 21.242 1.00 92.62 344 LEU A CA 1
ATOM 2678 C C . LEU A 1 344 ? -10.413 10.198 20.359 1.00 92.62 344 LEU A C 1
ATOM 2680 O O . LEU A 1 344 ? -10.467 9.024 20.006 1.00 92.62 344 LEU A O 1
ATOM 2684 N N . SER A 1 345 ? -9.412 11.004 20.050 1.00 95.00 345 SER A N 1
ATOM 2685 C CA . SER A 1 345 ? -8.231 10.555 19.333 1.00 95.00 345 SER A CA 1
ATOM 2686 C C . SER A 1 345 ? -6.947 10.964 20.039 1.00 95.00 345 SER A C 1
ATOM 2688 O O . SER A 1 345 ? -6.910 11.921 20.814 1.00 95.00 345 SER A O 1
ATOM 2690 N N . VAL A 1 346 ? -5.899 10.188 19.794 1.00 96.38 346 VAL A N 1
ATOM 2691 C CA . VAL A 1 346 ? -4.525 10.486 20.176 1.00 96.38 346 VAL A CA 1
ATOM 2692 C C . VAL A 1 346 ? -3.661 10.302 18.939 1.00 96.38 346 VAL A C 1
ATOM 2694 O O . VAL A 1 346 ? -3.480 9.180 18.469 1.00 96.38 346 VAL A O 1
ATOM 2697 N N . GLU A 1 347 ? -3.133 11.400 18.424 1.00 97.38 347 GLU A N 1
ATOM 2698 C CA . GLU A 1 347 ? -2.119 11.411 17.374 1.00 97.38 347 GLU A CA 1
ATOM 2699 C C . GLU A 1 347 ? -0.744 11.329 18.029 1.00 97.38 347 GLU A C 1
ATOM 2701 O O . GLU A 1 347 ? -0.448 12.105 18.932 1.00 97.38 347 GLU A O 1
ATOM 2706 N N . VAL A 1 348 ? 0.088 10.384 17.605 1.00 95.19 348 VAL A N 1
ATOM 2707 C CA . VAL A 1 348 ? 1.460 10.181 18.069 1.00 95.19 348 VAL A CA 1
ATOM 2708 C C . VAL A 1 348 ? 2.397 10.481 16.909 1.00 95.19 348 VAL A C 1
ATOM 2710 O O . VAL A 1 348 ? 2.409 9.742 15.929 1.00 95.19 348 VAL A O 1
ATOM 2713 N N . ASP A 1 349 ? 3.204 11.532 17.007 1.00 91.00 349 ASP A N 1
ATOM 2714 C CA . ASP A 1 349 ? 4.153 11.870 15.947 1.00 91.00 349 ASP A CA 1
ATOM 2715 C C . ASP A 1 349 ? 5.390 10.952 15.947 1.00 91.00 349 ASP A C 1
ATOM 2717 O O . ASP A 1 349 ? 5.626 10.157 16.863 1.00 91.00 349 ASP A O 1
ATOM 2721 N N . ALA A 1 350 ? 6.241 11.098 14.930 1.00 88.75 350 ALA A N 1
ATOM 2722 C CA . ALA A 1 350 ? 7.455 10.298 14.778 1.00 88.75 350 ALA A CA 1
ATOM 2723 C C . ALA A 1 350 ? 8.447 10.399 15.957 1.00 88.75 350 ALA A C 1
ATOM 2725 O O . ALA A 1 350 ? 9.274 9.500 16.138 1.00 88.75 350 ALA A O 1
ATOM 2726 N N . ALA A 1 351 ? 8.380 11.479 16.746 1.00 81.69 351 ALA A N 1
AT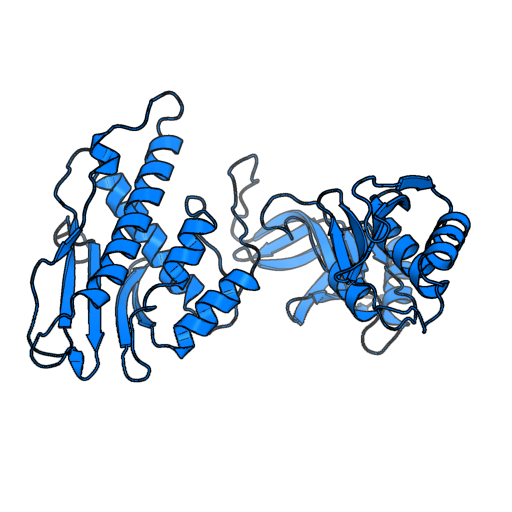OM 2727 C CA . ALA A 1 351 ? 9.209 11.721 17.925 1.00 81.69 351 ALA A CA 1
ATOM 2728 C C . ALA A 1 351 ? 8.545 11.248 19.233 1.00 81.69 351 ALA A C 1
ATOM 2730 O O . ALA A 1 351 ? 9.146 11.377 20.303 1.00 81.69 351 ALA A O 1
ATOM 2731 N N . GLY A 1 352 ? 7.327 10.703 19.162 1.00 83.88 352 GLY A N 1
ATOM 2732 C CA . GLY A 1 352 ? 6.565 10.227 20.311 1.00 83.88 352 GLY A CA 1
ATOM 2733 C C . GLY A 1 35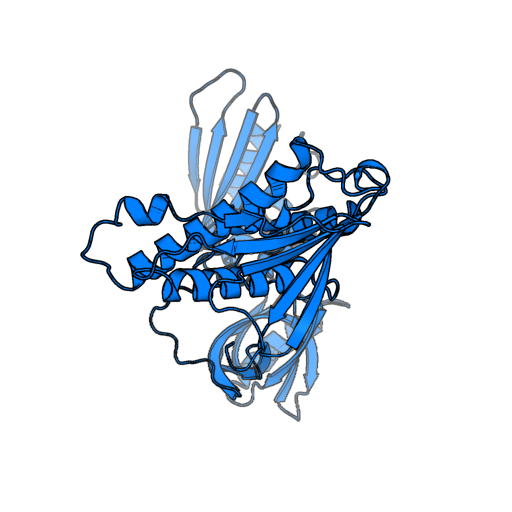2 ? 5.815 11.324 21.070 1.00 83.88 352 GLY A C 1
ATOM 2734 O O . GLY A 1 352 ? 5.399 11.094 22.208 1.00 83.88 352 GLY A O 1
ATOM 2735 N N . ARG A 1 353 ? 5.655 12.521 20.492 1.00 89.12 353 ARG A N 1
ATOM 2736 C CA . ARG A 1 353 ? 4.762 13.548 21.048 1.00 89.12 353 ARG A CA 1
ATOM 2737 C C . ARG A 1 353 ? 3.324 13.188 20.716 1.00 89.12 353 ARG A C 1
ATOM 2739 O O . ARG A 1 353 ? 3.051 12.682 19.635 1.00 89.12 353 ARG A O 1
ATOM 2746 N N . MET A 1 354 ? 2.425 13.455 21.653 1.00 93.94 354 MET A N 1
ATOM 2747 C CA . MET A 1 354 ? 1.016 13.119 21.545 1.00 93.94 354 MET A CA 1
ATOM 2748 C C . MET A 1 354 ? 0.161 14.380 21.493 1.00 93.94 354 MET A C 1
ATOM 2750 O O . MET A 1 354 ? 0.316 15.256 22.346 1.00 93.94 354 MET A O 1
ATOM 2754 N N . ILE A 1 355 ? -0.768 14.433 20.545 1.00 94.81 355 ILE A N 1
ATOM 2755 C CA . ILE A 1 355 ? -1.862 15.405 20.501 1.00 94.81 355 ILE A CA 1
ATOM 2756 C C . ILE A 1 355 ? -3.148 14.640 20.781 1.00 94.81 355 ILE A C 1
ATOM 2758 O O . ILE A 1 355 ? -3.471 13.669 20.102 1.00 94.81 355 ILE A O 1
ATOM 2762 N N . ILE A 1 356 ? -3.860 15.045 21.823 1.00 94.06 356 ILE A N 1
ATOM 2763 C CA . ILE A 1 356 ? -5.079 14.392 22.280 1.00 94.06 356 ILE A CA 1
ATOM 2764 C C . ILE A 1 356 ? -6.253 15.284 21.917 1.00 94.06 356 ILE A C 1
ATOM 2766 O O . ILE A 1 356 ? -6.333 16.407 22.410 1.00 94.06 356 ILE A O 1
ATOM 2770 N N . THR A 1 357 ? -7.182 14.766 21.121 1.00 94.19 357 THR A N 1
ATOM 2771 C CA . THR A 1 357 ? -8.357 15.506 20.659 1.00 94.19 357 THR A CA 1
ATOM 2772 C C . THR A 1 357 ? -9.622 14.841 21.173 1.00 94.19 357 THR A C 1
ATOM 2774 O O . THR A 1 357 ? -9.843 13.649 20.983 1.00 94.19 357 THR A O 1
ATOM 2777 N N . HIS A 1 358 ? -10.491 15.609 21.825 1.00 92.25 358 HIS A N 1
ATOM 2778 C CA . HIS A 1 358 ? -11.775 15.129 22.327 1.00 92.25 358 HIS A CA 1
ATOM 2779 C C . HIS A 1 358 ? -12.921 16.016 21.842 1.00 92.25 358 HIS A C 1
ATOM 2781 O O . HIS A 1 358 ? -12.955 17.217 22.115 1.00 92.25 358 HIS A O 1
ATOM 2787 N N . LEU A 1 359 ? -13.899 15.394 21.184 1.00 89.38 359 LEU A N 1
ATOM 2788 C CA . LEU A 1 359 ? -15.186 15.981 20.832 1.00 89.38 359 LEU A CA 1
ATOM 2789 C C . LEU A 1 359 ? -16.286 15.399 21.740 1.00 89.38 359 LEU A C 1
ATOM 2791 O O . LEU A 1 359 ? -16.701 14.251 21.538 1.00 89.38 359 LEU A O 1
ATOM 2795 N N . PRO A 1 360 ? -16.774 16.160 22.741 1.00 84.50 360 PRO A N 1
ATOM 2796 C CA . PRO A 1 360 ? -17.799 15.672 23.657 1.00 84.50 360 PRO A CA 1
ATOM 2797 C C . PRO A 1 360 ? -19.171 15.535 22.995 1.00 84.50 360 PRO A C 1
ATOM 2799 O O . PRO A 1 360 ? -19.510 16.269 22.065 1.00 84.50 360 PRO A O 1
ATOM 2802 N N . GLU A 1 361 ? -20.018 14.680 23.570 1.00 84.06 361 GLU A N 1
ATOM 2803 C CA . GLU A 1 361 ? -21.381 14.472 23.079 1.00 84.06 361 GLU A CA 1
ATOM 2804 C C . GLU A 1 361 ? -22.199 15.767 23.025 1.00 84.06 361 GLU A C 1
ATOM 2806 O O . GLU A 1 361 ? -22.283 16.536 23.988 1.00 84.06 361 GLU A O 1
ATOM 2811 N N . GLY A 1 362 ? -22.820 16.000 21.865 1.00 81.06 362 GLY A N 1
ATOM 2812 C CA . GLY A 1 362 ? -23.691 17.149 21.627 1.00 81.06 362 GLY A CA 1
ATOM 2813 C C . GLY A 1 362 ? -22.964 18.494 21.559 1.00 81.06 362 GLY A C 1
ATOM 2814 O O . GLY A 1 362 ? -23.629 19.533 21.579 1.00 81.06 362 GLY A O 1
ATOM 2815 N N . LYS A 1 363 ? -21.628 18.498 21.483 1.00 83.88 363 LYS A N 1
ATOM 2816 C CA . LYS A 1 363 ? -20.817 19.698 21.259 1.00 83.88 363 LYS A CA 1
ATOM 2817 C C . LYS A 1 363 ? -20.184 19.679 19.868 1.00 83.88 363 LYS A C 1
ATOM 2819 O O . LYS A 1 363 ? -19.995 18.626 19.276 1.00 83.88 363 LYS A O 1
ATOM 2824 N N . PHE A 1 364 ? -19.857 20.870 19.373 1.00 79.69 364 PHE A N 1
ATOM 2825 C CA . PHE A 1 364 ? -19.092 21.080 18.136 1.00 79.69 364 PHE A CA 1
ATOM 2826 C C . PHE A 1 364 ? -17.693 21.653 18.406 1.00 79.69 364 PHE A C 1
ATOM 2828 O O . PHE A 1 364 ? -16.931 21.871 17.474 1.00 79.69 364 PHE A O 1
ATOM 2835 N N . GLU A 1 365 ? -17.374 21.938 19.672 1.00 86.56 365 GLU A N 1
ATOM 2836 C CA . GLU A 1 365 ? -16.057 22.420 20.086 1.00 86.56 365 GLU A CA 1
ATOM 2837 C C . GLU A 1 365 ? -15.193 21.225 20.488 1.00 86.56 365 GLU A C 1
ATOM 2839 O O . GLU A 1 365 ? -15.590 20.431 21.349 1.00 86.56 365 GLU A O 1
ATOM 2844 N N . THR A 1 366 ? -14.025 21.117 19.859 1.00 87.06 366 THR A N 1
ATOM 2845 C CA . THR A 1 366 ? -12.979 20.160 20.211 1.00 87.06 366 THR A CA 1
ATOM 2846 C C . THR A 1 366 ? -12.128 20.705 21.353 1.00 87.06 366 THR A C 1
ATOM 2848 O O . THR A 1 366 ? -11.920 21.913 21.492 1.00 87.06 366 THR A O 1
ATOM 2851 N N . TYR A 1 367 ? -11.650 19.798 22.196 1.00 86.62 367 TYR A N 1
ATOM 2852 C CA . TYR A 1 367 ? -10.620 20.073 23.189 1.00 86.62 367 TYR A CA 1
ATOM 2853 C C . TYR A 1 367 ? -9.348 19.366 22.748 1.00 86.62 367 TYR A C 1
ATOM 2855 O O . TYR A 1 367 ? -9.391 18.164 22.499 1.00 86.62 367 TYR A O 1
ATOM 2863 N N . GLU A 1 368 ? -8.253 20.114 22.676 1.00 91.69 368 GLU A N 1
ATOM 2864 C CA . GLU A 1 368 ? -6.940 19.611 22.278 1.00 91.69 368 GLU A CA 1
ATOM 2865 C C . GLU A 1 368 ? -5.936 19.795 23.419 1.00 91.69 368 GLU A C 1
ATOM 2867 O O . GLU A 1 368 ? -5.883 20.858 24.049 1.00 91.69 368 GLU A O 1
ATOM 2872 N N . GLU A 1 369 ? -5.142 18.762 23.688 1.00 90.31 369 GLU A N 1
ATOM 2873 C CA . GLU A 1 369 ? -4.043 18.787 24.654 1.00 90.31 369 GLU A CA 1
ATOM 2874 C C . GLU A 1 369 ? -2.798 18.125 24.053 1.00 90.31 369 GLU A C 1
ATOM 2876 O O . GLU A 1 369 ? -2.861 17.002 23.562 1.00 90.31 369 GLU A O 1
ATOM 2881 N N . GLU A 1 370 ? -1.653 18.810 24.108 1.00 90.81 370 GLU A N 1
ATOM 2882 C CA . GLU A 1 370 ? -0.364 18.274 23.656 1.00 90.81 370 GLU A CA 1
ATOM 2883 C C . GLU A 1 370 ? 0.469 17.807 24.857 1.00 90.81 370 GLU A C 1
ATOM 2885 O O . GLU A 1 370 ? 0.624 18.527 25.849 1.00 90.81 370 GLU A O 1
ATOM 2890 N N . THR A 1 371 ? 1.056 16.613 24.767 1.00 81.69 371 THR A N 1
ATOM 2891 C CA . THR A 1 371 ? 1.965 16.081 25.786 1.00 81.69 371 THR A CA 1
ATOM 2892 C C . THR A 1 371 ? 3.011 15.141 25.191 1.00 81.69 371 THR A C 1
ATOM 2894 O O . THR A 1 371 ? 2.757 14.419 24.238 1.00 81.69 371 THR A O 1
ATOM 2897 N N . ALA A 1 372 ? 4.202 15.095 25.786 1.00 82.69 372 ALA A N 1
ATOM 2898 C CA . ALA A 1 372 ? 5.217 14.074 25.492 1.00 82.69 372 ALA A CA 1
ATOM 2899 C C . ALA A 1 372 ? 5.268 12.972 26.571 1.00 82.69 372 ALA A C 1
ATOM 2901 O O . ALA A 1 372 ? 6.152 12.117 26.566 1.00 82.69 372 ALA A O 1
ATOM 2902 N N . ASN A 1 373 ? 4.358 13.015 27.549 1.00 85.69 373 ASN A N 1
ATOM 2903 C CA . ASN A 1 373 ? 4.333 12.095 28.677 1.00 85.69 373 ASN A CA 1
ATOM 2904 C C . ASN A 1 373 ? 3.146 11.138 28.565 1.00 85.69 373 ASN A C 1
ATOM 2906 O O . ASN A 1 373 ? 1.995 11.524 28.767 1.00 85.69 373 ASN A O 1
ATOM 2910 N N . VAL A 1 374 ? 3.446 9.860 28.320 1.00 87.31 374 VAL A N 1
ATOM 2911 C CA . VAL A 1 374 ? 2.442 8.790 28.196 1.00 87.31 374 VAL A CA 1
ATOM 2912 C C . VAL A 1 374 ? 1.520 8.719 29.414 1.00 87.31 374 VAL A C 1
ATOM 2914 O O . VAL A 1 374 ? 0.326 8.504 29.256 1.00 87.31 374 VAL A O 1
ATOM 2917 N N . ALA A 1 375 ? 2.024 8.959 30.628 1.00 83.12 375 ALA A N 1
ATOM 2918 C CA . ALA A 1 375 ? 1.193 8.900 31.829 1.00 83.12 375 ALA A CA 1
ATOM 2919 C C . ALA A 1 375 ? 0.118 10.002 31.865 1.00 83.12 375 ALA A C 1
ATOM 2921 O O . ALA A 1 375 ? -0.985 9.762 32.361 1.00 83.12 375 ALA A O 1
ATOM 2922 N N . ASP A 1 376 ? 0.429 11.186 31.330 1.00 84.69 376 ASP A N 1
ATOM 2923 C CA . ASP A 1 376 ? -0.522 12.296 31.248 1.00 84.69 376 ASP A CA 1
ATOM 2924 C C . ASP A 1 376 ? -1.594 11.991 30.191 1.00 84.69 376 ASP A C 1
ATOM 2926 O O . ASP A 1 376 ? -2.785 12.137 30.467 1.00 84.69 376 ASP A O 1
ATOM 2930 N N . ALA A 1 377 ? -1.191 11.429 29.044 1.00 89.19 377 ALA A N 1
ATOM 2931 C CA . ALA A 1 377 ? -2.122 10.977 28.011 1.00 89.19 377 ALA A CA 1
ATOM 2932 C C . ALA A 1 377 ? -3.052 9.856 28.502 1.00 89.19 377 ALA A C 1
ATOM 2934 O O . ALA A 1 377 ? -4.270 9.949 28.357 1.00 89.19 377 ALA A O 1
ATOM 2935 N N . VAL A 1 378 ? -2.509 8.832 29.172 1.00 89.25 378 VAL A N 1
ATOM 2936 C CA . VAL A 1 378 ? -3.296 7.750 29.792 1.00 89.25 378 VAL A CA 1
ATOM 2937 C C . VAL A 1 378 ? -4.318 8.319 30.772 1.00 89.25 378 VAL A C 1
ATOM 2939 O O . VAL A 1 378 ? -5.465 7.870 30.803 1.00 89.25 378 VAL A O 1
ATOM 2942 N N . LYS A 1 379 ? -3.920 9.296 31.595 1.00 88.38 379 LYS A N 1
ATOM 2943 C CA . LYS A 1 379 ? -4.820 9.931 32.560 1.00 88.38 379 LYS A CA 1
ATOM 2944 C C . LYS A 1 379 ? -5.980 10.631 31.849 1.00 88.38 379 LYS A C 1
ATOM 2946 O O . LYS A 1 379 ? -7.123 10.383 32.224 1.00 88.38 379 LYS A O 1
ATOM 2951 N N . PHE A 1 380 ? -5.697 11.435 30.825 1.00 88.56 380 PHE A N 1
ATOM 2952 C CA . PHE A 1 380 ? -6.723 12.132 30.050 1.00 88.56 380 PHE A CA 1
ATOM 2953 C C . PHE A 1 380 ? -7.688 11.147 29.381 1.00 88.56 380 PHE A C 1
ATOM 2955 O O . PHE A 1 380 ? -8.902 11.231 29.566 1.00 88.56 380 PHE A O 1
ATOM 2962 N N . VAL A 1 381 ? -7.152 10.155 28.665 1.00 89.06 381 VAL A N 1
ATOM 2963 C CA . VAL A 1 381 ? -7.957 9.148 27.960 1.00 89.06 381 VAL A CA 1
ATOM 2964 C C . VAL A 1 381 ? -8.843 8.375 28.940 1.00 89.06 381 VAL A C 1
ATOM 2966 O O . VAL A 1 381 ? -10.025 8.170 28.673 1.00 89.06 381 VAL A O 1
ATOM 2969 N N . ARG A 1 382 ? -8.323 8.001 30.118 1.00 88.00 382 ARG A N 1
ATOM 2970 C CA . ARG A 1 382 ? -9.125 7.346 31.164 1.00 88.00 382 ARG A CA 1
ATOM 2971 C C . ARG A 1 382 ? -10.255 8.231 31.679 1.00 88.00 382 ARG A C 1
ATOM 2973 O O . ARG A 1 382 ? -11.343 7.710 31.877 1.00 88.00 382 ARG A O 1
ATOM 2980 N N . GLU A 1 383 ? -10.011 9.520 31.906 1.00 86.44 383 GLU A N 1
ATOM 2981 C CA . GLU A 1 383 ? -11.041 10.458 32.379 1.00 86.44 383 GLU A CA 1
ATOM 2982 C C . GLU A 1 383 ? -12.169 10.650 31.354 1.00 86.44 383 GLU A C 1
ATOM 2984 O O . GLU A 1 383 ? -13.318 10.853 31.742 1.00 86.44 383 GLU A O 1
ATOM 2989 N N . VAL A 1 384 ? -11.862 10.558 30.057 1.00 84.75 384 VAL A N 1
ATOM 2990 C CA . VAL A 1 384 ? -12.853 10.688 28.975 1.00 84.75 384 VAL A CA 1
ATOM 2991 C C . VAL A 1 384 ? -13.602 9.376 28.701 1.00 84.75 384 VAL A C 1
ATOM 2993 O O . VAL A 1 384 ? -14.785 9.398 28.344 1.00 84.75 384 VAL A O 1
ATOM 2996 N N . LEU A 1 385 ? -12.929 8.229 28.838 1.00 80.12 385 LEU A N 1
ATOM 2997 C CA . LEU A 1 385 ? -13.498 6.912 28.529 1.00 80.12 385 LEU A CA 1
ATOM 2998 C C . LEU A 1 385 ? -14.202 6.227 29.710 1.00 80.12 385 LEU A C 1
ATOM 3000 O O . LEU A 1 385 ? -14.960 5.285 29.457 1.00 80.12 385 LEU A O 1
ATOM 3004 N N . SER A 1 386 ? -13.960 6.663 30.953 1.00 73.19 386 SER A N 1
ATOM 3005 C CA . SER A 1 386 ? -14.701 6.227 32.152 1.00 73.19 386 SER A CA 1
ATOM 3006 C C . SER A 1 386 ? -16.121 6.771 32.176 1.00 73.19 386 SER A C 1
ATOM 3008 O O . SER A 1 386 ? -17.028 6.006 32.576 1.00 73.19 386 SER A O 1
#